Protein AF-A0ABD5UMY9-F1 (afdb_monomer)

Mean predicted aligned error: 11.96 Å

Foldseek 3Di:
DWDWDPPDPDIDIGQDPVRVVLCVQQQDPVRHGHHNVRVCVVPDDDDDPDPDDPDPDDDPPDDDPDDQLRCVQEVQDCVVVVDLEEESAGDPPDPTPRVCVQPLLFDFLAEEEFQDQGDHHPDQLRWYWYDDPAEIEIEGADDFLLSVLLSLLCHLLDPVCDVPPVDCVLQNQQSVNLDPDPPDPSLLLLCAALNQPPSDPPPRGPVSSSVRLVVLSVVLNVLSVVPVPPPPPPSVVVSSVSSLSSNSNSLSSCVSSNHAYEYEYEDNCVPVCVVDPVNLVRVLLSCLVRFLQQKHDVSHRSCLVWPDDDPVSVVSHDDDDDDPPDAITGSYTYYYYHNPRVVCQVVSCVSNVVSLQNTDPCPNVVVDDDHRRDHDYHHCLDLVNLLVSLVCVVVVDVDDDDPVRSVVSSVVSCVVGNDDPPDDD

Solvent-accessible surface area (backbone atoms only — not comparable to full-atom values): 23958 Å² total; per-residue (Å²): 94,68,45,73,48,73,90,54,102,58,79,46,77,41,68,32,75,68,28,48,48,47,46,70,50,28,34,50,101,84,69,44,86,39,60,58,74,64,69,52,68,81,62,78,78,75,80,74,97,60,95,73,80,80,79,81,72,74,87,67,95,69,75,86,76,69,52,74,57,51,43,65,16,66,66,51,55,39,79,85,70,73,39,50,62,41,74,64,72,60,60,98,88,48,88,71,54,60,59,56,71,65,46,61,70,50,40,85,41,20,41,19,23,28,49,42,69,48,59,65,45,77,41,57,72,36,28,33,39,38,74,61,98,46,42,37,40,37,43,36,44,68,60,58,62,65,49,39,46,43,47,51,42,47,47,71,61,25,73,66,28,43,71,73,66,66,23,56,90,54,32,23,61,59,44,67,54,44,52,95,57,91,86,58,61,54,73,53,41,38,47,26,23,40,41,30,59,92,48,52,94,86,31,60,36,43,68,55,30,51,55,50,52,44,54,50,48,53,53,51,45,56,46,45,76,67,44,74,89,49,86,56,61,66,66,44,51,53,49,51,53,53,44,51,48,50,38,35,19,47,33,42,49,37,39,47,56,66,29,49,35,37,37,30,36,35,36,53,56,39,68,63,34,65,76,33,61,70,56,40,49,45,51,30,51,39,50,38,63,51,56,57,49,32,24,26,45,92,58,31,34,33,29,59,74,42,52,58,76,55,62,81,61,59,76,51,48,60,90,82,83,80,65,90,92,53,60,36,45,43,36,48,22,32,29,38,33,5,56,56,38,48,81,44,46,68,60,38,51,54,44,28,52,57,48,68,69,60,39,33,66,49,53,71,75,59,79,39,86,75,62,57,77,70,71,53,75,42,58,39,44,37,70,69,44,42,38,52,47,62,67,47,47,45,77,80,38,103,49,90,71,54,75,68,53,49,55,49,48,39,55,50,49,41,75,76,45,27,82,74,80,74,78,87,125

Nearest PDB structures (foldseek):
  1cec-assembly1_A  TM=6.165E-01  e=3.044E+00  Acetivibrio thermocellus
  1ceo-assembly1_A  TM=6.186E-01  e=7.797E+00  Acetivibrio thermocellus
  6wvt-assembly1_K  TM=3.517E-01  e=7.797E+00  Mus musculus

Radius of gyration: 26.31 Å; Cα contacts (8 Å, |Δi|>4): 618; chains: 1; bounding box: 72×61×78 Å

Structure (mmCIF, N/CA/C/O backbone):
data_AF-A0ABD5UMY9-F1
#
_entry.id   AF-A0ABD5UMY9-F1
#
loop_
_atom_site.group_PDB
_atom_site.id
_atom_site.type_symbol
_atom_site.label_atom_id
_atom_site.label_alt_id
_atom_site.label_comp_id
_atom_site.label_asym_id
_atom_site.label_entity_id
_atom_site.label_seq_id
_atom_site.pdbx_PDB_ins_code
_atom_site.Cartn_x
_atom_site.Cartn_y
_atom_site.Cartn_z
_atom_site.occupancy
_atom_site.B_iso_or_equiv
_atom_site.auth_seq_id
_atom_site.auth_comp_id
_atom_site.auth_asym_id
_atom_site.auth_atom_id
_atom_site.pdbx_PDB_model_num
ATOM 1 N N . MET A 1 1 ? -34.090 -8.372 36.784 1.00 60.91 1 MET A N 1
ATOM 2 C CA . MET A 1 1 ? -33.066 -8.319 37.855 1.00 60.91 1 MET A CA 1
ATOM 3 C C . MET A 1 1 ? -33.540 -7.600 39.114 1.00 60.91 1 MET A C 1
ATOM 5 O O . MET A 1 1 ? -33.110 -7.966 40.202 1.00 60.91 1 MET A O 1
ATOM 9 N N . VAL A 1 2 ? -3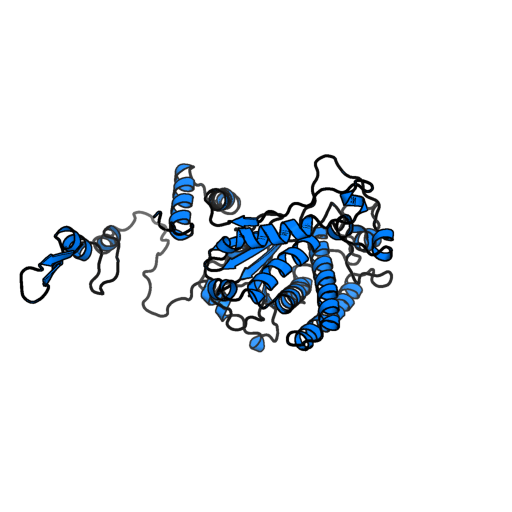4.447 -6.631 39.012 1.00 60.41 2 VAL A N 1
ATOM 10 C CA . VAL A 1 2 ? -34.903 -5.820 40.144 1.00 60.41 2 VAL A CA 1
ATOM 11 C C . VAL A 1 2 ? -36.430 -5.718 40.111 1.00 60.41 2 VAL A C 1
ATOM 13 O O . VAL A 1 2 ? -37.010 -5.656 39.028 1.00 60.41 2 VAL A O 1
ATOM 16 N N . THR A 1 3 ? -37.067 -5.719 41.277 1.00 67.75 3 THR A N 1
ATOM 17 C CA . THR A 1 3 ? -38.493 -5.461 41.490 1.00 67.75 3 THR A CA 1
ATOM 18 C C . THR A 1 3 ? -38.649 -4.069 42.090 1.00 67.75 3 THR A C 1
ATOM 20 O O . THR A 1 3 ? -37.900 -3.694 42.994 1.00 67.75 3 THR A O 1
ATOM 23 N N . ILE A 1 4 ? -39.620 -3.299 41.603 1.00 72.12 4 ILE A N 1
ATOM 24 C CA . ILE A 1 4 ? -39.899 -1.949 42.104 1.00 72.12 4 ILE A CA 1
ATOM 25 C C . ILE A 1 4 ? -41.301 -1.942 42.700 1.00 72.12 4 ILE A C 1
ATOM 27 O O . ILE A 1 4 ? -42.279 -2.116 41.971 1.00 72.12 4 ILE A O 1
ATOM 31 N N . ASP A 1 5 ? -41.396 -1.726 44.010 1.00 70.25 5 ASP A N 1
ATOM 32 C CA . ASP A 1 5 ? -42.671 -1.465 44.672 1.00 70.25 5 ASP A CA 1
ATOM 33 C C . ASP A 1 5 ? -42.989 0.032 44.588 1.00 70.25 5 ASP A C 1
ATOM 35 O O . ASP A 1 5 ? -42.220 0.881 45.048 1.00 70.25 5 ASP A O 1
ATOM 39 N N . ARG A 1 6 ? -44.124 0.342 43.954 1.00 72.94 6 ARG A N 1
ATOM 40 C CA . ARG A 1 6 ? -44.611 1.704 43.685 1.00 72.94 6 ARG A CA 1
ATOM 41 C C . ARG A 1 6 ? -45.823 2.078 44.547 1.00 72.94 6 ARG A C 1
ATOM 43 O O . ARG A 1 6 ? -46.506 3.051 44.247 1.00 72.94 6 ARG A O 1
ATOM 50 N N . ARG A 1 7 ? -46.156 1.276 45.567 1.00 66.50 7 ARG A N 1
ATOM 51 C CA . ARG A 1 7 ? -47.383 1.442 46.372 1.00 66.50 7 ARG A CA 1
ATOM 52 C C . ARG A 1 7 ? -47.245 2.407 47.555 1.00 66.50 7 ARG A C 1
ATOM 54 O O . ARG A 1 7 ? -48.249 2.706 48.196 1.00 66.50 7 ARG A O 1
ATOM 61 N N . SER A 1 8 ? -46.045 2.899 47.854 1.00 58.41 8 SER A N 1
ATOM 62 C CA . SER A 1 8 ? -45.771 3.856 48.935 1.00 58.41 8 SER A CA 1
ATOM 63 C C . SER A 1 8 ? -45.343 5.222 48.382 1.00 58.41 8 SER A C 1
ATOM 65 O O . SER A 1 8 ? -45.100 5.377 47.188 1.00 58.41 8 SER A O 1
ATOM 67 N N . GLN A 1 9 ? -45.242 6.241 49.246 1.00 63.09 9 GLN A N 1
ATOM 68 C CA . GLN A 1 9 ? -44.815 7.592 48.842 1.00 63.09 9 GLN A CA 1
ATOM 69 C C . GLN A 1 9 ? -43.397 7.634 48.237 1.00 63.09 9 GLN A C 1
ATOM 71 O O . GLN A 1 9 ? -42.997 8.683 47.742 1.00 63.09 9 GLN A O 1
ATOM 76 N N . HIS A 1 10 ? -42.607 6.559 48.337 1.00 57.41 10 HIS A N 1
ATOM 77 C CA . HIS A 1 10 ? -41.233 6.463 47.839 1.00 57.41 10 HIS A CA 1
ATOM 78 C C . HIS A 1 10 ? -41.054 5.116 47.124 1.00 57.41 10 HIS A C 1
ATOM 80 O O . HIS A 1 10 ? -41.393 4.071 47.677 1.00 57.41 10 HIS A O 1
ATOM 86 N N . ASN A 1 11 ? -40.491 5.120 45.914 1.00 65.88 11 ASN A N 1
ATOM 87 C CA . ASN A 1 11 ? -40.231 3.880 45.179 1.00 65.88 11 ASN A CA 1
ATOM 88 C C . ASN A 1 11 ? -39.194 3.033 45.926 1.00 65.88 11 ASN A C 1
ATOM 90 O O . ASN A 1 11 ? -38.068 3.482 46.138 1.00 65.88 11 ASN A O 1
ATOM 94 N N . THR A 1 12 ? -39.556 1.803 46.293 1.00 65.62 12 THR A N 1
ATOM 95 C CA . THR A 1 12 ? -38.615 0.857 46.909 1.00 65.62 12 THR A CA 1
ATOM 96 C C . THR A 1 12 ? -38.133 -0.124 45.852 1.00 65.62 12 THR A C 1
ATOM 98 O O . THR A 1 12 ? -38.929 -0.790 45.193 1.00 65.62 12 THR A O 1
ATOM 101 N N . VAL A 1 13 ? -36.817 -0.194 45.677 1.00 71.19 13 VAL A N 1
ATOM 102 C CA . VAL A 1 13 ? -36.154 -0.981 44.637 1.00 71.19 13 VAL A CA 1
ATOM 103 C C . VAL A 1 13 ? -35.427 -2.144 45.311 1.00 71.19 13 VAL A C 1
ATOM 105 O O . VAL A 1 13 ? -34.570 -1.923 46.162 1.00 71.19 13 VAL A O 1
ATOM 108 N N . GLN A 1 14 ? -35.780 -3.383 44.970 1.00 77.06 14 GLN A N 1
ATOM 109 C CA . GLN A 1 14 ? -35.182 -4.590 45.554 1.00 77.06 14 GLN A CA 1
ATOM 110 C C . GLN A 1 14 ? -34.732 -5.557 44.466 1.00 77.06 14 GLN A C 1
ATOM 112 O O . GLN A 1 14 ? -35.386 -5.697 43.439 1.00 77.06 14 GLN A O 1
ATOM 117 N N . LEU A 1 15 ? -33.635 -6.278 44.688 1.00 76.94 15 LEU A N 1
ATOM 118 C CA . LEU A 1 15 ? -33.236 -7.347 43.776 1.00 76.94 15 LEU A CA 1
ATOM 119 C C . LEU A 1 15 ? -34.267 -8.483 43.809 1.00 76.94 15 LEU A C 1
ATOM 121 O O . LEU A 1 15 ? -34.622 -8.982 44.877 1.00 76.94 15 LEU A O 1
ATOM 125 N N . THR A 1 16 ? -34.692 -8.918 42.621 1.00 79.44 16 THR A N 1
ATOM 126 C CA . THR A 1 16 ? -35.395 -10.204 42.440 1.00 79.44 16 THR A CA 1
ATOM 127 C C . THR A 1 16 ? -34.506 -11.359 42.908 1.00 79.44 16 THR A C 1
ATOM 129 O O . THR A 1 16 ? -33.285 -11.202 42.940 1.00 79.44 16 THR A O 1
ATOM 132 N N . ASP A 1 17 ? -35.066 -12.540 43.175 1.00 75.69 17 ASP A N 1
ATOM 133 C CA . ASP A 1 17 ? -34.269 -13.727 43.532 1.00 75.69 17 ASP A CA 1
ATOM 134 C C . ASP A 1 17 ? -33.203 -14.054 42.472 1.00 75.69 17 ASP A C 1
ATOM 136 O O . ASP A 1 17 ? -32.054 -14.333 42.808 1.00 75.69 17 ASP A O 1
ATOM 140 N N . LEU A 1 18 ? -33.541 -13.892 41.186 1.00 74.25 18 LEU A N 1
ATOM 141 C CA . LEU A 1 18 ? -32.597 -14.010 40.070 1.00 74.25 18 LEU A CA 1
ATOM 142 C C . LEU A 1 18 ? -31.493 -12.936 40.121 1.00 74.25 18 LEU A C 1
ATOM 144 O O . LEU A 1 18 ? -30.331 -13.224 39.861 1.00 74.25 18 LEU A O 1
ATOM 148 N N . GLY A 1 19 ? -31.844 -11.695 40.468 1.00 75.75 19 GLY A N 1
ATOM 149 C CA . GLY A 1 19 ? -30.881 -10.602 40.631 1.00 75.75 19 GLY A CA 1
ATOM 150 C C . GLY A 1 19 ? -29.944 -10.821 41.816 1.00 75.75 19 GLY A C 1
ATOM 151 O O . GLY A 1 19 ? -28.752 -10.564 41.710 1.00 75.75 19 GLY A O 1
ATOM 152 N N . ARG A 1 20 ? -30.458 -11.367 42.922 1.00 79.31 20 ARG A N 1
ATOM 153 C CA . ARG A 1 20 ? -29.652 -11.738 44.089 1.00 79.31 20 ARG A CA 1
ATOM 154 C C . ARG A 1 20 ? -28.702 -12.886 43.763 1.00 79.31 20 ARG A C 1
ATOM 156 O O . ARG A 1 20 ? -27.539 -12.814 44.141 1.00 79.31 20 ARG A O 1
ATOM 163 N N . LEU A 1 21 ? -29.174 -13.893 43.026 1.00 76.88 21 LEU A N 1
ATOM 164 C CA . LEU A 1 21 ? -28.348 -14.999 42.545 1.00 76.88 21 LEU A CA 1
ATOM 165 C C . LEU A 1 21 ? -27.239 -14.499 41.608 1.00 76.88 21 LEU A C 1
ATOM 167 O O . LEU A 1 21 ? -26.093 -14.895 41.770 1.00 76.88 21 LEU A O 1
ATOM 171 N N . ALA A 1 22 ? -27.558 -13.597 40.676 1.00 73.06 22 ALA A N 1
ATOM 172 C CA . ALA A 1 22 ? -26.581 -13.020 39.755 1.00 73.06 22 ALA A CA 1
ATOM 173 C C . ALA A 1 22 ? -25.512 -12.193 40.485 1.00 73.06 22 ALA A C 1
ATOM 175 O O . ALA A 1 22 ? -24.330 -12.371 40.217 1.00 73.06 22 ALA A O 1
ATOM 176 N N . VAL A 1 23 ? -25.897 -11.363 41.460 1.00 78.50 23 VAL A N 1
ATOM 177 C CA . VAL A 1 23 ? -24.937 -10.648 42.322 1.00 78.50 23 VAL A CA 1
ATOM 178 C C . VAL A 1 23 ? -24.077 -11.643 43.107 1.00 78.50 23 VAL A C 1
ATOM 180 O O . VAL A 1 23 ? -22.857 -11.546 43.110 1.00 78.50 23 VAL A O 1
ATOM 183 N N . GLN A 1 24 ? -24.692 -12.654 43.723 1.00 76.62 24 GLN A N 1
ATOM 184 C CA . GLN A 1 24 ? -23.968 -13.640 44.527 1.00 76.62 24 GLN A CA 1
ATOM 185 C C . GLN A 1 24 ? -23.038 -14.536 43.720 1.00 76.62 24 GLN A C 1
ATOM 187 O O . GLN A 1 24 ? -22.027 -14.967 44.263 1.00 76.62 24 GLN A O 1
ATOM 192 N N . GLN A 1 25 ? -23.372 -14.868 42.474 1.00 75.19 25 GLN A N 1
ATOM 193 C CA . GLN A 1 25 ? -22.596 -15.808 41.665 1.00 75.19 25 GLN A CA 1
ATOM 194 C C . GLN A 1 25 ? -21.611 -15.107 40.739 1.00 75.19 25 GLN A C 1
ATOM 196 O O . GLN A 1 25 ? -20.525 -15.649 40.533 1.00 75.19 25 GLN A O 1
ATOM 201 N N . CYS A 1 26 ? -21.946 -13.908 40.264 1.00 70.69 26 CYS A N 1
ATOM 202 C CA . CYS A 1 26 ? -21.223 -13.247 39.188 1.00 70.69 26 CYS A CA 1
ATOM 203 C C . CYS A 1 26 ? -20.574 -11.913 39.568 1.00 70.69 26 CYS A C 1
ATOM 205 O O . CYS A 1 26 ? -19.889 -11.371 38.716 1.00 70.69 26 CYS A O 1
ATOM 207 N N . LEU A 1 27 ? -20.772 -11.366 40.774 1.00 75.19 27 LEU A N 1
ATOM 208 C CA . LEU A 1 27 ? -20.048 -10.168 41.226 1.00 75.19 27 LEU A CA 1
ATOM 209 C C . LEU A 1 27 ? -19.094 -10.508 42.361 1.00 75.19 27 LEU A C 1
ATOM 211 O O . LEU A 1 27 ? -19.513 -11.168 43.314 1.00 75.19 27 LEU A O 1
ATOM 215 N N . ASP A 1 28 ? -17.837 -10.083 42.264 1.00 74.38 28 ASP A N 1
ATOM 216 C CA . ASP A 1 28 ? -16.858 -10.195 43.349 1.00 74.38 28 ASP A CA 1
ATOM 217 C C . ASP A 1 28 ? -17.043 -9.123 44.443 1.00 74.38 28 ASP A C 1
ATOM 219 O O . ASP A 1 28 ? -17.987 -8.331 44.408 1.00 74.38 28 ASP A O 1
ATOM 223 N N . ASP A 1 29 ? -16.164 -9.125 45.450 1.00 77.69 29 ASP A N 1
ATOM 224 C CA . ASP A 1 29 ? -16.239 -8.193 46.586 1.00 77.69 29 ASP A CA 1
ATOM 225 C C . ASP A 1 29 ? -15.989 -6.723 46.173 1.00 77.69 29 ASP A C 1
ATOM 227 O O . ASP A 1 29 ? -16.286 -5.812 46.948 1.00 77.69 29 ASP A O 1
ATOM 231 N N . ASN A 1 30 ? -15.498 -6.490 44.948 1.00 77.31 30 ASN A N 1
ATOM 232 C CA . ASN A 1 30 ? -15.278 -5.175 44.344 1.00 77.31 30 ASN A CA 1
ATOM 233 C C . ASN A 1 30 ? -16.385 -4.783 43.345 1.00 77.31 30 ASN A C 1
ATOM 235 O O . ASN A 1 30 ? -16.283 -3.739 42.705 1.00 77.31 30 ASN A O 1
ATOM 239 N N . TYR A 1 31 ? -17.458 -5.577 43.244 1.00 70.38 31 TYR A N 1
ATOM 240 C CA . TYR A 1 31 ? -18.560 -5.402 42.291 1.00 70.38 31 TYR A CA 1
ATOM 241 C C . TYR A 1 31 ? -18.165 -5.584 40.817 1.00 70.38 31 TYR A C 1
ATOM 243 O O . TYR A 1 31 ? -18.885 -5.114 39.932 1.00 70.38 31 TYR A O 1
ATOM 251 N N . GLU A 1 32 ? -17.076 -6.302 40.535 1.00 70.38 32 GLU A N 1
ATOM 252 C CA . GLU A 1 32 ? -16.695 -6.660 39.169 1.00 70.38 32 GLU A CA 1
ATOM 253 C C . GLU A 1 32 ? -17.355 -7.961 38.714 1.00 70.38 32 GLU A C 1
ATOM 255 O O . GLU A 1 32 ? -17.586 -8.882 39.503 1.00 70.38 32 GLU A O 1
ATOM 260 N N . LEU A 1 33 ? -17.658 -8.045 37.415 1.00 69.81 33 LEU A N 1
ATOM 261 C CA . LEU A 1 33 ? -18.303 -9.211 36.821 1.00 69.81 33 LEU A CA 1
ATOM 262 C C . LEU A 1 33 ? -17.297 -10.362 36.646 1.00 69.81 33 LEU A C 1
ATOM 264 O O . LEU A 1 33 ? -16.434 -10.319 35.775 1.00 69.81 33 LEU A O 1
ATOM 268 N N . VAL A 1 34 ? -17.444 -11.426 37.433 1.00 68.38 34 VAL A N 1
ATOM 269 C CA . VAL A 1 34 ? -16.584 -12.618 37.418 1.00 68.38 34 VAL A CA 1
ATOM 270 C C . VAL A 1 34 ? -17.411 -13.859 37.092 1.00 68.38 34 VAL A C 1
ATOM 272 O O . VAL A 1 34 ? -18.444 -14.112 37.709 1.00 68.38 34 VAL A O 1
ATOM 275 N N . HIS A 1 35 ? -16.959 -14.685 36.144 1.00 68.56 35 HIS A N 1
ATOM 276 C CA . HIS A 1 35 ? -17.692 -15.898 35.775 1.00 68.56 35 HIS A CA 1
ATOM 277 C C . HIS A 1 35 ? -17.753 -16.892 36.961 1.00 68.56 35 HIS A C 1
ATOM 279 O O . HIS A 1 35 ? -16.726 -17.130 37.606 1.00 68.56 35 HIS A O 1
ATOM 285 N N . PRO A 1 36 ? -18.897 -17.552 37.242 1.00 67.31 36 PRO A N 1
ATOM 286 C CA . PRO A 1 36 ? -19.034 -18.461 38.389 1.00 67.31 36 PRO A CA 1
ATOM 287 C C . PRO A 1 36 ? -17.995 -19.593 38.428 1.00 67.31 36 PRO A C 1
ATOM 289 O O . PRO A 1 36 ? -17.555 -20.002 39.504 1.00 67.31 36 PRO A O 1
ATOM 292 N N . ASP A 1 37 ? -17.563 -20.073 37.259 1.00 62.09 37 ASP A N 1
ATOM 293 C CA . ASP A 1 37 ? -16.527 -21.109 37.157 1.00 62.09 37 ASP A CA 1
ATOM 294 C C . ASP A 1 37 ? -15.119 -20.589 37.492 1.00 62.09 37 ASP A C 1
ATOM 296 O O . ASP A 1 37 ? -14.296 -21.350 37.996 1.00 62.09 37 ASP A O 1
ATOM 300 N N . GLN A 1 38 ? -14.846 -19.291 37.307 1.00 59.28 38 GLN A N 1
ATOM 301 C CA . GLN A 1 38 ? -13.562 -18.682 37.676 1.00 59.28 38 GLN A CA 1
ATOM 302 C C . GLN A 1 38 ? -13.418 -18.535 39.196 1.00 59.28 38 GLN A C 1
ATOM 304 O O . GLN A 1 38 ? -12.327 -18.713 39.733 1.00 59.28 38 GLN A O 1
ATOM 309 N N . ARG A 1 39 ? -14.523 -18.329 39.927 1.00 59.41 39 ARG A N 1
ATOM 310 C CA . ARG A 1 39 ? -14.523 -18.306 41.405 1.00 59.41 39 ARG A CA 1
ATOM 311 C C . ARG A 1 39 ? -14.131 -19.640 42.040 1.00 59.41 39 ARG A C 1
ATOM 313 O O . ARG A 1 39 ? -13.665 -19.667 43.179 1.00 59.41 39 ARG A O 1
ATOM 320 N N . ARG A 1 40 ? -14.309 -20.753 41.321 1.00 56.53 40 ARG A N 1
ATOM 321 C CA . ARG A 1 40 ? -13.969 -22.100 41.807 1.00 56.53 40 ARG A CA 1
ATOM 322 C C . ARG A 1 40 ? -12.475 -22.413 41.719 1.00 56.53 40 ARG A C 1
ATOM 324 O O . ARG A 1 40 ? -12.027 -23.330 42.399 1.00 56.53 40 ARG A O 1
ATOM 331 N N . LEU A 1 41 ? -11.698 -21.630 40.968 1.00 58.19 41 LEU A N 1
ATOM 332 C CA . LEU A 1 41 ? -10.257 -21.843 40.789 1.00 58.19 41 LEU A CA 1
ATOM 333 C C . LEU A 1 41 ? -9.431 -21.566 42.062 1.00 58.19 41 LEU A C 1
ATOM 335 O O . LEU A 1 41 ? -8.294 -22.017 42.156 1.00 58.19 41 LEU A O 1
ATOM 339 N N . ASN A 1 42 ? -10.009 -20.906 43.074 1.00 52.91 42 ASN A N 1
ATOM 340 C CA . ASN A 1 42 ? -9.348 -20.628 44.357 1.00 52.91 42 ASN A CA 1
ATOM 341 C C . ASN A 1 42 ? -9.430 -21.773 45.383 1.00 52.91 42 ASN A C 1
ATOM 343 O O . ASN A 1 42 ? -8.863 -21.660 46.470 1.00 52.91 42 ASN A O 1
ATOM 347 N N . ARG A 1 43 ? -10.142 -22.873 45.096 1.00 46.50 43 ARG A N 1
ATOM 348 C CA . ARG A 1 43 ? -10.261 -24.010 46.023 1.00 46.50 43 ARG A CA 1
ATOM 349 C C . ARG A 1 43 ? -9.801 -25.301 45.354 1.00 46.50 43 ARG A C 1
ATOM 351 O O . ARG A 1 43 ? -10.515 -25.873 44.543 1.00 46.50 43 ARG A O 1
ATOM 358 N N . CYS A 1 44 ? -8.627 -25.763 45.782 1.00 42.59 44 CYS A N 1
ATOM 359 C CA . CYS A 1 44 ? -8.045 -27.073 45.479 1.00 42.59 44 CYS A CA 1
ATOM 360 C C . CYS A 1 44 ? -7.662 -27.299 44.010 1.00 42.59 44 CYS A C 1
ATOM 362 O O . CYS A 1 44 ? -8.262 -28.108 43.309 1.00 42.59 44 CYS A O 1
ATOM 364 N N . LEU A 1 45 ? -6.568 -26.666 43.585 1.00 47.22 45 LEU A N 1
ATOM 365 C CA . LEU A 1 45 ? -5.772 -27.184 42.476 1.00 47.22 45 LEU A CA 1
ATOM 366 C C . LEU A 1 45 ? -4.954 -28.372 43.004 1.00 47.22 45 LEU A C 1
ATOM 368 O O . LEU A 1 45 ? -3.972 -28.194 43.723 1.00 47.22 45 LEU A O 1
ATOM 372 N N . THR A 1 46 ? -5.381 -29.597 42.707 1.00 47.06 46 THR A N 1
ATOM 373 C CA . THR A 1 46 ? -4.498 -30.765 42.813 1.00 47.06 46 THR A CA 1
ATOM 374 C C . THR A 1 46 ? -3.394 -30.605 41.775 1.00 47.06 46 THR A C 1
ATOM 376 O O . THR A 1 46 ? -3.702 -30.363 40.608 1.00 47.06 46 THR A O 1
ATOM 379 N N . GLY A 1 47 ? -2.129 -30.715 42.189 1.00 42.91 47 GLY A N 1
ATOM 380 C CA . GLY A 1 47 ? -0.990 -30.621 41.275 1.00 42.91 47 GLY A CA 1
ATOM 381 C C . GLY A 1 47 ? -1.153 -31.562 40.079 1.00 42.91 47 GLY A C 1
ATOM 382 O O . GLY A 1 47 ? -1.556 -32.715 40.234 1.00 42.91 47 GLY A O 1
ATOM 383 N N . THR A 1 48 ? -0.872 -31.052 38.882 1.00 41.91 48 THR A N 1
ATOM 384 C CA . THR A 1 48 ? -0.825 -31.837 37.645 1.00 41.91 48 THR A CA 1
ATOM 385 C C . THR A 1 48 ? 0.215 -32.955 37.778 1.00 41.91 48 THR A C 1
ATOM 387 O O . THR A 1 48 ? 1.342 -32.669 38.181 1.00 41.91 48 THR A O 1
ATOM 390 N N . PRO A 1 49 ? -0.097 -34.213 37.415 1.00 43.28 49 PRO A N 1
ATOM 391 C CA . PRO A 1 49 ? 0.825 -35.346 37.539 1.00 43.28 49 PRO A CA 1
ATOM 392 C C . PRO A 1 49 ? 1.869 -35.389 36.404 1.00 43.28 49 PRO A C 1
ATOM 394 O O . PRO A 1 49 ? 2.277 -36.461 35.973 1.00 43.28 49 PRO A O 1
ATOM 397 N N . GLN A 1 50 ? 2.267 -34.230 35.875 1.00 43.31 50 GLN A N 1
ATOM 398 C CA . GLN A 1 50 ? 3.147 -34.112 34.716 1.00 43.31 50 GLN A CA 1
ATOM 399 C C . GLN A 1 50 ? 4.490 -33.512 35.153 1.00 43.31 50 GLN A C 1
ATOM 401 O O . GLN A 1 50 ? 4.528 -32.433 35.738 1.00 43.31 50 GLN A O 1
ATOM 406 N N . GLU A 1 51 ? 5.587 -34.217 34.869 1.00 38.56 51 GLU A N 1
ATOM 407 C CA . GLU A 1 51 ? 6.960 -33.859 35.276 1.00 38.56 51 GLU A CA 1
ATOM 408 C C . GLU A 1 51 ? 7.571 -32.697 34.466 1.00 38.56 51 GLU A C 1
ATOM 410 O O . GLU A 1 51 ? 8.694 -32.272 34.724 1.00 38.56 51 GLU A O 1
ATOM 415 N N . SER A 1 52 ? 6.838 -32.148 33.495 1.00 42.34 52 SER A N 1
ATOM 416 C CA . SER A 1 52 ? 7.265 -31.001 32.691 1.00 42.34 52 SER A CA 1
ATOM 417 C C . SER A 1 52 ? 6.486 -29.757 33.110 1.00 42.34 52 SER A C 1
ATOM 419 O O . SER A 1 52 ? 5.375 -29.503 32.648 1.00 42.34 52 SER A O 1
ATOM 421 N N . THR A 1 53 ? 7.061 -28.979 34.023 1.00 33.59 53 THR A N 1
ATOM 422 C CA . THR A 1 53 ? 6.490 -27.714 34.490 1.00 33.59 53 THR A CA 1
ATOM 423 C C . THR A 1 53 ? 6.620 -26.632 33.419 1.00 33.59 53 THR A C 1
ATOM 425 O O . THR A 1 53 ? 7.653 -25.973 33.330 1.00 33.59 53 THR A O 1
ATOM 428 N N . SER A 1 54 ? 5.557 -26.386 32.649 1.00 31.56 54 SER A N 1
ATOM 429 C CA . SER A 1 54 ? 5.298 -25.019 32.187 1.00 31.56 54 SER A CA 1
ATOM 430 C C . SER A 1 54 ? 4.752 -24.247 33.384 1.00 31.56 54 SER A C 1
ATOM 432 O O . SER A 1 54 ? 3.625 -24.467 33.833 1.00 31.56 54 SER A O 1
ATOM 434 N N . THR A 1 55 ? 5.588 -23.409 33.987 1.00 32.16 55 THR A N 1
ATOM 435 C CA . THR A 1 55 ? 5.193 -22.531 35.089 1.00 32.16 55 THR A CA 1
ATOM 436 C C . THR A 1 55 ? 4.244 -21.455 34.571 1.00 32.16 55 THR A C 1
ATOM 438 O O . THR A 1 55 ? 4.680 -20.423 34.065 1.00 32.16 55 THR A O 1
ATOM 441 N N . VAL A 1 56 ? 2.936 -21.654 34.741 1.00 31.92 56 VAL A N 1
ATOM 442 C CA . VAL A 1 56 ? 1.985 -20.537 34.714 1.00 31.92 56 VAL A CA 1
ATOM 443 C C . VAL A 1 56 ? 2.205 -19.758 36.005 1.00 31.92 56 VAL A C 1
ATOM 445 O O . VAL A 1 56 ? 1.766 -20.161 37.082 1.00 31.92 56 VAL A O 1
ATOM 448 N N . SER A 1 57 ? 2.970 -18.674 35.912 1.00 32.88 57 SER A N 1
ATOM 449 C CA . SER A 1 57 ? 3.181 -17.788 37.052 1.00 32.88 57 SER A CA 1
ATOM 450 C C . SER A 1 57 ? 1.874 -17.047 37.352 1.00 32.88 57 SER A C 1
ATOM 452 O O . SER A 1 57 ? 1.265 -16.509 36.425 1.00 32.88 57 SER A O 1
ATOM 454 N N . PRO A 1 58 ? 1.420 -16.981 38.616 1.00 33.81 58 PRO A N 1
ATOM 455 C CA . PRO A 1 58 ? 0.318 -16.098 38.973 1.00 33.81 58 PRO A CA 1
ATOM 456 C C . PRO A 1 58 ? 0.716 -14.652 38.651 1.00 33.81 58 PRO A C 1
ATOM 458 O O . PRO A 1 58 ? 1.878 -14.275 38.834 1.00 33.81 58 PRO A O 1
ATOM 461 N N . ARG A 1 59 ? -0.243 -13.851 38.162 1.00 36.94 59 ARG A N 1
ATOM 462 C CA . ARG A 1 59 ? -0.066 -12.424 37.842 1.00 36.94 59 ARG A CA 1
ATOM 463 C C . ARG A 1 59 ? 0.553 -11.733 39.063 1.00 36.94 59 ARG A C 1
ATOM 465 O O . ARG A 1 59 ? -0.107 -11.584 40.090 1.00 36.94 59 ARG A O 1
ATOM 472 N N . ARG A 1 60 ? 1.843 -11.381 38.991 1.00 39.72 60 ARG A N 1
ATOM 473 C CA . ARG A 1 60 ? 2.506 -10.611 40.050 1.00 39.72 60 ARG A CA 1
ATOM 474 C C . ARG A 1 60 ? 1.826 -9.245 40.110 1.00 39.72 60 ARG A C 1
ATOM 476 O O . ARG A 1 60 ? 1.697 -8.579 39.089 1.00 39.72 60 ARG A O 1
ATOM 483 N N . ALA A 1 61 ? 1.393 -8.838 41.299 1.00 43.59 61 ALA A N 1
ATOM 484 C CA . ALA A 1 61 ? 0.961 -7.472 41.558 1.00 43.59 61 ALA A CA 1
ATOM 485 C C . ALA A 1 61 ? 2.198 -6.558 41.497 1.00 43.59 61 ALA A C 1
ATOM 487 O O . ALA A 1 61 ? 2.920 -6.409 42.480 1.00 43.59 61 ALA A O 1
ATOM 488 N N . GLY A 1 62 ? 2.494 -6.031 40.312 1.00 42.66 62 GLY A N 1
ATOM 489 C CA . GLY A 1 62 ? 3.616 -5.131 40.071 1.00 42.66 62 GLY A CA 1
ATOM 490 C C . GLY A 1 62 ? 3.703 -4.768 38.595 1.00 42.66 62 GLY A C 1
ATOM 491 O O . GLY A 1 62 ? 4.208 -5.572 37.822 1.00 42.66 62 GLY A O 1
ATOM 492 N N . GLY A 1 63 ? 3.206 -3.574 38.249 1.00 47.78 63 GLY A N 1
ATOM 493 C CA . GLY A 1 63 ? 3.198 -2.998 36.900 1.00 47.78 63 GLY A CA 1
ATOM 494 C C . GLY A 1 63 ? 2.279 -3.739 35.929 1.00 47.78 63 GLY A C 1
ATOM 495 O O . GLY A 1 63 ? 2.501 -4.910 35.629 1.00 47.78 63 GLY A O 1
ATOM 496 N N . GLU A 1 64 ? 1.245 -3.077 35.411 1.00 55.66 64 GLU A N 1
ATOM 497 C CA . GLU A 1 64 ? 0.557 -3.605 34.232 1.00 55.66 64 GLU A CA 1
ATOM 498 C C . GLU A 1 64 ? 1.586 -3.709 33.106 1.00 55.66 64 GLU A C 1
ATOM 500 O O . GLU A 1 64 ? 2.190 -2.718 32.704 1.00 55.66 64 GLU A O 1
ATOM 505 N N . THR A 1 65 ? 1.874 -4.938 32.670 1.00 62.94 65 THR A N 1
ATOM 506 C CA . THR A 1 65 ? 2.652 -5.136 31.449 1.00 62.94 65 THR A CA 1
ATOM 507 C C . THR A 1 65 ? 1.778 -4.606 30.320 1.00 62.94 65 THR A C 1
ATOM 509 O O . THR A 1 65 ? 0.659 -5.116 30.193 1.00 62.94 65 THR A O 1
ATOM 512 N N . PRO A 1 66 ? 2.231 -3.592 29.560 1.00 70.62 66 PRO A N 1
ATOM 513 C CA . PRO A 1 66 ? 1.414 -3.012 28.509 1.00 70.62 66 PRO A CA 1
ATOM 514 C C . PRO A 1 66 ? 1.010 -4.107 27.530 1.00 70.62 66 PRO A C 1
ATOM 516 O O . PRO A 1 66 ? 1.784 -5.041 27.272 1.00 70.62 66 PRO A O 1
ATOM 519 N N . THR A 1 67 ? -0.202 -4.012 26.989 1.00 77.94 67 THR A N 1
ATOM 520 C CA . THR A 1 67 ? -0.577 -4.887 25.882 1.00 77.94 67 THR A CA 1
ATOM 521 C C . THR A 1 67 ? 0.411 -4.689 24.736 1.00 77.94 67 THR A C 1
ATOM 523 O O . THR A 1 67 ? 1.045 -3.647 24.587 1.00 77.94 67 THR A O 1
ATOM 526 N N . THR A 1 68 ? 0.565 -5.700 23.888 1.00 78.81 68 THR A N 1
ATOM 527 C CA . THR A 1 68 ? 1.415 -5.579 22.701 1.00 78.81 68 THR A CA 1
ATOM 528 C C . THR A 1 68 ? 1.046 -4.365 21.836 1.00 78.81 68 THR A C 1
ATOM 530 O O . THR A 1 68 ? 1.926 -3.767 21.231 1.00 78.81 68 THR A O 1
ATOM 533 N N . ASP A 1 69 ? -0.235 -3.991 21.796 1.00 83.38 69 ASP A N 1
ATOM 534 C CA . ASP A 1 69 ? -0.680 -2.810 21.061 1.00 83.38 69 ASP A CA 1
ATOM 535 C C . ASP A 1 69 ? -0.253 -1.500 21.731 1.00 83.38 69 ASP A C 1
ATOM 537 O O . ASP A 1 69 ? 0.301 -0.633 21.064 1.00 83.38 69 ASP A O 1
ATOM 541 N N . GLU A 1 70 ? -0.446 -1.393 23.050 1.00 84.56 70 GLU A N 1
ATOM 542 C CA . GLU A 1 70 ? 0.038 -0.265 23.860 1.00 84.56 70 GLU A CA 1
ATOM 543 C C . GLU A 1 70 ? 1.550 -0.102 23.738 1.00 84.56 70 GLU A C 1
ATOM 545 O O . GLU A 1 70 ? 2.048 1.013 23.629 1.00 84.56 70 GLU A O 1
ATOM 550 N N . TRP A 1 71 ? 2.288 -1.214 23.712 1.00 84.88 71 TRP A N 1
ATOM 551 C CA . TRP A 1 71 ? 3.731 -1.187 23.517 1.00 84.88 71 TRP A CA 1
ATOM 552 C C . TRP A 1 71 ? 4.087 -0.596 22.151 1.00 84.88 71 TRP A C 1
ATOM 554 O O . TRP A 1 71 ? 4.886 0.330 22.097 1.00 84.88 71 TRP A O 1
ATOM 564 N N . VAL A 1 72 ? 3.473 -1.073 21.059 1.00 87.75 72 VAL A N 1
ATOM 565 C CA . VAL A 1 72 ? 3.744 -0.538 19.709 1.00 87.75 72 VAL A CA 1
ATOM 566 C C . VAL A 1 72 ? 3.339 0.933 19.619 1.00 87.75 72 VAL A C 1
ATOM 568 O O . VAL A 1 72 ? 3.986 1.706 18.929 1.00 87.75 72 VAL A O 1
ATOM 571 N N . ALA A 1 73 ? 2.291 1.347 20.327 1.00 89.00 73 ALA A N 1
ATOM 572 C CA . ALA A 1 73 ? 1.884 2.742 20.356 1.00 89.00 73 ALA A CA 1
ATOM 573 C C . ALA A 1 73 ? 2.864 3.660 21.111 1.00 89.00 73 ALA A C 1
ATOM 575 O O . ALA A 1 73 ? 2.988 4.828 20.742 1.00 89.00 73 ALA A O 1
ATOM 576 N N . ALA A 1 74 ? 3.563 3.140 22.125 1.00 86.94 74 ALA A N 1
ATOM 577 C CA . ALA A 1 74 ? 4.399 3.922 23.037 1.00 86.94 74 ALA A CA 1
ATOM 578 C C . ALA A 1 74 ? 5.912 3.868 22.756 1.00 86.94 74 ALA A C 1
ATOM 580 O O . ALA A 1 74 ? 6.661 4.674 23.298 1.00 86.94 74 ALA A O 1
ATOM 581 N N . THR A 1 75 ? 6.415 2.921 21.958 1.00 79.19 75 THR A N 1
ATOM 582 C CA . THR A 1 75 ? 7.875 2.749 21.781 1.00 79.19 75 THR A CA 1
ATOM 583 C C . THR A 1 75 ? 8.486 3.513 20.615 1.00 79.19 75 THR A C 1
ATOM 585 O O . THR A 1 75 ? 9.709 3.540 20.469 1.00 79.19 75 THR A O 1
ATOM 588 N N . GLY A 1 76 ? 7.659 4.163 19.804 1.00 75.88 76 GLY A N 1
ATOM 589 C CA . GLY A 1 76 ? 8.093 4.970 18.676 1.00 75.88 76 GLY A CA 1
ATOM 590 C C . GLY A 1 76 ? 8.694 6.300 19.111 1.00 75.88 76 GLY A C 1
ATOM 591 O O . GLY A 1 76 ? 7.993 7.305 19.081 1.00 75.88 76 GLY A O 1
ATOM 592 N N . ASP A 1 77 ? 9.979 6.335 19.478 1.00 73.25 77 ASP A N 1
ATOM 593 C CA . ASP A 1 77 ? 10.692 7.596 19.742 1.00 73.25 77 ASP A CA 1
ATOM 594 C C . ASP A 1 77 ? 11.675 7.962 18.613 1.00 73.25 77 ASP A C 1
ATOM 596 O O . ASP A 1 77 ? 12.805 7.458 18.574 1.00 73.25 77 ASP A O 1
ATOM 600 N N . PRO A 1 78 ? 11.302 8.881 17.703 1.00 69.50 78 PRO A N 1
ATOM 601 C CA . PRO A 1 78 ? 12.209 9.345 16.665 1.00 69.50 78 PRO A CA 1
ATOM 602 C C . PRO A 1 78 ? 13.348 10.214 17.215 1.00 69.50 78 PRO A C 1
ATOM 604 O O . PRO A 1 78 ? 14.287 10.483 16.477 1.00 69.50 78 PRO A O 1
ATOM 607 N N . ASN A 1 79 ? 13.313 10.677 18.471 1.00 68.56 79 ASN A N 1
ATOM 608 C CA . ASN A 1 79 ? 14.383 11.501 19.044 1.00 68.56 79 ASN A CA 1
ATOM 609 C C . ASN A 1 79 ? 15.554 10.667 19.572 1.00 68.56 79 ASN A C 1
ATOM 611 O O . ASN A 1 79 ? 16.690 11.140 19.533 1.00 68.56 79 ASN A O 1
ATOM 615 N N . ALA A 1 80 ? 15.295 9.446 20.047 1.00 61.12 80 ALA A N 1
ATOM 616 C CA . ALA A 1 80 ? 16.336 8.531 20.507 1.00 61.12 80 ALA A CA 1
ATOM 617 C C . ALA A 1 80 ? 17.209 8.029 19.344 1.00 61.12 80 ALA A C 1
ATOM 619 O O . ALA A 1 80 ? 18.436 8.069 19.434 1.00 61.12 80 ALA A O 1
ATOM 620 N N . ASP A 1 81 ? 16.571 7.639 18.235 1.00 57.94 81 ASP A N 1
ATOM 621 C CA . ASP A 1 81 ? 17.239 7.039 17.070 1.00 57.94 81 ASP A CA 1
ATOM 622 C C . ASP A 1 81 ? 17.391 7.995 15.871 1.00 57.94 81 ASP A C 1
ATOM 624 O O . ASP A 1 81 ? 17.963 7.616 14.849 1.00 57.94 81 ASP A O 1
ATOM 628 N N . ALA A 1 82 ? 16.881 9.232 15.970 1.00 62.59 82 ALA A N 1
ATOM 629 C CA . ALA A 1 82 ? 16.801 10.207 14.871 1.00 62.59 82 ALA A CA 1
ATOM 630 C C . ALA A 1 82 ? 16.114 9.667 13.594 1.00 62.59 82 ALA A C 1
ATOM 632 O O . ALA A 1 82 ? 16.341 10.189 12.501 1.00 62.59 82 ALA A O 1
ATOM 633 N N . ASP A 1 83 ? 15.274 8.633 13.721 1.00 81.50 83 ASP A N 1
ATOM 634 C CA . ASP A 1 83 ? 14.646 7.928 12.604 1.00 81.50 83 ASP A CA 1
ATOM 635 C C . ASP A 1 83 ? 13.154 7.691 12.873 1.00 81.50 83 ASP A C 1
ATOM 637 O O . ASP A 1 83 ? 12.759 7.151 13.906 1.00 81.50 83 ASP A O 1
ATOM 641 N N . TYR A 1 84 ? 12.320 8.095 11.915 1.00 89.94 84 TYR A N 1
ATOM 642 C CA . TYR A 1 84 ? 10.870 7.895 11.956 1.00 89.94 84 TYR A CA 1
ATOM 643 C C . TYR A 1 84 ? 10.457 6.496 11.484 1.00 89.94 84 TYR A C 1
ATOM 645 O O . TYR A 1 84 ? 9.296 6.122 11.643 1.00 89.94 84 TYR A O 1
ATOM 653 N N . VAL A 1 85 ? 11.374 5.720 10.898 1.00 93.38 85 VAL A N 1
ATOM 654 C CA . VAL A 1 85 ? 11.136 4.326 10.520 1.00 93.38 85 VAL A CA 1
ATOM 655 C C . VAL A 1 85 ? 11.773 3.422 11.563 1.00 93.38 85 VAL A C 1
ATOM 657 O O . VAL A 1 85 ? 12.991 3.419 11.733 1.00 93.38 85 VAL A O 1
ATOM 660 N N . GLN A 1 86 ? 10.974 2.614 12.249 1.00 91.81 86 GLN A N 1
ATOM 661 C CA . GLN A 1 86 ? 11.451 1.709 13.295 1.00 91.81 86 GLN A CA 1
ATOM 662 C C . GLN A 1 86 ? 11.219 0.248 12.923 1.00 91.81 86 GLN A C 1
ATOM 664 O O . GLN A 1 86 ? 10.314 -0.072 12.158 1.00 91.81 86 GLN A O 1
ATOM 669 N N . TRP A 1 87 ? 12.044 -0.660 13.447 1.00 91.56 87 TRP A N 1
ATOM 670 C CA . TRP A 1 87 ? 11.756 -2.089 13.329 1.00 91.56 87 TRP A CA 1
ATOM 671 C C . TRP A 1 87 ? 10.627 -2.459 14.285 1.00 91.56 87 TRP A C 1
ATOM 673 O O . TRP A 1 87 ? 10.634 -2.055 15.444 1.00 91.56 87 TRP A O 1
ATOM 683 N N . LEU A 1 88 ? 9.672 -3.248 13.805 1.00 88.88 88 LEU A N 1
ATOM 684 C CA . LEU A 1 88 ? 8.596 -3.788 14.621 1.00 88.88 88 LEU A CA 1
ATOM 685 C C . LEU A 1 88 ? 9.143 -4.904 15.523 1.00 88.88 88 LEU A C 1
ATOM 687 O O . LEU A 1 88 ? 9.161 -6.078 15.148 1.00 88.88 88 LEU A O 1
ATOM 691 N N . THR A 1 89 ? 9.620 -4.531 16.704 1.00 81.75 89 THR A N 1
ATOM 692 C CA . THR A 1 89 ? 10.146 -5.444 17.728 1.00 81.75 89 THR A CA 1
ATOM 693 C C . THR A 1 89 ? 9.143 -5.604 18.865 1.00 81.75 89 THR A C 1
ATOM 695 O O . THR A 1 89 ? 8.283 -4.763 19.034 1.00 81.75 89 THR A O 1
ATOM 698 N N . GLY A 1 90 ? 9.163 -6.713 19.607 1.00 67.50 90 GLY A N 1
ATOM 699 C CA . GLY A 1 90 ? 8.296 -6.889 20.782 1.00 67.50 90 GLY A CA 1
ATOM 700 C C . GLY A 1 90 ? 8.923 -6.333 22.059 1.00 67.50 90 GLY A C 1
ATOM 701 O O . GLY A 1 90 ? 10.123 -6.066 22.103 1.00 67.50 90 GLY A O 1
ATOM 702 N N . SER A 1 91 ? 8.135 -6.241 23.136 1.00 63.84 91 SER A N 1
ATOM 703 C CA . SER A 1 91 ? 8.713 -6.068 24.473 1.00 63.84 91 SER A CA 1
ATOM 704 C C . SER A 1 91 ? 9.529 -7.306 24.864 1.00 63.84 91 SER A C 1
ATOM 706 O O . SER A 1 91 ? 9.162 -8.421 24.493 1.00 63.84 91 SER A O 1
ATOM 708 N N . GLU A 1 92 ? 10.595 -7.134 25.658 1.00 58.44 92 GLU A N 1
ATOM 709 C CA . GLU A 1 92 ? 11.480 -8.234 26.104 1.00 58.44 92 GLU A CA 1
ATOM 710 C C . GLU A 1 92 ? 10.729 -9.404 26.772 1.00 58.44 92 GLU A C 1
ATOM 712 O O . GLU A 1 92 ? 11.232 -10.523 26.822 1.00 58.44 92 GLU A O 1
ATOM 717 N N . ASN A 1 93 ? 9.513 -9.156 27.271 1.00 48.41 93 ASN A N 1
ATOM 718 C CA . ASN A 1 93 ? 8.695 -10.121 28.002 1.00 48.41 93 ASN A CA 1
ATOM 719 C C . ASN A 1 93 ? 7.511 -10.694 27.192 1.00 48.41 93 ASN A C 1
ATOM 721 O O . ASN A 1 93 ? 6.719 -11.449 27.756 1.00 48.41 93 ASN A O 1
ATOM 725 N N . SER A 1 94 ? 7.357 -10.352 25.906 1.00 53.84 94 SER A N 1
ATOM 726 C CA . SER A 1 94 ? 6.259 -10.851 25.057 1.00 53.84 94 SER A CA 1
ATOM 727 C C . SER A 1 94 ? 6.759 -11.864 24.021 1.00 53.84 94 SER A C 1
ATOM 729 O O . SER A 1 94 ? 7.802 -11.625 23.413 1.00 53.84 94 SER A O 1
ATOM 731 N N . PRO A 1 95 ? 6.018 -12.954 23.730 1.00 49.81 95 PRO A N 1
ATOM 732 C CA . PRO A 1 95 ? 6.283 -13.772 22.546 1.00 49.81 95 PRO A CA 1
ATOM 733 C C . PRO A 1 95 ? 6.192 -12.886 21.292 1.00 49.81 95 PRO A C 1
ATOM 735 O O . PRO A 1 95 ? 5.128 -12.347 20.985 1.00 49.81 95 PRO A O 1
ATOM 738 N N . SER A 1 96 ? 7.305 -12.657 20.594 1.00 57.84 96 SER A N 1
ATOM 739 C CA . SER A 1 96 ? 7.384 -11.660 19.521 1.00 57.84 96 SER A CA 1
ATOM 740 C C . SER A 1 96 ? 6.847 -12.204 18.187 1.00 57.84 96 SER A C 1
ATOM 742 O O . SER A 1 96 ? 7.625 -12.587 17.320 1.00 57.84 96 SER A O 1
ATOM 744 N N . HIS A 1 97 ? 5.520 -12.196 18.023 1.00 76.50 97 HIS A N 1
ATOM 745 C CA . HIS A 1 97 ? 4.785 -12.502 16.777 1.00 76.50 97 HIS A CA 1
ATOM 746 C C . HIS A 1 97 ? 4.119 -11.245 16.180 1.00 76.50 97 HIS A C 1
ATOM 748 O O . HIS A 1 97 ? 2.982 -11.271 15.711 1.00 76.50 97 HIS A O 1
ATOM 754 N N . LEU A 1 98 ? 4.791 -10.090 16.257 1.00 83.81 98 LEU A N 1
ATOM 755 C CA . LEU A 1 98 ? 4.185 -8.815 15.851 1.00 83.81 98 LEU A CA 1
ATOM 756 C C . LEU A 1 98 ? 3.913 -8.719 14.357 1.00 83.81 98 LEU A C 1
ATOM 758 O O . LEU A 1 98 ? 2.917 -8.118 13.975 1.00 83.81 98 LEU A O 1
ATOM 762 N N . HIS A 1 99 ? 4.780 -9.305 13.533 1.00 87.81 99 HIS A N 1
ATOM 763 C CA . HIS A 1 99 ? 4.572 -9.352 12.090 1.00 87.81 99 HIS A CA 1
ATOM 764 C C . HIS A 1 99 ? 3.215 -9.989 11.777 1.00 87.81 99 HIS A C 1
ATOM 766 O O . HIS A 1 99 ? 2.317 -9.328 11.263 1.00 87.81 99 HIS A O 1
ATOM 772 N N . GLU A 1 100 ? 3.037 -11.232 12.227 1.00 85.19 100 GLU A N 1
ATOM 773 C CA . GLU A 1 100 ? 1.816 -12.012 12.031 1.00 85.19 100 GLU A CA 1
ATOM 774 C C . GLU A 1 100 ? 0.594 -11.300 12.611 1.00 85.19 100 GLU A C 1
ATOM 776 O O . GLU A 1 100 ? -0.449 -11.258 11.963 1.00 85.19 100 GLU A O 1
ATOM 781 N N . ARG A 1 101 ? 0.711 -10.677 13.793 1.00 84.31 101 ARG A N 1
ATOM 782 C CA . ARG A 1 101 ? -0.396 -9.930 14.411 1.00 84.31 101 ARG A CA 1
ATOM 783 C C . ARG A 1 101 ? -1.020 -8.914 13.451 1.00 84.31 101 ARG A C 1
ATOM 785 O O . ARG A 1 101 ? -2.238 -8.760 13.452 1.00 84.31 101 ARG A O 1
ATOM 792 N N . PHE A 1 102 ? -0.198 -8.198 12.689 1.00 88.69 102 PHE A N 1
ATOM 793 C CA . PHE A 1 102 ? -0.663 -7.115 11.828 1.00 88.69 102 PHE A CA 1
ATOM 794 C C . PHE A 1 102 ? -0.813 -7.525 10.360 1.00 88.69 102 PHE A C 1
ATOM 796 O O . PHE A 1 102 ? -1.510 -6.805 9.648 1.00 88.69 102 PHE A O 1
ATOM 803 N N . SER A 1 103 ? -0.219 -8.641 9.913 1.00 88.75 103 SER A N 1
ATOM 804 C CA . SER A 1 103 ? -0.350 -9.124 8.531 1.00 88.75 103 SER A CA 1
ATOM 805 C C . SER A 1 103 ? -1.399 -10.218 8.329 1.00 88.75 103 SER A C 1
ATOM 807 O O . SER A 1 103 ? -2.054 -10.226 7.297 1.00 88.75 103 SER A O 1
ATOM 809 N N . THR A 1 104 ? -1.652 -11.090 9.311 1.00 86.81 104 THR A N 1
ATOM 810 C CA . THR A 1 104 ? -2.483 -12.308 9.128 1.00 86.81 104 THR A CA 1
ATOM 811 C C . THR A 1 104 ? -3.901 -12.027 8.613 1.00 86.81 104 THR A C 1
ATOM 813 O O . THR A 1 104 ? -4.505 -12.839 7.916 1.00 86.81 104 THR A O 1
ATOM 816 N N . VAL A 1 105 ? -4.468 -10.877 8.975 1.00 87.94 105 VAL A N 1
ATOM 817 C CA . VAL A 1 105 ? -5.816 -10.472 8.548 1.00 87.94 105 VAL A CA 1
ATOM 818 C C . VAL A 1 105 ? -5.871 -10.030 7.085 1.00 87.94 105 VAL A C 1
ATOM 820 O O . VAL A 1 105 ? -6.955 -10.030 6.499 1.00 87.94 105 VAL A O 1
ATOM 823 N N . ALA A 1 106 ? -4.731 -9.660 6.496 1.00 91.38 106 ALA A N 1
ATOM 824 C CA . ALA A 1 106 ? -4.645 -9.215 5.117 1.00 91.38 106 ALA A CA 1
ATOM 825 C C . ALA A 1 106 ? -5.125 -10.310 4.165 1.00 91.38 106 ALA A C 1
ATOM 827 O O . ALA A 1 106 ? -4.899 -11.502 4.376 1.00 91.38 106 ALA A O 1
ATOM 828 N N . HIS A 1 107 ? -5.828 -9.880 3.129 1.00 91.94 107 HIS A N 1
ATOM 829 C CA . HIS A 1 107 ? -6.169 -10.705 1.985 1.00 91.94 107 HIS A CA 1
ATOM 830 C C . HIS A 1 107 ? -5.391 -10.177 0.792 1.00 91.94 107 HIS A C 1
ATOM 832 O O . HIS A 1 107 ? -5.296 -8.957 0.616 1.00 91.94 107 HIS A O 1
ATOM 838 N N . ASP A 1 108 ? -4.884 -11.101 -0.011 1.00 90.69 108 ASP A N 1
ATOM 839 C CA . ASP A 1 108 ? -4.200 -10.773 -1.252 1.00 90.69 108 ASP A CA 1
ATOM 840 C C . ASP A 1 108 ? -5.135 -9.978 -2.167 1.00 90.69 108 ASP A C 1
ATOM 842 O O . ASP A 1 108 ? -6.353 -10.196 -2.199 1.00 90.69 108 ASP A O 1
ATOM 846 N N . ASP A 1 109 ? -4.556 -8.995 -2.853 1.00 93.56 109 ASP A N 1
ATOM 847 C CA . ASP A 1 109 ? -5.230 -8.138 -3.829 1.00 93.56 109 ASP A CA 1
ATOM 848 C C . ASP A 1 109 ? -6.418 -7.321 -3.290 1.00 93.56 109 ASP A C 1
ATOM 850 O O . ASP A 1 109 ? -7.248 -6.828 -4.056 1.00 93.56 109 ASP A O 1
ATOM 854 N N . ALA A 1 110 ? -6.499 -7.121 -1.970 1.00 96.75 110 ALA A N 1
ATOM 855 C CA . ALA A 1 110 ? -7.675 -6.551 -1.318 1.00 96.75 110 ALA A CA 1
ATOM 856 C C . ALA A 1 110 ? -7.391 -5.341 -0.414 1.00 96.75 110 ALA A C 1
ATOM 858 O O . ALA A 1 110 ? -6.271 -5.079 0.035 1.00 96.75 110 ALA A O 1
ATOM 859 N N . ILE A 1 111 ? -8.479 -4.641 -0.073 1.00 98.50 111 ILE A N 1
ATOM 860 C CA . ILE A 1 111 ? -8.556 -3.754 1.091 1.00 98.50 111 ILE A CA 1
ATOM 861 C C . ILE A 1 111 ? -9.317 -4.500 2.190 1.00 98.50 111 ILE A C 1
ATOM 863 O O . ILE A 1 111 ? -10.522 -4.714 2.084 1.00 98.50 111 ILE A O 1
ATOM 867 N N . THR A 1 112 ? -8.636 -4.880 3.263 1.00 98.06 112 THR A N 1
ATOM 868 C CA . THR A 1 112 ? -9.237 -5.541 4.426 1.00 98.06 112 THR A CA 1
ATOM 869 C C . THR A 1 112 ? -9.564 -4.511 5.506 1.00 98.06 112 THR A C 1
ATOM 871 O O . THR A 1 112 ? -8.705 -3.732 5.911 1.00 98.06 112 THR A O 1
ATOM 874 N N . LEU A 1 113 ? -10.798 -4.517 5.999 1.00 97.44 113 LEU A N 1
ATOM 875 C CA . LEU A 1 113 ? -11.269 -3.715 7.126 1.00 97.44 113 LEU A CA 1
ATOM 876 C C . LEU A 1 113 ? -11.329 -4.594 8.376 1.00 97.44 113 LEU A C 1
ATOM 878 O O . LEU A 1 113 ? -11.859 -5.702 8.317 1.00 97.44 113 LEU A O 1
ATOM 882 N N . VAL A 1 114 ? -10.790 -4.116 9.495 1.00 92.81 114 VAL A N 1
ATOM 883 C CA . VAL A 1 114 ? -10.722 -4.879 10.747 1.00 92.81 114 VAL A CA 1
ATOM 884 C C . VAL A 1 114 ? -11.177 -4.010 11.912 1.00 92.81 114 VAL A C 1
ATOM 886 O O . VAL A 1 114 ? -10.513 -3.022 12.236 1.00 92.81 114 VAL A O 1
ATOM 889 N N . ASP A 1 115 ? -12.280 -4.403 12.556 1.00 90.62 115 ASP A N 1
ATOM 890 C CA . ASP A 1 115 ? -12.722 -3.786 13.808 1.00 90.62 115 ASP A CA 1
ATOM 891 C C . ASP A 1 115 ? -11.814 -4.229 14.961 1.00 90.62 115 ASP A C 1
ATOM 893 O O . ASP A 1 115 ? -12.073 -5.189 15.685 1.00 90.62 115 ASP A O 1
ATOM 897 N N . ASP A 1 116 ? -10.699 -3.522 15.088 1.00 85.88 116 ASP A N 1
ATOM 898 C CA . ASP A 1 116 ? -9.729 -3.610 16.172 1.00 85.88 116 ASP A CA 1
ATOM 899 C C . ASP A 1 116 ? -9.502 -2.173 16.648 1.00 85.88 116 ASP A C 1
ATOM 901 O O . ASP A 1 116 ? -9.235 -1.328 15.798 1.00 85.88 116 ASP A O 1
ATOM 905 N N . PRO A 1 117 ? -9.673 -1.832 17.935 1.00 87.44 117 PRO A N 1
ATOM 906 C CA . PRO A 1 117 ? -9.448 -0.476 18.429 1.00 87.44 117 PRO A CA 1
ATOM 907 C C . PRO A 1 117 ? -7.958 -0.249 18.754 1.00 87.44 117 PRO A C 1
ATOM 909 O O . PRO A 1 117 ? -7.528 -0.598 19.858 1.00 87.44 117 PRO A O 1
ATOM 912 N N . PRO A 1 118 ? -7.143 0.348 17.854 1.00 90.69 118 PRO A N 1
ATOM 913 C CA . PRO A 1 118 ? -5.733 0.551 18.136 1.00 90.69 118 PRO A CA 1
ATOM 914 C C . PRO A 1 118 ? -5.537 1.720 19.104 1.00 90.69 118 PRO A C 1
ATOM 916 O O . PRO A 1 118 ? -6.171 2.770 18.976 1.00 90.69 118 PRO A O 1
ATOM 919 N N . HIS A 1 119 ? -4.561 1.598 19.996 1.00 91.12 119 HIS A N 1
ATOM 920 C CA . HIS A 1 119 ? -4.020 2.737 20.725 1.00 91.12 119 HIS A CA 1
ATOM 921 C C . HIS A 1 119 ? -3.384 3.721 19.726 1.00 91.12 119 HIS A C 1
ATOM 923 O O . HIS A 1 119 ? -2.636 3.290 18.836 1.00 91.12 119 HIS A O 1
ATOM 929 N N . PRO A 1 120 ? -3.669 5.031 19.818 1.00 92.88 120 PRO A N 1
ATOM 930 C CA . PRO A 1 120 ? -2.971 6.024 19.016 1.00 92.88 120 PRO A CA 1
ATOM 931 C C . PRO A 1 120 ? -1.473 5.990 19.310 1.00 92.88 120 PRO A C 1
ATOM 933 O O . PRO A 1 120 ? -1.082 5.881 20.469 1.00 92.88 120 PRO A O 1
ATOM 936 N N . PHE A 1 121 ? -0.647 6.117 18.277 1.00 93.38 121 PHE A N 1
ATOM 937 C CA . PHE A 1 121 ? 0.792 6.292 18.455 1.00 93.38 121 PHE A CA 1
ATOM 938 C C . PHE A 1 121 ? 1.085 7.577 19.234 1.00 93.38 121 PHE A C 1
ATOM 940 O O . PHE A 1 121 ? 0.449 8.605 18.985 1.00 93.38 121 PHE A O 1
ATOM 947 N N . GLU A 1 122 ? 2.069 7.530 20.135 1.00 91.44 122 GLU A N 1
ATOM 948 C CA . GLU A 1 122 ? 2.553 8.723 20.842 1.00 91.44 122 GLU A CA 1
ATOM 949 C C . GLU A 1 122 ? 3.128 9.760 19.864 1.00 91.44 122 GLU A C 1
ATOM 951 O O . GLU A 1 122 ? 2.831 10.951 19.978 1.00 91.44 122 GLU A O 1
ATOM 956 N N . ASP A 1 123 ? 3.875 9.303 18.852 1.00 91.44 123 ASP A N 1
ATOM 957 C CA . ASP A 1 123 ? 4.232 10.089 17.669 1.00 91.44 123 ASP A CA 1
ATOM 958 C C . ASP A 1 123 ? 3.645 9.431 16.415 1.00 91.44 123 ASP A C 1
ATOM 960 O O . ASP A 1 123 ? 4.131 8.417 15.911 1.00 91.44 123 ASP A O 1
ATOM 964 N N . ASP A 1 124 ? 2.588 10.038 15.878 1.00 90.00 124 ASP A N 1
ATOM 965 C CA . ASP A 1 124 ? 1.856 9.523 14.722 1.00 90.00 124 ASP A CA 1
ATOM 966 C C . ASP A 1 124 ? 2.683 9.486 13.427 1.00 90.00 124 ASP A C 1
ATOM 968 O O . ASP A 1 124 ? 2.257 8.882 12.440 1.00 90.00 124 ASP A O 1
ATOM 972 N N . ARG A 1 125 ? 3.857 10.130 13.405 1.00 90.94 125 ARG A N 1
ATOM 973 C CA . ARG A 1 125 ? 4.790 10.116 12.272 1.00 90.94 125 ARG A CA 1
ATOM 974 C C . ARG A 1 125 ? 5.638 8.853 12.236 1.00 90.94 125 ARG A C 1
ATOM 976 O O . ARG A 1 125 ? 6.173 8.550 11.167 1.00 90.94 125 ARG A O 1
ATOM 983 N N . VAL A 1 126 ? 5.757 8.135 13.352 1.00 93.62 126 VAL A N 1
ATOM 984 C CA . VAL A 1 126 ? 6.496 6.874 13.399 1.00 93.62 126 VAL A CA 1
ATOM 985 C C . VAL A 1 126 ? 5.807 5.835 12.525 1.00 93.62 126 VAL A C 1
ATOM 987 O O . VAL A 1 126 ? 4.583 5.715 12.474 1.00 93.62 126 VAL A O 1
ATOM 990 N N . THR A 1 127 ? 6.625 5.099 11.787 1.00 95.31 127 THR A N 1
ATOM 991 C CA . THR A 1 127 ? 6.204 3.993 10.936 1.00 95.31 127 THR A CA 1
ATOM 992 C C . THR A 1 127 ? 7.037 2.773 11.280 1.00 95.31 127 THR A C 1
ATOM 994 O O . THR A 1 127 ? 8.265 2.837 11.290 1.00 95.31 127 THR A O 1
ATOM 997 N N . TYR A 1 128 ? 6.379 1.650 11.537 1.00 95.12 128 TYR A N 1
ATOM 998 C CA . TYR A 1 128 ? 7.057 0.396 11.816 1.00 95.12 128 TYR A CA 1
ATOM 999 C C . TYR A 1 128 ? 7.211 -0.428 10.547 1.00 95.12 128 TYR A C 1
ATOM 1001 O O . TYR A 1 128 ? 6.276 -0.558 9.760 1.00 95.12 128 TYR A O 1
ATOM 1009 N N . LEU A 1 129 ? 8.389 -1.013 10.381 1.00 94.44 129 LEU A N 1
ATOM 1010 C CA . LEU A 1 129 ? 8.741 -1.945 9.324 1.00 94.44 129 LEU A CA 1
ATOM 1011 C C . LEU A 1 129 ? 8.989 -3.320 9.942 1.00 94.44 129 LEU A C 1
ATOM 1013 O O . LEU A 1 129 ? 9.624 -3.440 10.989 1.00 94.44 129 LEU A O 1
ATOM 1017 N N . SER A 1 130 ? 8.508 -4.368 9.294 1.00 93.00 130 SER A N 1
ATOM 1018 C CA . SER A 1 130 ? 8.776 -5.753 9.664 1.00 93.00 130 SER A CA 1
ATOM 1019 C C . SER A 1 130 ? 8.991 -6.583 8.412 1.00 93.00 130 SER A C 1
ATOM 1021 O O . SER A 1 130 ? 8.443 -6.273 7.359 1.00 93.00 130 SER A O 1
ATOM 1023 N N . GLN A 1 131 ? 9.772 -7.649 8.524 1.00 90.38 131 GLN A N 1
ATOM 1024 C CA . GLN A 1 131 ? 10.084 -8.519 7.403 1.00 90.38 131 GLN A CA 1
ATOM 1025 C C . GLN A 1 131 ? 10.168 -9.978 7.869 1.00 90.38 131 GLN A C 1
ATOM 1027 O O . GLN A 1 131 ? 10.765 -10.272 8.904 1.00 90.38 131 GLN A O 1
ATOM 1032 N N . THR A 1 132 ? 9.635 -10.882 7.050 1.00 87.62 132 THR A N 1
ATOM 1033 C CA . THR A 1 132 ? 9.926 -12.319 7.052 1.00 87.62 132 THR A CA 1
ATOM 1034 C C . THR A 1 132 ? 10.695 -12.697 5.775 1.00 87.62 132 THR A C 1
ATOM 1036 O O . THR A 1 132 ? 11.166 -11.844 5.018 1.00 87.62 132 THR A O 1
ATOM 1039 N N . ASN A 1 133 ? 10.881 -13.991 5.509 1.00 79.12 133 ASN A N 1
ATOM 1040 C CA . ASN A 1 133 ? 11.602 -14.411 4.307 1.00 79.12 133 ASN A CA 1
ATOM 1041 C C . ASN A 1 133 ? 10.889 -14.001 3.008 1.00 79.12 133 ASN A C 1
ATOM 1043 O O . ASN A 1 133 ? 11.585 -13.671 2.049 1.00 79.12 133 ASN A O 1
ATOM 1047 N N . ALA A 1 134 ? 9.551 -13.999 3.006 1.00 82.88 134 ALA A N 1
ATOM 1048 C CA . ALA A 1 134 ? 8.723 -13.751 1.824 1.00 82.88 134 ALA A CA 1
ATOM 1049 C C . ALA A 1 134 ? 7.832 -12.502 1.940 1.00 82.88 134 ALA A C 1
ATOM 1051 O O . ALA A 1 134 ? 7.484 -11.927 0.920 1.00 82.88 134 ALA A O 1
ATOM 1052 N N . GLU A 1 135 ? 7.515 -12.037 3.153 1.00 90.94 135 GLU A N 1
ATOM 1053 C CA . GLU A 1 135 ? 6.602 -10.909 3.360 1.00 90.94 135 GLU A CA 1
ATOM 1054 C C . GLU A 1 135 ? 7.318 -9.712 4.003 1.00 90.94 135 GLU A C 1
ATOM 1056 O O . GLU A 1 135 ? 8.154 -9.855 4.900 1.00 90.94 135 GLU A O 1
ATOM 1061 N N . THR A 1 136 ? 6.966 -8.504 3.575 1.00 94.88 136 THR A N 1
ATOM 1062 C CA . THR A 1 136 ? 7.267 -7.256 4.280 1.00 94.88 136 THR A CA 1
ATOM 1063 C C . THR A 1 136 ? 5.975 -6.590 4.731 1.00 94.88 136 THR A C 1
ATOM 1065 O O . THR A 1 136 ? 5.026 -6.457 3.968 1.00 94.88 136 THR A O 1
ATOM 1068 N N . LEU A 1 137 ? 5.978 -6.088 5.962 1.00 96.06 137 LEU A N 1
ATOM 1069 C CA . LEU A 1 137 ? 4.862 -5.385 6.572 1.00 96.06 137 LEU A CA 1
ATOM 1070 C C . LEU A 1 137 ? 5.272 -3.959 6.954 1.00 96.06 137 LEU A C 1
ATOM 1072 O O . LEU A 1 137 ? 6.309 -3.751 7.589 1.00 96.06 137 LEU A O 1
ATOM 1076 N N . VAL A 1 138 ? 4.406 -2.992 6.652 1.00 97.44 138 VAL A N 1
ATOM 1077 C CA . VAL A 1 138 ? 4.467 -1.634 7.208 1.00 97.44 138 VAL A CA 1
ATOM 1078 C C . VAL A 1 138 ? 3.244 -1.351 8.074 1.00 97.44 138 VAL A C 1
ATOM 1080 O O . VAL A 1 138 ? 2.118 -1.404 7.585 1.00 97.44 138 VAL A O 1
ATOM 1083 N N . VAL A 1 139 ? 3.466 -0.965 9.334 1.00 96.81 139 VAL A N 1
ATOM 1084 C CA . VAL A 1 139 ? 2.415 -0.492 10.248 1.00 96.81 139 VAL A CA 1
ATOM 1085 C C . VAL A 1 139 ? 2.567 1.011 10.458 1.00 96.81 139 VAL A C 1
ATOM 1087 O O . VAL A 1 139 ? 3.606 1.481 10.918 1.00 96.81 139 VAL A O 1
ATOM 1090 N N . LEU A 1 140 ? 1.526 1.772 10.134 1.00 97.19 140 LEU A N 1
ATOM 1091 C CA . LEU A 1 140 ? 1.498 3.229 10.279 1.00 97.19 140 LEU A CA 1
ATOM 1092 C C . LEU A 1 140 ? 0.156 3.698 10.832 1.00 97.19 140 LEU A C 1
ATOM 1094 O O . LEU A 1 140 ? -0.835 2.973 10.772 1.00 97.19 140 LEU A O 1
ATOM 1098 N N . GLN A 1 141 ? 0.103 4.930 11.328 1.00 96.88 141 GLN A N 1
ATOM 1099 C CA . GLN A 1 141 ? -1.157 5.591 11.654 1.00 96.88 141 GLN A CA 1
ATOM 1100 C C . GLN A 1 141 ? -1.635 6.454 10.481 1.00 96.88 141 GLN A C 1
ATOM 1102 O O . GLN A 1 141 ? -0.843 7.156 9.841 1.00 96.88 141 GLN A O 1
ATOM 1107 N N . TRP A 1 142 ? -2.939 6.424 10.201 1.00 96.81 142 TRP A N 1
ATOM 1108 C CA . TRP A 1 142 ? -3.578 7.351 9.270 1.00 96.81 142 TRP A CA 1
ATOM 1109 C C . TRP A 1 142 ? -3.384 8.797 9.743 1.00 96.81 142 TRP A C 1
ATOM 1111 O O . TRP A 1 142 ? -3.683 9.120 10.890 1.00 96.81 142 TRP A O 1
ATOM 1121 N N . GLY A 1 143 ? -2.894 9.673 8.862 1.00 92.44 143 GLY A N 1
ATOM 1122 C CA . GLY A 1 143 ? -2.588 11.068 9.205 1.00 92.44 143 GLY A CA 1
ATOM 1123 C C . GLY A 1 143 ? -2.920 12.062 8.099 1.00 92.44 143 GLY A C 1
ATOM 1124 O O . GLY A 1 143 ? -2.182 13.023 7.926 1.00 92.44 143 GLY A O 1
ATOM 1125 N N . ASP A 1 144 ? -3.995 11.821 7.346 1.00 93.88 144 ASP A N 1
ATOM 1126 C CA . ASP A 1 144 ? -4.336 12.442 6.054 1.00 93.88 144 ASP A CA 1
ATOM 1127 C C . ASP A 1 144 ? -3.541 11.880 4.852 1.00 93.88 144 ASP A C 1
ATOM 1129 O O . ASP A 1 144 ? -2.431 11.360 5.006 1.00 93.88 144 ASP A O 1
ATOM 1133 N N . PRO A 1 145 ? -4.065 12.029 3.613 1.00 96.25 145 PRO A N 1
ATOM 1134 C CA . PRO A 1 145 ? -3.480 11.403 2.427 1.00 96.25 145 PRO A CA 1
ATOM 1135 C C . PRO A 1 145 ? -1.987 11.707 2.197 1.00 96.25 145 PRO A C 1
ATOM 1137 O O . PRO A 1 145 ? -1.219 10.800 1.896 1.00 96.25 145 PRO A O 1
ATOM 1140 N N . LEU A 1 146 ? -1.549 12.968 2.340 1.00 96.06 146 LEU A N 1
ATOM 1141 C CA . LEU A 1 146 ? -0.145 13.340 2.089 1.00 96.06 146 LEU A CA 1
ATOM 1142 C C . LEU A 1 146 ? 0.811 12.758 3.132 1.00 96.06 146 LEU A C 1
ATOM 1144 O O . LEU A 1 146 ? 1.887 12.289 2.765 1.00 96.06 146 LEU A O 1
ATOM 1148 N N . ALA A 1 147 ? 0.435 12.792 4.414 1.00 95.44 147 ALA A N 1
ATOM 1149 C CA . ALA A 1 147 ? 1.285 12.254 5.467 1.00 95.44 147 ALA A CA 1
ATOM 1150 C C . ALA A 1 147 ? 1.401 10.734 5.329 1.00 95.44 147 ALA A C 1
ATOM 1152 O O . ALA A 1 147 ? 2.507 10.208 5.398 1.00 95.44 147 ALA A O 1
ATOM 1153 N N . THR A 1 148 ? 0.294 10.040 5.045 1.00 97.56 148 THR A N 1
ATOM 1154 C CA . THR A 1 148 ? 0.295 8.588 4.831 1.00 97.56 148 THR A CA 1
ATOM 1155 C C . THR A 1 148 ? 1.161 8.182 3.635 1.00 97.56 148 THR A C 1
ATOM 1157 O O . THR A 1 148 ? 1.973 7.270 3.769 1.00 97.56 148 THR A O 1
ATOM 1160 N N . LEU A 1 149 ? 1.082 8.884 2.495 1.00 97.75 149 LEU A N 1
ATOM 1161 C CA . LEU A 1 149 ? 1.980 8.621 1.358 1.00 97.75 149 LEU A CA 1
ATOM 1162 C C . LEU A 1 149 ? 3.448 8.897 1.706 1.00 97.75 149 LEU A C 1
ATOM 1164 O O . LEU A 1 149 ? 4.325 8.109 1.361 1.00 97.75 149 LEU A O 1
ATOM 1168 N N . GLY A 1 150 ? 3.727 9.999 2.407 1.00 97.00 150 GLY A N 1
ATOM 1169 C CA . GLY A 1 150 ? 5.078 10.310 2.871 1.00 97.00 150 GLY A CA 1
ATOM 1170 C C . GLY A 1 150 ? 5.645 9.212 3.776 1.00 97.00 150 GLY A C 1
ATOM 1171 O O . GLY A 1 150 ? 6.754 8.742 3.541 1.00 97.00 150 GLY A O 1
ATOM 1172 N N . ARG A 1 151 ? 4.866 8.751 4.761 1.00 97.06 151 ARG A N 1
ATOM 1173 C CA . ARG A 1 151 ? 5.227 7.663 5.687 1.00 97.06 151 ARG A CA 1
ATOM 1174 C C . ARG A 1 151 ? 5.512 6.356 4.943 1.00 97.06 151 ARG A C 1
ATOM 1176 O O . ARG A 1 151 ? 6.563 5.756 5.156 1.00 97.06 151 ARG A O 1
ATOM 1183 N N . LEU A 1 152 ? 4.646 5.972 4.000 1.00 97.50 152 LEU A N 1
ATOM 1184 C CA . LEU A 1 152 ? 4.852 4.790 3.151 1.00 97.50 152 LEU A CA 1
ATOM 1185 C C . LEU A 1 152 ? 6.130 4.891 2.314 1.00 97.50 152 LEU A C 1
ATOM 1187 O O . LEU A 1 152 ? 6.956 3.981 2.345 1.00 97.50 152 LEU A O 1
ATOM 1191 N N . GLY A 1 153 ? 6.322 6.003 1.597 1.00 96.25 153 GLY A N 1
ATOM 1192 C CA . GLY A 1 153 ? 7.521 6.222 0.787 1.00 96.25 153 GLY A CA 1
ATOM 1193 C C . GLY A 1 153 ? 8.803 6.250 1.625 1.00 96.25 153 GLY A C 1
ATOM 1194 O O . GLY A 1 153 ? 9.828 5.723 1.196 1.00 96.25 153 GLY A O 1
ATOM 1195 N N . CYS A 1 154 ? 8.739 6.813 2.836 1.00 95.81 154 CYS A N 1
ATOM 1196 C CA . CYS A 1 154 ? 9.841 6.809 3.794 1.00 95.81 154 CYS A CA 1
ATOM 1197 C C . CYS A 1 154 ? 10.202 5.383 4.224 1.00 95.81 154 CYS A C 1
ATOM 1199 O O . CYS A 1 154 ? 11.366 5.004 4.144 1.00 95.81 154 CYS A O 1
ATOM 1201 N N . ALA A 1 155 ? 9.212 4.578 4.621 1.00 96.75 155 ALA A N 1
ATOM 1202 C CA . ALA A 1 155 ? 9.426 3.219 5.111 1.00 96.75 155 ALA A CA 1
ATOM 1203 C C . ALA A 1 155 ? 9.961 2.278 4.023 1.00 96.75 155 ALA A C 1
ATOM 1205 O O . ALA A 1 155 ? 11.002 1.645 4.219 1.00 96.75 155 ALA A O 1
ATOM 1206 N N . LEU A 1 156 ? 9.295 2.245 2.862 1.00 96.62 156 LEU A N 1
ATOM 1207 C CA . LEU A 1 156 ? 9.611 1.356 1.737 1.00 96.62 156 LEU A CA 1
ATOM 1208 C C . LEU A 1 156 ? 11.020 1.556 1.180 1.00 96.62 156 LEU A C 1
ATOM 1210 O O . LEU A 1 156 ? 11.636 0.614 0.682 1.00 96.62 156 LEU A O 1
ATOM 1214 N N . LEU A 1 157 ? 11.514 2.788 1.251 1.00 96.38 157 LEU A N 1
ATOM 1215 C CA . LEU A 1 157 ? 12.812 3.182 0.722 1.00 96.38 157 LEU A CA 1
ATOM 1216 C C . LEU A 1 157 ? 13.748 3.644 1.836 1.00 96.38 157 LEU A C 1
ATOM 1218 O O . LEU A 1 157 ? 14.665 4.403 1.557 1.00 96.38 157 LEU A O 1
ATOM 1222 N N . SER A 1 158 ? 13.515 3.250 3.089 1.00 95.75 158 SER A N 1
ATOM 1223 C CA . SER A 1 158 ? 14.374 3.589 4.232 1.00 95.75 158 SER A CA 1
ATOM 1224 C C . SER A 1 158 ? 15.742 2.907 4.138 1.00 95.75 158 SER A C 1
ATOM 1226 O O . SER A 1 158 ? 15.906 1.886 3.466 1.00 95.75 158 SER A O 1
ATOM 1228 N N . ASP A 1 159 ? 16.738 3.407 4.875 1.00 94.31 159 ASP A N 1
ATOM 1229 C CA . ASP A 1 159 ? 18.018 2.693 4.990 1.00 94.31 159 ASP A CA 1
ATOM 1230 C C . ASP A 1 159 ? 17.854 1.307 5.624 1.00 94.31 159 ASP A C 1
ATOM 1232 O O . ASP A 1 159 ? 18.575 0.373 5.261 1.00 94.31 159 ASP A O 1
ATOM 1236 N N . LYS A 1 160 ? 16.858 1.141 6.505 1.00 93.50 160 LYS A N 1
ATOM 1237 C CA . LYS A 1 160 ? 16.456 -0.159 7.056 1.00 93.50 160 LYS A CA 1
ATOM 1238 C C . LYS A 1 160 ? 15.991 -1.108 5.951 1.00 93.50 160 LYS A C 1
ATOM 1240 O O . LYS A 1 160 ? 16.494 -2.232 5.885 1.00 93.50 160 LYS A O 1
ATOM 1245 N N . ALA A 1 161 ? 15.122 -0.639 5.055 1.00 95.44 161 ALA A N 1
ATOM 1246 C CA . ALA A 1 161 ? 14.654 -1.409 3.908 1.00 95.44 161 ALA A CA 1
ATOM 1247 C C . ALA A 1 161 ? 15.791 -1.775 2.944 1.00 95.44 161 ALA A C 1
ATOM 1249 O O . ALA A 1 161 ? 15.927 -2.943 2.588 1.00 95.44 161 ALA A O 1
ATOM 1250 N N . PHE A 1 162 ? 16.665 -0.834 2.573 1.00 95.50 162 PHE A N 1
ATOM 1251 C CA . PHE A 1 162 ? 17.796 -1.140 1.685 1.00 95.50 162 PHE A CA 1
ATOM 1252 C C . PHE A 1 162 ? 18.810 -2.109 2.297 1.00 95.50 162 PHE A C 1
ATOM 1254 O O . PHE A 1 162 ? 19.416 -2.903 1.580 1.00 95.50 162 PHE A O 1
ATOM 1261 N N . SER A 1 163 ? 19.007 -2.053 3.615 1.00 92.62 163 SER A N 1
ATOM 1262 C CA . SER A 1 163 ? 20.022 -2.870 4.286 1.00 92.62 163 SER A CA 1
ATOM 1263 C C . SER A 1 163 ? 19.551 -4.290 4.606 1.00 92.62 163 SER A C 1
ATOM 1265 O O . SER A 1 163 ? 20.397 -5.159 4.794 1.00 92.62 163 SER A O 1
ATOM 1267 N N . ASN A 1 164 ? 18.236 -4.539 4.664 1.00 92.00 164 ASN A N 1
ATOM 1268 C CA . ASN A 1 164 ? 17.681 -5.826 5.112 1.00 92.00 164 ASN A CA 1
ATOM 1269 C C . ASN A 1 164 ? 16.732 -6.474 4.093 1.00 92.00 164 ASN A C 1
ATOM 1271 O O . ASN A 1 164 ? 16.744 -7.695 3.943 1.00 92.00 164 ASN A O 1
ATOM 1275 N N . ILE A 1 165 ? 15.966 -5.671 3.347 1.00 93.62 165 ILE A N 1
ATOM 1276 C CA . ILE A 1 165 ? 14.944 -6.157 2.416 1.00 93.62 165 ILE A CA 1
ATOM 1277 C C . ILE A 1 165 ? 15.447 -6.100 0.969 1.00 93.62 165 ILE A C 1
ATOM 1279 O O . ILE A 1 165 ? 15.601 -7.130 0.316 1.00 93.62 165 ILE A O 1
ATOM 1283 N N . LEU A 1 166 ? 15.732 -4.894 0.470 1.00 94.06 166 LEU A N 1
ATOM 1284 C CA . LEU A 1 166 ? 16.155 -4.618 -0.907 1.00 94.06 166 LEU A CA 1
ATOM 1285 C C . LEU A 1 166 ? 17.683 -4.633 -1.025 1.00 94.06 166 LEU A C 1
ATOM 1287 O O . LEU A 1 166 ? 18.306 -3.643 -1.421 1.00 94.06 166 LEU A O 1
ATOM 1291 N N . THR A 1 167 ? 18.289 -5.745 -0.621 1.00 93.62 167 THR A N 1
ATOM 1292 C CA . THR A 1 167 ? 19.746 -5.903 -0.570 1.00 93.62 167 THR A CA 1
ATOM 1293 C C . THR A 1 167 ? 20.327 -6.294 -1.931 1.00 93.62 167 THR A C 1
ATOM 1295 O O . THR A 1 167 ? 19.657 -6.987 -2.700 1.00 93.62 167 THR A O 1
ATOM 1298 N N . PRO A 1 168 ? 21.602 -5.960 -2.224 1.00 93.31 168 PRO A N 1
ATOM 1299 C CA . PRO A 1 168 ? 22.277 -6.413 -3.444 1.00 93.31 168 PRO A CA 1
ATOM 1300 C C . PRO A 1 168 ? 22.256 -7.930 -3.638 1.00 93.31 168 PRO A C 1
ATOM 1302 O O . PRO A 1 168 ? 22.216 -8.398 -4.766 1.00 93.31 168 PRO A O 1
ATOM 1305 N N . SER A 1 169 ? 22.270 -8.710 -2.554 1.00 91.44 169 SER A N 1
ATOM 1306 C CA . SER A 1 169 ? 22.191 -10.172 -2.629 1.00 91.44 169 SER A CA 1
ATOM 1307 C C . SER A 1 169 ? 20.833 -10.682 -3.100 1.00 91.44 169 SER A C 1
ATOM 1309 O O . SER A 1 169 ? 20.761 -11.792 -3.609 1.00 91.44 169 SER A O 1
ATOM 1311 N N . ARG A 1 170 ? 19.763 -9.904 -2.892 1.00 90.56 170 ARG A N 1
ATOM 1312 C CA . ARG A 1 170 ? 18.407 -10.276 -3.301 1.00 90.56 170 ARG A CA 1
ATOM 1313 C C . ARG A 1 170 ? 18.070 -9.759 -4.692 1.00 90.56 170 ARG A C 1
ATOM 1315 O O . ARG A 1 170 ? 17.469 -10.480 -5.468 1.00 90.56 170 ARG A O 1
ATOM 1322 N N . ILE A 1 171 ? 18.440 -8.517 -4.990 1.00 90.06 171 ILE A N 1
ATOM 1323 C CA . ILE A 1 171 ? 18.058 -7.862 -6.250 1.00 90.06 171 ILE A CA 1
ATOM 1324 C C . ILE A 1 171 ? 19.162 -7.911 -7.309 1.00 90.06 171 ILE A C 1
ATOM 1326 O O . ILE A 1 171 ? 18.861 -7.777 -8.483 1.00 90.06 171 ILE A O 1
ATOM 1330 N N . GLY A 1 172 ? 20.420 -8.146 -6.931 1.00 91.00 172 GLY A N 1
ATOM 1331 C CA . GLY A 1 172 ? 21.570 -8.123 -7.834 1.00 91.00 172 GLY A CA 1
ATOM 1332 C C . GLY A 1 172 ? 22.224 -6.741 -7.943 1.00 91.00 172 GLY A C 1
ATOM 1333 O O . GLY A 1 172 ? 21.584 -5.700 -7.777 1.00 91.00 172 GLY A O 1
ATOM 1334 N N . CYS A 1 173 ? 23.530 -6.704 -8.223 1.00 89.50 173 CYS A N 1
ATOM 1335 C CA . CYS A 1 173 ? 24.281 -5.446 -8.354 1.00 89.50 173 CYS A CA 1
ATOM 1336 C C . CYS A 1 173 ? 23.865 -4.643 -9.596 1.00 89.50 173 CYS A C 1
ATOM 1338 O O . CYS A 1 173 ? 23.986 -3.414 -9.598 1.00 89.50 173 CYS A O 1
ATOM 1340 N N . GLU A 1 174 ? 23.359 -5.328 -10.621 1.00 88.56 174 GLU A N 1
ATOM 1341 C CA . GLU A 1 174 ? 22.816 -4.746 -11.854 1.00 88.56 174 GLU A CA 1
ATOM 1342 C C . GLU A 1 174 ? 21.324 -5.074 -12.024 1.00 88.56 174 GLU A C 1
ATOM 1344 O O . GLU A 1 174 ? 20.782 -4.982 -13.122 1.00 88.56 174 GLU A O 1
ATOM 1349 N N . PHE A 1 175 ? 20.654 -5.415 -10.916 1.00 89.50 175 PHE A N 1
ATOM 1350 C CA . PHE A 1 175 ? 19.274 -5.911 -10.871 1.00 89.50 175 PHE A CA 1
ATOM 1351 C C . PHE A 1 175 ? 19.066 -7.302 -11.503 1.00 89.50 175 PHE A C 1
ATOM 1353 O O . PHE A 1 175 ? 17.941 -7.750 -11.717 1.00 89.50 175 PHE A O 1
ATOM 1360 N N . ASP A 1 176 ? 20.162 -7.998 -11.781 1.00 86.81 176 ASP A N 1
ATOM 1361 C CA . ASP A 1 176 ? 20.252 -9.278 -12.477 1.00 86.81 176 ASP A CA 1
ATOM 1362 C C . ASP A 1 176 ? 19.648 -10.468 -11.716 1.00 86.81 176 ASP A C 1
ATOM 1364 O O . ASP A 1 176 ? 19.470 -11.526 -12.309 1.00 86.81 176 ASP A O 1
ATOM 1368 N N . ALA A 1 177 ? 19.283 -10.300 -10.440 1.00 87.81 177 ALA A N 1
ATOM 1369 C CA . ALA A 1 177 ? 18.620 -11.341 -9.652 1.00 87.81 177 ALA A CA 1
ATOM 1370 C C . ALA A 1 177 ? 17.080 -11.243 -9.653 1.00 87.81 177 ALA A C 1
ATOM 1372 O O . ALA A 1 177 ? 16.426 -12.088 -9.053 1.00 87.81 177 ALA A O 1
ATOM 1373 N N . LEU A 1 178 ? 16.486 -10.226 -10.296 1.00 86.56 178 LEU A N 1
ATOM 1374 C CA . LEU A 1 178 ? 15.025 -10.032 -10.316 1.00 86.56 178 LEU A CA 1
ATOM 1375 C C . LEU A 1 178 ? 14.288 -10.906 -11.342 1.00 86.56 178 LEU A C 1
ATOM 1377 O O . LEU A 1 178 ? 13.069 -11.054 -11.271 1.00 86.56 178 LEU A O 1
ATOM 1381 N N . HIS A 1 179 ? 14.995 -11.442 -12.335 1.00 76.75 179 HIS A N 1
ATOM 1382 C CA . HIS A 1 179 ? 14.400 -12.237 -13.404 1.00 76.75 179 HIS A CA 1
ATOM 1383 C C . HIS A 1 179 ? 15.262 -13.473 -13.672 1.00 76.75 179 HIS A C 1
ATOM 1385 O O . HIS A 1 179 ? 16.431 -13.343 -14.022 1.00 76.75 179 HIS A O 1
ATOM 1391 N N . ASP A 1 180 ? 14.666 -14.661 -13.545 1.00 64.75 180 ASP A N 1
ATOM 1392 C CA . ASP A 1 180 ? 15.348 -15.948 -13.754 1.00 64.75 180 ASP A CA 1
ATOM 1393 C C . ASP A 1 180 ? 15.687 -16.224 -15.235 1.00 64.75 180 ASP A C 1
ATOM 1395 O O . ASP A 1 180 ? 16.536 -17.063 -15.545 1.00 64.75 180 ASP A O 1
ATOM 1399 N N . GLU A 1 181 ? 15.039 -15.523 -16.172 1.00 59.50 181 GLU A N 1
ATOM 1400 C CA . GLU A 1 181 ? 15.225 -15.719 -17.611 1.00 59.50 181 GLU A CA 1
ATOM 1401 C C . GLU A 1 181 ? 16.250 -14.741 -18.206 1.00 59.50 181 GLU A C 1
ATOM 1403 O O . GLU A 1 181 ? 16.037 -13.529 -18.258 1.00 59.50 181 GLU A O 1
ATOM 1408 N N . SER A 1 182 ? 17.335 -15.287 -18.764 1.00 51.09 182 SER A N 1
ATOM 1409 C CA . SER A 1 182 ? 18.438 -14.536 -19.387 1.00 51.09 182 SER A CA 1
ATOM 1410 C C . SER A 1 182 ? 18.065 -13.731 -20.642 1.00 51.09 182 SER A C 1
ATOM 1412 O O . SER A 1 182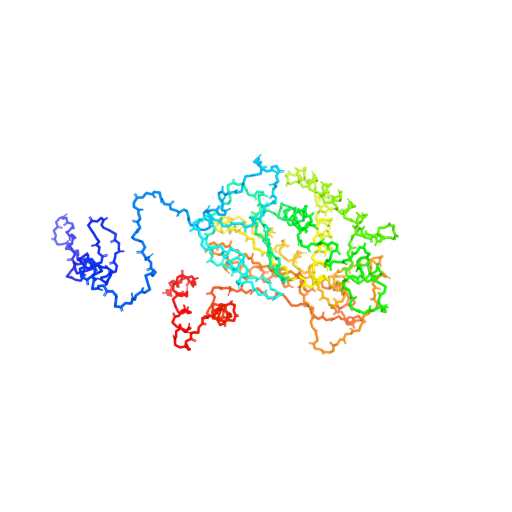 ? 18.892 -12.964 -21.134 1.00 51.09 182 SER A O 1
ATOM 1414 N N . ASP A 1 183 ? 16.860 -13.919 -21.189 1.00 52.62 183 ASP A N 1
ATOM 1415 C CA . ASP A 1 183 ? 16.412 -13.285 -22.439 1.00 52.62 183 ASP A CA 1
ATOM 1416 C C . ASP A 1 183 ? 15.736 -11.918 -22.230 1.00 52.62 183 ASP A C 1
ATOM 1418 O O . ASP A 1 183 ? 15.543 -11.168 -23.194 1.00 52.62 183 ASP A O 1
ATOM 1422 N N . HIS A 1 184 ? 15.414 -11.541 -20.988 1.00 62.44 184 HIS A N 1
ATOM 1423 C CA . HIS A 1 184 ? 14.876 -10.217 -20.690 1.00 62.44 184 HIS A CA 1
ATOM 1424 C C . HIS A 1 184 ? 15.993 -9.239 -20.314 1.00 62.44 184 HIS A C 1
ATOM 1426 O O . HIS A 1 184 ? 16.671 -9.385 -19.302 1.00 62.44 184 HIS A O 1
ATOM 1432 N N . ASP A 1 185 ? 16.146 -8.176 -21.111 1.00 81.31 185 ASP A N 1
ATOM 1433 C CA . ASP A 1 185 ? 16.898 -6.979 -20.720 1.00 81.31 185 ASP A CA 1
ATOM 1434 C C . ASP A 1 185 ? 16.254 -6.405 -19.445 1.00 81.31 185 ASP A C 1
ATOM 1436 O O . ASP A 1 185 ? 15.264 -5.675 -19.514 1.00 81.31 185 ASP A O 1
ATOM 1440 N N . VAL A 1 186 ? 16.795 -6.770 -18.277 1.00 84.06 186 VAL A N 1
ATOM 1441 C CA . VAL A 1 186 ? 16.298 -6.392 -16.942 1.00 84.06 186 VAL A CA 1
ATOM 1442 C C . VAL A 1 186 ? 16.083 -4.887 -16.853 1.00 84.06 186 VAL A C 1
ATOM 1444 O O . VAL A 1 186 ? 15.043 -4.413 -16.397 1.00 84.06 186 VAL A O 1
ATOM 1447 N N . ALA A 1 187 ? 17.032 -4.108 -17.368 1.00 84.38 187 ALA A N 1
ATOM 1448 C CA . ALA A 1 187 ? 16.946 -2.661 -17.341 1.00 84.38 187 ALA A CA 1
ATOM 1449 C C . ALA A 1 187 ? 15.765 -2.159 -18.193 1.00 84.38 187 ALA A C 1
ATOM 1451 O O . ALA A 1 187 ? 15.100 -1.172 -17.864 1.00 84.38 187 ALA A O 1
ATOM 1452 N N . ARG A 1 188 ? 15.469 -2.823 -19.311 1.00 87.06 188 ARG A N 1
ATOM 1453 C CA . ARG A 1 188 ? 14.265 -2.567 -20.103 1.00 87.06 188 ARG A CA 1
ATOM 1454 C C . ARG A 1 188 ? 12.995 -3.023 -19.378 1.00 87.06 188 ARG A C 1
ATOM 1456 O O . ARG A 1 188 ? 12.041 -2.243 -19.396 1.00 87.06 188 ARG A O 1
ATOM 1463 N N . SER A 1 189 ? 12.973 -4.193 -18.742 1.00 87.81 189 SER A N 1
ATOM 1464 C CA . SER A 1 189 ? 11.832 -4.693 -17.957 1.00 87.81 189 SER A CA 1
ATOM 1465 C C . SER A 1 189 ? 11.476 -3.740 -16.824 1.00 87.81 189 SER A C 1
ATOM 1467 O O . SER A 1 189 ? 10.341 -3.271 -16.755 1.00 87.81 189 SER A O 1
ATOM 1469 N N . LEU A 1 190 ? 12.461 -3.318 -16.030 1.00 88.06 190 LEU A N 1
ATOM 1470 C CA . LEU A 1 190 ? 12.261 -2.362 -14.944 1.00 88.06 190 LEU A CA 1
ATOM 1471 C C . LEU A 1 190 ? 11.713 -1.022 -15.441 1.00 88.06 190 LEU A C 1
ATOM 1473 O O . LEU A 1 190 ? 10.779 -0.487 -14.855 1.00 88.06 190 LEU A O 1
ATOM 1477 N N . ARG A 1 191 ? 12.219 -0.481 -16.558 1.00 87.94 191 ARG A N 1
ATOM 1478 C CA . ARG A 1 191 ? 11.769 0.834 -17.069 1.00 87.94 191 ARG A CA 1
ATOM 1479 C C . ARG A 1 191 ? 10.431 0.803 -17.790 1.00 87.94 191 ARG A C 1
ATOM 1481 O O . ARG A 1 191 ? 9.680 1.779 -17.746 1.00 87.94 191 ARG A O 1
ATOM 1488 N N . ARG A 1 192 ? 10.191 -0.244 -18.577 1.00 87.56 192 ARG A N 1
ATOM 1489 C CA . ARG A 1 192 ? 9.106 -0.285 -19.572 1.00 87.56 192 ARG A CA 1
ATOM 1490 C C . ARG A 1 192 ? 7.989 -1.257 -19.203 1.00 87.56 192 ARG A C 1
ATOM 1492 O O . ARG A 1 192 ? 6.855 -1.025 -19.623 1.00 87.56 192 ARG A O 1
ATOM 1499 N N . GLY A 1 193 ? 8.309 -2.305 -18.451 1.00 87.81 193 GLY A N 1
ATOM 1500 C CA . GLY A 1 193 ? 7.356 -3.227 -17.842 1.00 87.81 193 GLY A CA 1
ATOM 1501 C C . GLY A 1 193 ? 6.901 -2.694 -16.486 1.00 87.81 193 GLY A C 1
ATOM 1502 O O . GLY A 1 193 ? 5.866 -2.020 -16.421 1.00 87.81 193 GLY A O 1
ATOM 1503 N N . HIS A 1 194 ? 7.710 -2.955 -15.450 1.00 86.88 194 HIS A N 1
ATOM 1504 C CA . HIS A 1 194 ? 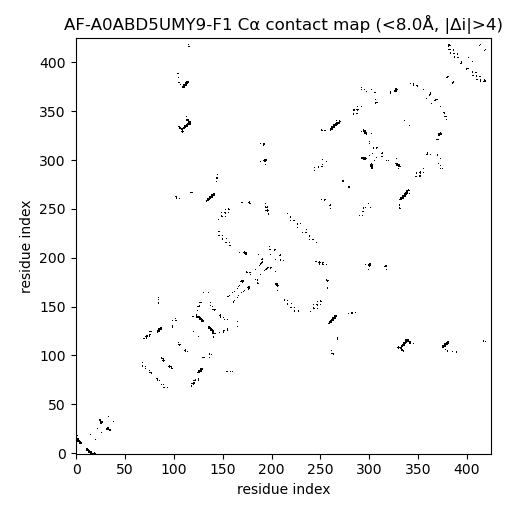7.407 -2.639 -14.048 1.00 86.88 194 HIS A CA 1
ATOM 1505 C C . HIS A 1 194 ? 7.260 -1.136 -13.831 1.00 86.88 194 HIS A C 1
ATOM 1507 O O . HIS A 1 194 ? 6.488 -0.688 -12.992 1.00 86.88 194 HIS A O 1
ATOM 1513 N N . GLN A 1 195 ? 7.969 -0.353 -14.652 1.00 83.50 195 GLN A N 1
ATOM 1514 C CA . GLN A 1 195 ? 8.003 1.107 -14.622 1.00 83.50 195 GLN A CA 1
ATOM 1515 C C . GLN A 1 195 ? 8.510 1.658 -13.295 1.00 83.50 195 GLN A C 1
ATOM 1517 O O . GLN A 1 195 ? 8.018 2.676 -12.811 1.00 83.50 195 GLN A O 1
ATOM 1522 N N . VAL A 1 196 ? 9.554 1.023 -12.765 1.00 83.62 196 VAL A N 1
ATOM 1523 C CA . VAL A 1 196 ? 10.337 1.555 -11.656 1.00 83.62 196 VAL A CA 1
ATOM 1524 C C . VAL A 1 196 ? 10.875 2.926 -12.070 1.00 83.62 196 VAL A C 1
ATOM 1526 O O . VAL A 1 196 ? 11.736 3.061 -12.945 1.00 83.62 196 VAL A O 1
ATOM 1529 N N . GLY A 1 197 ? 10.297 3.967 -11.480 1.00 79.62 197 GLY A N 1
ATOM 1530 C CA . GLY A 1 197 ? 10.640 5.358 -11.714 1.00 79.62 197 GLY A CA 1
ATOM 1531 C C . GLY A 1 197 ? 12.067 5.670 -11.278 1.00 79.62 197 GLY A C 1
ATOM 1532 O O . GLY A 1 197 ? 12.678 4.959 -10.482 1.00 79.62 197 GLY A O 1
ATOM 1533 N N . TRP A 1 198 ? 12.614 6.758 -11.826 1.00 82.12 198 TRP A N 1
ATOM 1534 C CA . TRP A 1 198 ? 13.972 7.256 -11.554 1.00 82.12 198 TRP A CA 1
ATOM 1535 C C . TRP A 1 198 ? 15.125 6.273 -11.837 1.00 82.12 198 TRP A C 1
ATOM 1537 O O . TRP A 1 198 ? 16.280 6.677 -11.750 1.00 82.12 198 TRP A O 1
ATOM 1547 N N . TYR A 1 199 ? 14.842 5.053 -12.292 1.00 80.62 199 TYR A N 1
ATOM 1548 C CA . TYR A 1 199 ? 15.800 4.145 -12.910 1.00 80.62 199 TYR A CA 1
ATOM 1549 C C . TYR A 1 199 ? 15.962 4.523 -14.392 1.00 80.62 199 TYR A C 1
ATOM 1551 O O . TYR A 1 199 ? 15.080 4.273 -15.219 1.00 80.62 199 TYR A O 1
ATOM 1559 N N . SER A 1 200 ? 17.045 5.224 -14.746 1.00 76.25 200 SER A N 1
ATOM 1560 C CA . SER A 1 200 ? 17.266 5.716 -16.114 1.00 76.25 200 SER A CA 1
ATOM 1561 C C . SER A 1 200 ? 18.347 4.924 -16.857 1.00 76.25 200 SER A C 1
ATOM 1563 O O . SER A 1 200 ? 18.736 3.834 -16.449 1.00 76.25 200 SER A O 1
ATOM 1565 N N . ASN A 1 201 ? 18.791 5.435 -18.007 1.00 70.81 201 ASN A N 1
ATOM 1566 C CA . ASN A 1 201 ? 19.864 4.817 -18.785 1.00 70.81 201 ASN A CA 1
ATOM 1567 C C . ASN A 1 201 ? 21.249 5.018 -18.142 1.00 70.81 201 ASN A C 1
ATOM 1569 O O . ASN A 1 201 ? 22.179 4.316 -18.521 1.00 70.81 201 ASN A O 1
ATOM 1573 N N . SER A 1 202 ? 21.397 5.975 -17.216 1.00 70.94 202 SER A N 1
ATOM 1574 C CA . SER A 1 202 ? 22.655 6.249 -16.505 1.00 70.94 202 SER A CA 1
ATOM 1575 C C . SER A 1 202 ? 22.782 5.540 -15.156 1.00 70.94 202 SER A C 1
ATOM 1577 O O . SER A 1 202 ? 23.892 5.445 -14.645 1.00 70.94 202 SER A O 1
ATOM 1579 N N . GLU A 1 203 ? 21.689 5.034 -14.576 1.00 70.00 203 GLU A N 1
ATOM 1580 C CA . GLU A 1 203 ? 21.704 4.331 -13.283 1.00 70.00 203 GLU A CA 1
ATOM 1581 C C . GLU A 1 203 ? 21.368 2.850 -13.466 1.00 70.00 203 GLU A C 1
ATOM 1583 O O . GLU A 1 203 ? 20.317 2.384 -13.044 1.00 70.00 203 GLU A O 1
ATOM 1588 N N . THR A 1 204 ? 22.248 2.104 -14.135 1.00 75.44 204 THR A N 1
ATOM 1589 C CA . THR A 1 204 ? 22.054 0.658 -14.343 1.00 75.44 204 THR A CA 1
ATOM 1590 C C . THR A 1 204 ? 22.526 -0.186 -13.162 1.00 75.44 204 THR A C 1
ATOM 1592 O O . THR A 1 204 ? 22.176 -1.358 -13.083 1.00 75.44 204 THR A O 1
ATOM 1595 N N . THR A 1 205 ? 23.287 0.397 -12.230 1.00 87.75 205 THR A N 1
ATOM 1596 C CA . THR A 1 205 ? 23.758 -0.288 -11.022 1.00 87.75 205 THR A CA 1
ATOM 1597 C C . THR A 1 205 ? 22.867 0.017 -9.823 1.00 87.75 205 THR A C 1
ATOM 1599 O O . THR A 1 205 ? 22.356 1.132 -9.669 1.00 87.75 205 THR A O 1
ATOM 1602 N N . TYR A 1 206 ? 22.735 -0.959 -8.925 1.00 90.56 206 TYR A N 1
ATOM 1603 C CA . TYR A 1 206 ? 21.992 -0.815 -7.675 1.00 90.56 206 TYR A CA 1
ATOM 1604 C C . TYR A 1 206 ? 22.479 0.379 -6.847 1.00 90.56 206 TYR A C 1
ATOM 1606 O O . TYR A 1 206 ? 21.664 1.152 -6.353 1.00 90.56 206 TYR A O 1
ATOM 1614 N N . GLY A 1 207 ? 23.799 0.573 -6.727 1.00 91.69 207 GLY A N 1
ATOM 1615 C CA . GLY A 1 207 ? 24.370 1.667 -5.936 1.00 91.69 207 GLY A CA 1
ATOM 1616 C C . GLY A 1 207 ? 23.963 3.051 -6.448 1.00 91.69 207 GLY A C 1
ATOM 1617 O O . GLY A 1 207 ? 23.494 3.878 -5.668 1.00 91.69 207 GLY A O 1
ATOM 1618 N N . ALA A 1 208 ? 24.070 3.278 -7.763 1.00 90.81 208 ALA A N 1
ATOM 1619 C CA . ALA A 1 208 ? 23.682 4.547 -8.380 1.00 90.81 208 ALA A CA 1
ATOM 1620 C C . ALA A 1 208 ? 22.167 4.791 -8.287 1.00 90.81 208 ALA A C 1
ATOM 1622 O O . ALA A 1 208 ? 21.723 5.906 -8.004 1.00 90.81 208 ALA A O 1
ATOM 1623 N N . TRP A 1 209 ? 21.361 3.744 -8.486 1.00 91.75 209 TRP A N 1
ATOM 1624 C CA . TRP A 1 209 ? 19.914 3.845 -8.330 1.00 91.75 209 TRP A CA 1
ATOM 1625 C C . TRP A 1 209 ? 19.513 4.129 -6.876 1.00 91.75 209 TRP A C 1
ATOM 1627 O O . TRP A 1 209 ? 18.705 5.028 -6.645 1.00 91.75 209 TRP A O 1
ATOM 1637 N N . ARG A 1 210 ? 20.113 3.434 -5.896 1.00 93.62 210 ARG A N 1
ATOM 1638 C CA . ARG A 1 210 ? 19.859 3.639 -4.460 1.00 93.62 210 ARG A CA 1
ATOM 1639 C C . ARG A 1 210 ? 20.140 5.083 -4.054 1.00 93.62 210 ARG A C 1
ATOM 1641 O O . ARG A 1 210 ? 19.306 5.698 -3.393 1.00 93.62 210 ARG A O 1
ATOM 1648 N N . GLU A 1 211 ? 21.278 5.645 -4.455 1.00 93.62 211 GLU A N 1
ATOM 1649 C CA . GLU A 1 211 ? 21.619 7.046 -4.167 1.00 93.62 211 GLU A CA 1
ATOM 1650 C C . GLU A 1 211 ? 20.572 8.010 -4.746 1.00 93.62 211 GLU A C 1
ATOM 1652 O O . GLU A 1 211 ? 20.059 8.902 -4.056 1.00 93.62 211 GLU A O 1
ATOM 1657 N N . ARG A 1 212 ? 20.188 7.791 -6.007 1.00 93.19 212 ARG A N 1
ATOM 1658 C CA . ARG A 1 212 ? 19.202 8.624 -6.692 1.00 93.19 212 ARG A CA 1
ATOM 1659 C C . ARG A 1 212 ? 17.824 8.543 -6.044 1.00 93.19 212 ARG A C 1
ATOM 1661 O O . ARG A 1 212 ? 17.219 9.583 -5.787 1.00 93.19 212 ARG A O 1
ATOM 1668 N N . ILE A 1 213 ? 17.314 7.339 -5.790 1.00 94.31 213 ILE A N 1
ATOM 1669 C CA . ILE A 1 213 ? 15.971 7.162 -5.230 1.00 94.31 213 ILE A CA 1
ATOM 1670 C C . ILE A 1 213 ? 15.899 7.678 -3.788 1.00 94.31 213 ILE A C 1
ATOM 1672 O O . ILE A 1 213 ? 14.893 8.270 -3.408 1.00 94.31 213 ILE A O 1
ATOM 1676 N N . THR A 1 214 ? 16.991 7.564 -3.025 1.00 95.12 214 THR A N 1
ATOM 1677 C CA . THR A 1 214 ? 17.127 8.159 -1.685 1.00 95.12 214 THR A CA 1
ATOM 1678 C C . THR A 1 214 ? 17.046 9.684 -1.761 1.00 95.12 214 THR A C 1
ATOM 1680 O O . THR A 1 214 ? 16.255 10.300 -1.052 1.00 95.12 214 THR A O 1
ATOM 1683 N N . THR A 1 215 ? 17.771 10.300 -2.700 1.00 95.25 215 THR A N 1
ATOM 1684 C CA . THR A 1 215 ? 17.718 11.755 -2.925 1.00 95.25 215 THR A CA 1
ATOM 1685 C C . THR A 1 215 ? 16.307 12.225 -3.297 1.00 95.25 215 THR A C 1
ATOM 1687 O O . THR A 1 215 ? 15.834 13.254 -2.809 1.00 95.25 215 THR A O 1
ATOM 1690 N N . VAL A 1 216 ? 15.612 11.471 -4.155 1.00 96.12 216 VAL A N 1
ATOM 1691 C CA . VAL A 1 216 ? 14.221 11.759 -4.541 1.00 96.12 216 VAL A CA 1
ATOM 1692 C C . VAL A 1 216 ? 13.293 11.644 -3.334 1.00 96.12 216 VAL A C 1
ATOM 1694 O O . VAL A 1 216 ? 12.541 12.581 -3.068 1.00 96.12 216 VAL A O 1
ATOM 1697 N N . ARG A 1 217 ? 13.369 10.538 -2.584 1.00 96.62 217 ARG A N 1
ATOM 1698 C CA . ARG A 1 217 ? 12.606 10.312 -1.350 1.00 96.62 217 ARG A CA 1
ATOM 1699 C C . ARG A 1 217 ? 12.773 11.495 -0.397 1.00 96.62 217 ARG A C 1
ATOM 1701 O O . ARG A 1 217 ? 11.777 12.102 -0.015 1.00 96.62 217 ARG A O 1
ATOM 1708 N N . ASP A 1 218 ? 14.005 11.882 -0.083 1.00 96.25 218 ASP A N 1
ATOM 1709 C CA . ASP A 1 218 ? 14.291 12.957 0.876 1.00 96.25 218 ASP A CA 1
ATOM 1710 C C . ASP A 1 218 ? 13.760 14.313 0.402 1.00 96.25 218 ASP A C 1
ATOM 1712 O O . ASP A 1 218 ? 13.181 15.078 1.180 1.00 96.25 218 ASP A O 1
ATOM 1716 N N . HIS A 1 219 ? 13.876 14.596 -0.898 1.00 97.25 219 HIS A N 1
ATOM 1717 C CA . HIS A 1 219 ? 13.294 15.795 -1.490 1.00 97.25 219 HIS A CA 1
ATOM 1718 C C . HIS A 1 219 ? 11.760 15.818 -1.371 1.00 97.25 219 HIS A C 1
ATOM 1720 O O . HIS A 1 219 ? 11.179 16.852 -1.021 1.00 97.25 219 HIS A O 1
ATOM 1726 N N . LEU A 1 220 ? 11.093 14.692 -1.639 1.00 97.38 220 LEU A N 1
ATOM 1727 C CA . LEU A 1 220 ? 9.638 14.579 -1.532 1.00 97.38 220 LEU A CA 1
ATOM 1728 C C . LEU A 1 220 ? 9.166 14.663 -0.077 1.00 97.38 220 LEU A C 1
ATOM 1730 O O . LEU A 1 220 ? 8.206 15.381 0.197 1.00 97.38 220 LEU A O 1
ATOM 1734 N N . LEU A 1 221 ? 9.871 14.044 0.873 1.00 95.62 221 LEU A N 1
ATOM 1735 C CA . LEU A 1 221 ? 9.571 14.164 2.306 1.00 95.62 221 LEU A CA 1
ATOM 1736 C C . LEU A 1 221 ? 9.722 15.608 2.803 1.00 95.62 221 LEU A C 1
ATOM 1738 O O . LEU A 1 221 ? 8.855 16.119 3.518 1.00 95.62 221 LEU A O 1
ATOM 1742 N N . ALA A 1 222 ? 10.756 16.325 2.353 1.00 96.12 222 ALA A N 1
ATOM 1743 C CA . ALA A 1 222 ? 10.903 17.748 2.650 1.00 96.12 222 ALA A CA 1
ATOM 1744 C C . ALA A 1 222 ? 9.744 18.588 2.075 1.00 96.12 222 ALA A C 1
ATOM 1746 O O . ALA A 1 222 ? 9.326 19.576 2.687 1.00 96.12 222 ALA A O 1
ATOM 1747 N N . ARG A 1 223 ? 9.199 18.211 0.909 1.00 97.44 223 ARG A N 1
ATOM 1748 C CA . ARG A 1 223 ? 7.999 18.844 0.334 1.00 97.44 223 ARG A CA 1
ATOM 1749 C C . ARG A 1 223 ? 6.731 18.499 1.110 1.00 97.44 223 ARG A C 1
ATOM 1751 O O . ARG A 1 223 ? 5.921 19.403 1.299 1.00 97.44 223 ARG A O 1
ATOM 1758 N N . VAL A 1 224 ? 6.574 17.269 1.608 1.00 95.75 224 VAL A N 1
ATOM 1759 C CA . VAL A 1 224 ? 5.456 16.887 2.495 1.00 95.75 224 VAL A CA 1
ATOM 1760 C C . VAL A 1 224 ? 5.407 17.819 3.702 1.00 95.75 224 VAL A C 1
ATOM 1762 O O . VAL A 1 224 ? 4.377 18.452 3.927 1.00 95.75 224 VAL A O 1
ATOM 1765 N N . GLY A 1 225 ? 6.531 18.011 4.401 1.00 92.38 225 GLY A N 1
ATOM 1766 C CA . GLY A 1 225 ? 6.596 18.914 5.557 1.00 92.38 225 GLY A CA 1
ATOM 1767 C C . GLY A 1 225 ? 6.202 20.364 5.240 1.00 92.38 225 GLY A C 1
ATOM 1768 O O . GLY A 1 225 ? 5.584 21.030 6.067 1.00 92.38 225 GLY A O 1
ATOM 1769 N N . LYS A 1 226 ? 6.500 20.851 4.027 1.00 94.75 226 LYS A N 1
ATOM 1770 C CA . LYS A 1 226 ? 6.146 22.212 3.579 1.00 94.75 226 LYS A CA 1
ATOM 1771 C C . LYS A 1 226 ? 4.690 22.350 3.128 1.00 94.75 226 LYS A C 1
ATOM 1773 O O . LYS A 1 226 ? 4.098 23.408 3.313 1.00 94.75 226 LYS A O 1
ATOM 1778 N N . LEU A 1 227 ? 4.133 21.319 2.491 1.00 94.62 227 LEU A N 1
ATOM 1779 C CA . LEU A 1 227 ? 2.855 21.402 1.776 1.00 94.62 227 LEU A CA 1
ATOM 1780 C C . LEU A 1 227 ? 1.674 20.780 2.524 1.00 94.62 227 LEU A C 1
ATOM 1782 O O . LEU A 1 227 ? 0.534 21.010 2.120 1.00 94.62 227 LEU A O 1
ATOM 1786 N N . MET A 1 228 ? 1.911 20.042 3.614 1.00 89.31 228 MET A N 1
ATOM 1787 C CA . MET A 1 228 ? 0.873 19.347 4.389 1.00 89.31 228 MET A CA 1
ATOM 1788 C C . MET A 1 228 ? -0.301 20.257 4.781 1.00 89.31 228 MET A C 1
ATOM 1790 O O . MET A 1 228 ? -1.452 19.875 4.572 1.00 89.31 228 MET A O 1
ATOM 1794 N N . ASN A 1 229 ? -0.003 21.485 5.219 1.00 88.12 229 ASN A N 1
ATOM 1795 C CA . ASN A 1 229 ? -0.985 22.498 5.632 1.00 88.12 229 ASN A CA 1
ATOM 1796 C C . ASN A 1 229 ? -1.071 23.691 4.660 1.00 88.12 229 ASN A C 1
ATOM 1798 O O . ASN A 1 229 ? -1.523 24.766 5.040 1.00 88.12 229 ASN A O 1
ATOM 1802 N N . SER A 1 230 ? -0.573 23.535 3.431 1.00 92.56 230 SER A N 1
ATOM 1803 C CA . SER A 1 230 ? -0.625 24.580 2.405 1.00 92.56 230 SER A CA 1
ATOM 1804 C C . SER A 1 230 ? -1.947 24.542 1.633 1.00 92.56 230 SER A C 1
ATOM 1806 O O . SER A 1 230 ? -2.473 23.462 1.368 1.00 92.56 230 SER A O 1
ATOM 1808 N N . ASP A 1 231 ? -2.423 25.709 1.197 1.00 92.25 231 ASP A N 1
ATOM 1809 C CA . ASP A 1 231 ? -3.565 25.850 0.283 1.00 92.25 231 ASP A CA 1
ATOM 1810 C C . ASP A 1 231 ? -3.152 25.835 -1.205 1.00 92.25 231 ASP A C 1
ATOM 1812 O O . ASP A 1 231 ? -3.996 25.969 -2.093 1.00 92.25 231 ASP A O 1
ATOM 1816 N N . ASP A 1 232 ? -1.858 25.659 -1.510 1.00 95.31 232 ASP A N 1
ATOM 1817 C CA . ASP A 1 232 ? -1.362 25.544 -2.886 1.00 95.31 232 ASP A CA 1
ATOM 1818 C C . ASP A 1 232 ? -1.768 24.193 -3.498 1.00 95.31 232 ASP A C 1
ATOM 1820 O O . ASP A 1 232 ? -1.065 23.182 -3.415 1.00 95.31 232 ASP A O 1
ATOM 1824 N N . THR A 1 233 ? -2.959 24.176 -4.092 1.00 93.94 233 THR A N 1
ATOM 1825 C CA . THR A 1 233 ? -3.557 22.976 -4.690 1.00 93.94 233 THR A CA 1
ATOM 1826 C C . THR A 1 233 ? -2.736 22.404 -5.843 1.00 93.94 233 THR A C 1
ATOM 1828 O O . THR A 1 233 ? -2.656 21.181 -5.961 1.00 93.94 233 THR A O 1
ATOM 1831 N N . THR A 1 234 ? -2.078 23.245 -6.645 1.00 96.00 234 THR A N 1
ATOM 1832 C CA . THR A 1 234 ? -1.226 22.801 -7.756 1.00 96.00 234 THR A CA 1
ATOM 1833 C C . THR A 1 234 ? 0.018 22.105 -7.220 1.00 96.00 234 THR A C 1
ATOM 1835 O O . THR A 1 234 ? 0.256 20.944 -7.546 1.00 96.00 234 THR A O 1
ATOM 1838 N N . ALA A 1 235 ? 0.762 22.753 -6.315 1.00 96.19 235 ALA A N 1
ATOM 1839 C CA . ALA A 1 235 ? 1.975 22.165 -5.747 1.00 96.19 235 ALA A CA 1
ATOM 1840 C C . ALA A 1 235 ? 1.687 20.873 -4.965 1.00 96.19 235 ALA A C 1
ATOM 1842 O O . ALA A 1 235 ? 2.500 19.941 -4.967 1.00 96.19 235 ALA A O 1
ATOM 1843 N N . ARG A 1 236 ? 0.524 20.801 -4.304 1.00 95.62 236 ARG A N 1
ATOM 1844 C CA . ARG A 1 236 ? 0.042 19.587 -3.634 1.00 95.62 236 ARG A CA 1
ATOM 1845 C C . ARG A 1 236 ? -0.326 18.490 -4.620 1.00 95.62 236 ARG A C 1
ATOM 1847 O O . ARG A 1 236 ? 0.031 17.344 -4.375 1.00 95.62 236 ARG A O 1
ATOM 1854 N N . SER A 1 237 ? -1.016 18.818 -5.710 1.00 95.12 237 SER A N 1
ATOM 1855 C CA . SER A 1 237 ? -1.347 17.856 -6.766 1.00 95.12 237 SER A CA 1
ATOM 1856 C C . SER A 1 237 ? -0.083 17.257 -7.384 1.00 95.12 237 SER A C 1
ATOM 1858 O O . SER A 1 237 ? 0.002 16.042 -7.547 1.00 95.12 237 SER A O 1
ATOM 1860 N N . ASP A 1 238 ? 0.924 18.085 -7.660 1.00 95.88 238 ASP A N 1
ATOM 1861 C CA . ASP A 1 238 ? 2.215 17.612 -8.164 1.00 95.88 238 ASP A CA 1
ATOM 1862 C C . ASP A 1 238 ? 2.903 16.694 -7.147 1.00 95.88 238 ASP A C 1
ATOM 1864 O O . ASP A 1 238 ? 3.400 15.630 -7.505 1.00 95.88 238 ASP A O 1
ATOM 1868 N N . LEU A 1 239 ? 2.873 17.055 -5.858 1.00 97.38 239 LEU A N 1
ATOM 1869 C CA . LEU A 1 239 ? 3.428 16.212 -4.798 1.00 97.38 239 LEU A CA 1
ATOM 1870 C C . LEU A 1 239 ? 2.697 14.865 -4.673 1.00 97.38 239 LEU A C 1
ATOM 1872 O O . LEU A 1 239 ? 3.351 13.848 -4.457 1.00 97.38 239 LEU A O 1
ATOM 1876 N N . PHE A 1 240 ? 1.369 14.834 -4.817 1.00 96.75 240 PHE A N 1
ATOM 1877 C CA . PHE A 1 240 ? 0.610 13.580 -4.841 1.00 96.75 240 PHE A CA 1
ATOM 1878 C C . PHE A 1 240 ? 1.072 12.671 -5.977 1.00 96.75 240 PHE A C 1
ATOM 1880 O O . PHE A 1 240 ? 1.344 11.499 -5.730 1.00 96.75 240 PHE A O 1
ATOM 1887 N N . ASN A 1 241 ? 1.209 13.217 -7.189 1.00 94.00 241 ASN A N 1
ATOM 1888 C CA . ASN A 1 241 ? 1.685 12.458 -8.344 1.00 94.00 241 ASN A CA 1
ATOM 1889 C C . ASN A 1 241 ? 3.090 11.893 -8.103 1.00 94.00 241 ASN A C 1
ATOM 1891 O O . ASN A 1 241 ? 3.310 10.706 -8.333 1.00 94.00 241 ASN A O 1
ATOM 1895 N N . ASP A 1 242 ? 4.010 12.709 -7.583 1.00 96.25 242 ASP A N 1
ATOM 1896 C CA . ASP A 1 242 ? 5.384 12.280 -7.315 1.00 96.25 242 ASP A CA 1
ATOM 1897 C C . ASP A 1 242 ? 5.460 11.194 -6.226 1.00 96.25 242 ASP A C 1
ATOM 1899 O O . ASP A 1 242 ? 6.191 10.218 -6.378 1.00 96.25 242 ASP A O 1
ATOM 1903 N N . LEU A 1 243 ? 4.698 11.329 -5.133 1.00 97.38 243 LEU A N 1
ATOM 1904 C CA . LEU A 1 243 ? 4.654 10.328 -4.059 1.00 97.38 243 LEU A CA 1
ATOM 1905 C C . LEU A 1 243 ? 3.994 9.023 -4.513 1.00 97.38 243 LEU A C 1
ATOM 1907 O O . LEU A 1 243 ? 4.440 7.940 -4.139 1.00 97.38 243 LEU A O 1
ATOM 1911 N N . HIS A 1 244 ? 2.942 9.112 -5.325 1.00 95.94 244 HIS A N 1
ATOM 1912 C CA . HIS A 1 244 ? 2.305 7.945 -5.923 1.00 95.94 244 HIS A CA 1
ATOM 1913 C C . HIS A 1 244 ? 3.247 7.207 -6.870 1.00 95.94 244 HIS A C 1
ATOM 1915 O O . HIS A 1 244 ? 3.340 5.985 -6.776 1.00 95.94 244 HIS A O 1
ATOM 1921 N N . ASP A 1 245 ? 3.963 7.930 -7.734 1.00 93.56 245 ASP A N 1
ATOM 1922 C CA . ASP A 1 245 ? 4.963 7.340 -8.626 1.00 93.56 245 ASP A CA 1
ATOM 1923 C C . ASP A 1 245 ? 6.125 6.732 -7.803 1.00 93.56 245 ASP A C 1
ATOM 1925 O O . ASP A 1 245 ? 6.605 5.651 -8.146 1.00 93.56 245 ASP A O 1
ATOM 1929 N N . LEU A 1 246 ? 6.533 7.348 -6.681 1.00 96.44 246 LEU A N 1
ATOM 1930 C CA . LEU A 1 246 ? 7.547 6.807 -5.759 1.00 96.44 246 LEU A CA 1
ATOM 1931 C C . LEU A 1 246 ? 7.116 5.472 -5.140 1.00 96.44 246 LEU A C 1
ATOM 1933 O O . LEU A 1 246 ? 7.864 4.498 -5.207 1.00 96.44 246 LEU A O 1
ATOM 1937 N N . ILE A 1 247 ? 5.917 5.420 -4.555 1.00 96.44 247 ILE A N 1
ATOM 1938 C CA . ILE A 1 247 ? 5.403 4.215 -3.891 1.00 96.44 247 ILE A CA 1
ATOM 1939 C C . ILE A 1 247 ? 5.175 3.104 -4.909 1.00 96.44 247 ILE A C 1
ATOM 1941 O O . ILE A 1 247 ? 5.643 1.999 -4.674 1.00 96.44 247 ILE A O 1
ATOM 1945 N N . ALA A 1 248 ? 4.545 3.400 -6.052 1.00 94.62 248 ALA A N 1
ATOM 1946 C CA . ALA A 1 248 ? 4.337 2.412 -7.111 1.00 94.62 248 ALA A CA 1
ATOM 1947 C C . ALA A 1 248 ? 5.665 1.855 -7.648 1.00 94.62 248 ALA A C 1
ATOM 1949 O O . ALA A 1 248 ? 5.772 0.670 -7.938 1.00 94.62 248 ALA A O 1
ATOM 1950 N N . SER A 1 249 ? 6.705 2.691 -7.744 1.00 93.38 249 SER A N 1
ATOM 1951 C CA . SER A 1 249 ? 8.043 2.230 -8.133 1.00 93.38 249 SER A CA 1
ATOM 1952 C C . SER A 1 249 ? 8.653 1.298 -7.089 1.00 93.38 249 SER A C 1
ATOM 1954 O O . SER A 1 249 ? 9.287 0.310 -7.450 1.00 93.38 249 SER A O 1
ATOM 1956 N N . ALA A 1 250 ? 8.484 1.623 -5.805 1.00 95.81 250 ALA A N 1
ATOM 1957 C CA . ALA A 1 250 ? 8.991 0.806 -4.717 1.00 95.81 250 ALA A CA 1
ATOM 1958 C C . ALA A 1 250 ? 8.264 -0.541 -4.666 1.00 95.81 250 ALA A C 1
ATOM 1960 O O . ALA A 1 250 ? 8.912 -1.570 -4.779 1.00 95.81 250 ALA A O 1
ATOM 1961 N N . THR A 1 251 ? 6.937 -0.562 -4.584 1.00 95.81 251 THR A N 1
ATOM 1962 C CA . THR A 1 251 ? 6.148 -1.804 -4.492 1.00 95.81 251 THR A CA 1
ATOM 1963 C C . THR A 1 251 ? 6.344 -2.721 -5.703 1.00 95.81 251 THR A C 1
ATOM 1965 O O . THR A 1 251 ? 6.480 -3.927 -5.527 1.00 95.81 251 THR A O 1
ATOM 1968 N N . GLN A 1 252 ? 6.483 -2.172 -6.916 1.00 93.25 252 GLN A N 1
ATOM 1969 C CA . GLN A 1 252 ? 6.857 -2.949 -8.106 1.00 93.25 252 GLN A CA 1
ATOM 1970 C C . GLN A 1 252 ? 8.228 -3.620 -7.968 1.00 93.25 252 GLN A C 1
ATOM 1972 O O . GLN A 1 252 ? 8.408 -4.739 -8.437 1.00 93.25 252 GLN A O 1
ATOM 1977 N N . LEU A 1 253 ? 9.194 -2.967 -7.315 1.00 93.06 253 LEU A N 1
ATOM 1978 C CA . LEU A 1 253 ? 10.504 -3.561 -7.053 1.00 93.06 253 LEU A CA 1
ATOM 1979 C C . LEU A 1 253 ? 10.442 -4.654 -5.979 1.00 93.06 253 LEU A C 1
ATOM 1981 O O . LEU A 1 253 ? 11.127 -5.662 -6.118 1.00 93.06 253 LEU A O 1
ATOM 1985 N N . TYR A 1 254 ? 9.633 -4.477 -4.930 1.00 94.56 254 TYR A N 1
ATOM 1986 C CA . TYR A 1 254 ? 9.393 -5.531 -3.934 1.00 94.56 254 TYR A CA 1
ATOM 1987 C C . TYR A 1 254 ? 8.755 -6.757 -4.594 1.00 94.56 254 TYR A C 1
ATOM 1989 O O . TYR A 1 254 ? 9.266 -7.863 -4.442 1.00 94.56 254 TYR A O 1
ATOM 1997 N N . HIS A 1 255 ? 7.726 -6.540 -5.414 1.00 93.25 255 HIS A N 1
ATOM 1998 C CA . HIS A 1 255 ? 7.077 -7.595 -6.184 1.00 93.25 255 HIS A CA 1
ATOM 1999 C C . HIS A 1 255 ? 8.051 -8.295 -7.146 1.00 93.25 255 HIS A C 1
ATOM 2001 O O . HIS A 1 255 ? 8.135 -9.518 -7.152 1.00 93.25 255 HIS A O 1
ATOM 2007 N N . ALA A 1 256 ? 8.862 -7.540 -7.899 1.00 91.19 256 ALA A N 1
ATOM 2008 C CA . ALA A 1 256 ? 9.890 -8.111 -8.775 1.00 91.19 256 ALA A CA 1
ATOM 2009 C C . ALA A 1 256 ? 10.965 -8.902 -8.007 1.00 91.19 256 ALA A C 1
ATOM 2011 O O . ALA A 1 256 ? 11.579 -9.804 -8.563 1.00 91.19 256 ALA A O 1
ATOM 2012 N N . ALA A 1 257 ? 11.196 -8.578 -6.732 1.00 91.19 257 ALA A N 1
ATOM 2013 C CA . ALA A 1 257 ? 12.090 -9.322 -5.848 1.00 91.19 257 ALA A CA 1
ATOM 2014 C C . ALA A 1 257 ? 11.418 -10.545 -5.189 1.00 91.19 257 ALA A C 1
ATOM 2016 O O . ALA A 1 257 ? 12.034 -11.170 -4.323 1.00 91.19 257 ALA A O 1
ATOM 2017 N N . GLY A 1 258 ? 10.170 -10.864 -5.559 1.00 91.25 258 GLY A N 1
ATOM 2018 C CA . GLY A 1 258 ? 9.392 -11.966 -4.992 1.00 91.25 258 GLY A CA 1
ATOM 2019 C C . GLY A 1 258 ? 8.989 -11.738 -3.535 1.00 91.25 258 GLY A C 1
ATOM 2020 O O . GLY A 1 258 ? 8.943 -12.693 -2.764 1.00 91.25 258 GLY A O 1
ATOM 2021 N N . ILE A 1 259 ? 8.790 -10.477 -3.137 1.00 93.00 259 ILE A N 1
ATOM 2022 C CA . ILE A 1 259 ? 8.415 -10.097 -1.775 1.00 93.00 259 ILE A CA 1
ATOM 2023 C C . ILE A 1 259 ? 6.974 -9.603 -1.778 1.00 93.00 259 ILE A C 1
ATOM 2025 O O . ILE A 1 259 ? 6.670 -8.577 -2.394 1.00 93.00 259 ILE A O 1
ATOM 2029 N N . ASP A 1 260 ? 6.129 -10.279 -1.011 1.00 93.38 260 ASP A N 1
ATOM 2030 C CA . ASP A 1 260 ? 4.766 -9.837 -0.752 1.00 93.38 260 ASP A CA 1
ATOM 2031 C C . ASP A 1 260 ? 4.792 -8.643 0.199 1.00 93.38 260 ASP A C 1
ATOM 2033 O O . ASP A 1 260 ? 5.577 -8.592 1.154 1.00 93.38 260 ASP A O 1
ATOM 2037 N N . PHE A 1 261 ? 3.958 -7.644 -0.074 1.00 95.81 261 PHE A N 1
ATOM 2038 C CA . PHE A 1 261 ? 3.934 -6.422 0.715 1.00 95.81 261 PHE A CA 1
ATOM 2039 C C . PHE A 1 261 ? 2.551 -6.152 1.295 1.00 95.81 261 PHE A C 1
ATOM 2041 O O . PHE A 1 261 ? 1.571 -6.022 0.567 1.00 95.81 261 PHE A O 1
ATOM 2048 N N . THR A 1 262 ? 2.498 -5.965 2.610 1.00 96.81 262 THR A N 1
ATOM 2049 C CA . THR A 1 262 ? 1.282 -5.614 3.344 1.00 96.81 262 THR A CA 1
ATOM 2050 C C . THR A 1 262 ? 1.466 -4.267 4.036 1.00 96.81 262 THR A C 1
ATOM 2052 O O . THR A 1 262 ? 2.487 -4.014 4.682 1.00 96.81 262 THR A O 1
ATOM 2055 N N . THR A 1 263 ? 0.462 -3.387 3.968 1.00 97.94 263 THR A N 1
ATOM 2056 C CA . THR A 1 263 ? 0.367 -2.260 4.908 1.00 97.94 263 THR A CA 1
ATOM 2057 C C . THR A 1 263 ? -0.821 -2.394 5.835 1.00 97.94 263 THR A C 1
ATOM 2059 O O . THR A 1 263 ? -1.936 -2.665 5.397 1.00 97.94 263 THR A O 1
ATOM 2062 N N . THR A 1 264 ? -0.584 -2.086 7.104 1.00 97.75 264 THR A N 1
ATOM 2063 C CA . THR A 1 264 ? -1.619 -1.936 8.116 1.00 97.75 264 THR A CA 1
ATOM 2064 C C . THR A 1 264 ? -1.669 -0.482 8.562 1.00 97.75 264 THR A C 1
ATOM 2066 O O . THR A 1 264 ? -0.787 0.011 9.267 1.00 97.75 264 THR A O 1
ATOM 2069 N N . SER A 1 265 ? -2.716 0.219 8.131 1.00 97.50 265 SER A N 1
ATOM 2070 C CA . SER A 1 265 ? -2.995 1.601 8.508 1.00 97.50 265 SER A CA 1
ATOM 2071 C C . SER A 1 265 ? -3.977 1.633 9.676 1.00 97.50 265 SER A C 1
ATOM 2073 O O . SER A 1 265 ? -5.152 1.290 9.541 1.00 97.50 265 SER A O 1
ATOM 2075 N N . ARG A 1 266 ? -3.495 2.093 10.829 1.00 96.75 266 ARG A N 1
ATOM 2076 C CA . ARG A 1 266 ? -4.270 2.269 12.061 1.00 96.75 266 ARG A CA 1
ATOM 2077 C C . ARG A 1 266 ? -5.125 3.534 11.973 1.00 96.75 266 ARG A C 1
ATOM 2079 O O . ARG A 1 266 ? -4.626 4.597 11.601 1.00 96.75 266 ARG A O 1
ATOM 2086 N N . VAL A 1 267 ? -6.391 3.433 12.362 1.00 96.88 267 VAL A N 1
ATOM 2087 C CA . VAL A 1 267 ? -7.380 4.518 12.432 1.00 96.88 267 VAL A CA 1
ATOM 2088 C C . VAL A 1 267 ? -7.988 4.515 13.843 1.00 96.88 267 VAL A C 1
ATOM 2090 O O . VAL A 1 267 ? -9.038 3.913 14.056 1.00 96.88 267 VAL A O 1
ATOM 2093 N N . PRO A 1 268 ? -7.332 5.154 14.831 1.00 93.75 268 PRO A N 1
ATOM 2094 C CA . PRO A 1 268 ? -7.726 5.030 16.239 1.00 93.75 268 PRO A CA 1
ATOM 2095 C C . PRO A 1 268 ? -9.111 5.583 16.587 1.00 93.75 268 PRO A C 1
ATOM 2097 O O . PRO A 1 268 ? -9.753 5.084 17.504 1.00 93.75 268 PRO A O 1
ATOM 2100 N N . ASP A 1 269 ? -9.583 6.601 15.862 1.00 92.75 269 ASP A N 1
ATOM 2101 C CA . ASP A 1 269 ? -10.871 7.259 16.116 1.00 92.75 269 ASP A CA 1
ATOM 2102 C C . ASP A 1 269 ? -11.726 7.281 14.838 1.00 92.75 269 ASP A C 1
ATOM 2104 O O . ASP A 1 269 ? -11.823 8.283 14.117 1.00 92.75 269 ASP A O 1
ATOM 2108 N N . THR A 1 270 ? -12.322 6.128 14.523 1.00 93.19 270 THR A N 1
ATOM 2109 C CA . THR A 1 270 ? -13.248 5.965 13.389 1.00 93.19 270 THR A CA 1
ATOM 2110 C C . THR A 1 270 ? -14.497 6.830 13.542 1.00 93.19 270 THR A C 1
ATOM 2112 O O . THR A 1 270 ? -15.004 7.368 12.559 1.00 93.19 270 THR A O 1
ATOM 2115 N N . ASP A 1 271 ? -14.949 7.057 14.770 1.00 91.75 271 ASP A N 1
ATOM 2116 C CA . ASP A 1 271 ? -16.097 7.900 15.085 1.00 91.75 271 ASP A CA 1
ATOM 2117 C C . ASP A 1 271 ? -15.861 9.375 14.714 1.00 91.75 271 ASP A C 1
ATOM 2119 O O . ASP A 1 271 ? -16.722 10.025 14.108 1.00 91.75 271 ASP A O 1
ATOM 2123 N N . ALA A 1 272 ? -14.694 9.934 15.051 1.00 91.88 272 ALA A N 1
ATOM 2124 C CA . ALA A 1 272 ? -14.320 11.287 14.644 1.00 91.88 272 ALA A CA 1
ATOM 2125 C C . ALA A 1 272 ? -14.157 11.404 13.127 1.00 91.88 272 ALA A C 1
ATOM 2127 O O . ALA A 1 272 ? -14.570 12.416 12.549 1.00 91.88 272 ALA A O 1
ATOM 2128 N N . LEU A 1 273 ? -13.611 10.370 12.482 1.00 93.69 273 LEU A N 1
ATOM 2129 C CA . LEU A 1 273 ? -13.504 10.301 11.029 1.00 93.69 273 LEU A CA 1
ATOM 2130 C C . LEU A 1 273 ? -14.891 10.347 10.365 1.00 93.69 273 LEU A C 1
ATOM 2132 O O . LEU A 1 273 ? -15.098 11.160 9.468 1.00 93.69 273 LEU A O 1
ATOM 2136 N N . VAL A 1 274 ? -15.854 9.548 10.840 1.00 92.75 274 VAL A N 1
ATOM 2137 C CA . VAL A 1 274 ? -17.231 9.507 10.307 1.00 92.75 274 VAL A CA 1
ATOM 2138 C C . VAL A 1 274 ? -17.953 10.841 10.489 1.00 92.75 274 VAL A C 1
ATOM 2140 O O . VAL A 1 274 ? -18.615 11.320 9.567 1.00 92.75 274 VAL A O 1
ATOM 2143 N N . ARG A 1 275 ? -17.811 11.481 11.658 1.00 94.38 275 ARG A N 1
ATOM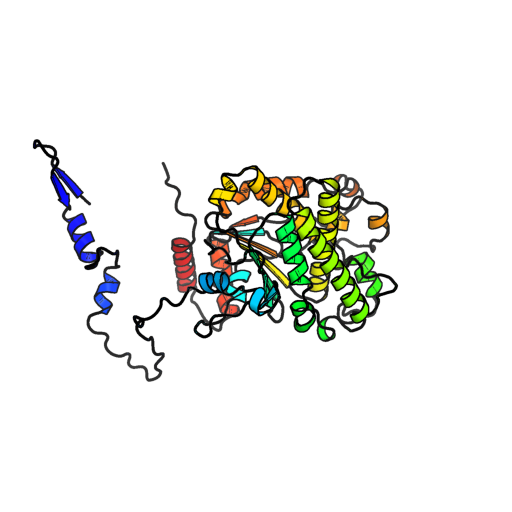 2144 C CA . ARG A 1 275 ? -18.428 12.793 11.927 1.00 94.38 275 ARG A CA 1
ATOM 2145 C C . ARG A 1 275 ? -17.863 13.911 11.049 1.00 94.38 275 ARG A C 1
ATOM 2147 O O . ARG A 1 275 ? -18.525 14.932 10.866 1.00 94.38 275 ARG A O 1
ATOM 2154 N N . ASN A 1 276 ? -16.657 13.745 10.510 1.00 95.25 276 ASN A N 1
ATOM 2155 C CA . ASN A 1 276 ? -16.011 14.714 9.637 1.00 95.25 276 ASN A CA 1
ATOM 2156 C C . ASN A 1 276 ? -16.068 14.253 8.174 1.00 95.25 276 ASN A C 1
ATOM 2158 O O . ASN A 1 276 ? -15.138 13.631 7.664 1.00 95.25 276 ASN A O 1
ATOM 2162 N N . THR A 1 277 ? -17.134 14.635 7.464 1.00 94.50 277 THR A N 1
ATOM 2163 C CA . THR A 1 277 ? -17.357 14.252 6.058 1.00 94.50 277 THR A CA 1
ATOM 2164 C C . THR A 1 277 ? -16.175 14.588 5.145 1.00 94.50 277 THR A C 1
ATOM 2166 O O . THR A 1 277 ? -15.868 13.832 4.228 1.00 94.50 277 THR A O 1
ATOM 2169 N N . THR A 1 278 ? -15.464 15.692 5.395 1.00 95.44 278 THR A N 1
ATOM 2170 C CA . THR A 1 278 ? -14.270 16.047 4.615 1.00 95.44 278 THR A CA 1
ATOM 2171 C C . THR A 1 278 ? -13.149 15.031 4.815 1.00 95.44 278 THR A C 1
ATO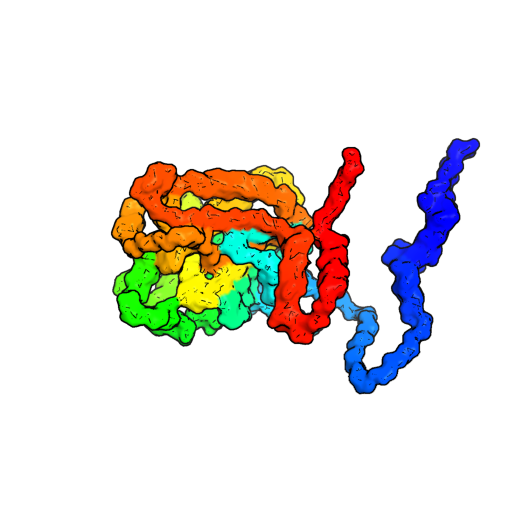M 2173 O O . THR A 1 278 ? -12.512 14.632 3.842 1.00 95.44 278 THR A O 1
ATOM 2176 N N . GLN A 1 279 ? -12.901 14.604 6.055 1.00 94.81 279 GLN A N 1
ATOM 2177 C CA . GLN A 1 279 ? -11.863 13.617 6.349 1.00 94.81 279 GLN A CA 1
ATOM 2178 C C . GLN A 1 279 ? -12.239 12.213 5.878 1.00 94.81 279 GLN A C 1
ATOM 2180 O O . GLN A 1 279 ? -11.410 11.522 5.287 1.00 94.81 279 GLN A O 1
ATOM 2185 N N . LEU A 1 280 ? -13.506 11.834 6.022 1.00 96.56 280 LEU A N 1
ATOM 2186 C CA . LEU A 1 280 ? -14.023 10.589 5.467 1.00 96.56 280 LEU A CA 1
ATOM 2187 C C . LEU A 1 280 ? -13.865 10.530 3.938 1.00 96.56 280 LEU A C 1
ATOM 2189 O O . LEU A 1 280 ? -13.343 9.552 3.401 1.00 96.56 280 LEU A O 1
ATOM 2193 N N . ASN A 1 281 ? -14.228 11.610 3.237 1.00 97.38 281 ASN A N 1
ATOM 2194 C CA . ASN A 1 281 ? -14.053 11.712 1.787 1.00 97.38 281 ASN A CA 1
ATOM 2195 C C . ASN A 1 281 ? -12.576 11.662 1.380 1.00 97.38 281 ASN A C 1
ATOM 2197 O O . ASN A 1 281 ? -12.245 11.046 0.368 1.00 97.38 281 ASN A O 1
ATOM 2201 N N . LYS A 1 282 ? -11.677 12.280 2.160 1.00 97.00 282 LYS A N 1
ATOM 2202 C CA . LYS A 1 282 ? -10.227 12.190 1.933 1.00 97.00 282 LYS A CA 1
ATOM 2203 C C . LYS A 1 282 ? -9.725 10.752 2.050 1.00 97.00 282 LYS A C 1
ATOM 2205 O O . LYS A 1 282 ? -8.945 10.352 1.192 1.00 97.00 282 LYS A O 1
ATOM 2210 N N . LEU A 1 283 ? -10.164 9.984 3.053 1.00 98.06 283 LEU A N 1
ATOM 2211 C CA . LEU A 1 283 ? -9.790 8.570 3.188 1.00 98.06 283 LEU A CA 1
ATOM 2212 C C . LEU A 1 283 ? -10.295 7.749 1.993 1.00 98.06 283 LEU A C 1
ATOM 2214 O O . LEU A 1 283 ? -9.510 7.057 1.349 1.00 98.06 283 LEU A O 1
ATOM 2218 N N . CYS A 1 284 ? -11.582 7.868 1.652 1.00 98.38 284 CYS A N 1
ATOM 2219 C CA . CYS A 1 284 ? -12.169 7.117 0.539 1.00 98.38 284 CYS A CA 1
ATOM 2220 C C . CYS A 1 284 ? -11.485 7.456 -0.795 1.00 98.38 284 CYS A C 1
ATOM 2222 O O . CYS A 1 284 ? -11.123 6.561 -1.559 1.00 98.38 284 CYS A O 1
ATOM 2224 N N . ALA A 1 285 ? -11.244 8.745 -1.059 1.00 97.81 285 ALA A N 1
ATOM 2225 C CA . ALA A 1 285 ? -10.531 9.193 -2.253 1.00 97.81 285 ALA A CA 1
ATOM 2226 C C . ALA A 1 285 ? -9.065 8.740 -2.257 1.00 97.81 285 ALA A C 1
ATOM 2228 O O . ALA A 1 285 ? -8.547 8.365 -3.308 1.00 97.81 285 ALA A O 1
ATOM 2229 N N . PHE A 1 286 ? -8.397 8.749 -1.101 1.00 98.25 286 PHE A N 1
ATOM 2230 C CA . PHE A 1 286 ? -7.035 8.244 -0.964 1.00 98.25 286 PHE A CA 1
ATOM 2231 C C . PHE A 1 286 ? -6.952 6.771 -1.360 1.00 98.25 286 PHE A C 1
ATOM 2233 O O . PHE A 1 286 ? -6.129 6.440 -2.211 1.00 98.25 286 PHE A O 1
ATOM 2240 N N . LEU A 1 287 ? -7.817 5.911 -0.817 1.00 98.44 287 LEU A N 1
ATOM 2241 C CA . LEU A 1 287 ? -7.834 4.484 -1.150 1.00 98.44 287 LEU A CA 1
ATOM 2242 C C . LEU A 1 287 ? -8.133 4.276 -2.638 1.00 98.44 287 LEU A C 1
ATOM 2244 O O . LEU A 1 287 ? -7.359 3.625 -3.337 1.00 98.44 287 LEU A O 1
ATOM 2248 N N . ALA A 1 288 ? -9.185 4.922 -3.147 1.00 97.81 288 ALA A N 1
ATOM 2249 C CA . ALA A 1 288 ? -9.587 4.802 -4.545 1.00 97.81 288 ALA A CA 1
ATOM 2250 C C . ALA A 1 288 ? -8.494 5.249 -5.528 1.00 97.81 288 ALA A C 1
ATOM 2252 O O . ALA A 1 288 ? -8.374 4.677 -6.604 1.00 97.81 288 ALA A O 1
ATOM 2253 N N . LYS A 1 289 ? -7.670 6.242 -5.175 1.00 96.12 289 LYS A N 1
ATOM 2254 C CA . LYS A 1 289 ? -6.585 6.737 -6.040 1.00 96.12 289 LYS A CA 1
ATOM 2255 C C . LYS A 1 289 ? -5.252 6.022 -5.837 1.00 96.12 289 LYS A C 1
ATOM 2257 O O . LYS A 1 289 ? -4.438 6.006 -6.757 1.00 96.12 289 LYS A O 1
ATOM 2262 N N . THR A 1 290 ? -5.005 5.475 -4.649 1.00 97.19 290 THR A N 1
ATOM 2263 C CA . THR A 1 290 ? -3.699 4.911 -4.274 1.00 97.19 290 THR A CA 1
ATOM 2264 C C . THR A 1 290 ? -3.632 3.412 -4.522 1.00 97.19 290 THR A C 1
ATOM 2266 O O . THR A 1 290 ? -2.629 2.947 -5.057 1.00 97.19 290 THR A O 1
ATOM 2269 N N . VAL A 1 291 ? -4.683 2.660 -4.185 1.00 97.62 291 VAL A N 1
ATOM 2270 C CA . VAL A 1 291 ? -4.670 1.192 -4.287 1.00 97.62 291 VAL A CA 1
ATOM 2271 C C . VAL A 1 291 ? -4.581 0.722 -5.747 1.00 97.62 291 VAL A C 1
ATOM 2273 O O . VAL A 1 291 ? -3.675 -0.053 -6.042 1.00 97.62 291 VAL A O 1
ATOM 2276 N N . PRO A 1 292 ? -5.364 1.251 -6.716 1.00 96.62 292 PRO A N 1
ATOM 2277 C CA . PRO A 1 292 ? -5.253 0.813 -8.114 1.00 96.62 292 PRO A CA 1
ATOM 2278 C C . PRO A 1 292 ? -3.888 1.084 -8.755 1.00 96.62 292 PRO A C 1
ATOM 2280 O O . PRO A 1 292 ? -3.525 0.436 -9.737 1.00 96.62 292 PRO A O 1
ATOM 2283 N N . LYS A 1 293 ? -3.108 2.032 -8.216 1.00 95.62 293 LYS A N 1
ATOM 2284 C CA . LYS A 1 293 ? -1.738 2.304 -8.678 1.00 95.62 293 LYS A CA 1
ATOM 2285 C C . LYS A 1 293 ? -0.759 1.177 -8.359 1.00 95.62 293 LYS A C 1
ATOM 2287 O O . LYS A 1 293 ? 0.283 1.112 -9.000 1.00 95.62 293 LYS A O 1
ATOM 2292 N N . GLN A 1 294 ? -1.114 0.302 -7.423 1.00 95.69 294 GLN A N 1
ATOM 2293 C CA . GLN A 1 294 ? -0.334 -0.871 -7.045 1.00 95.69 294 GLN A CA 1
ATOM 2294 C C . GLN A 1 294 ? -0.698 -2.102 -7.882 1.00 95.69 294 GLN A C 1
ATOM 2296 O O . GLN A 1 294 ? -0.303 -3.198 -7.535 1.00 95.69 294 GLN A O 1
ATOM 2301 N N . SER A 1 295 ? -1.453 -1.956 -8.974 1.00 96.19 295 SER A N 1
ATOM 2302 C CA . SER A 1 295 ? -1.808 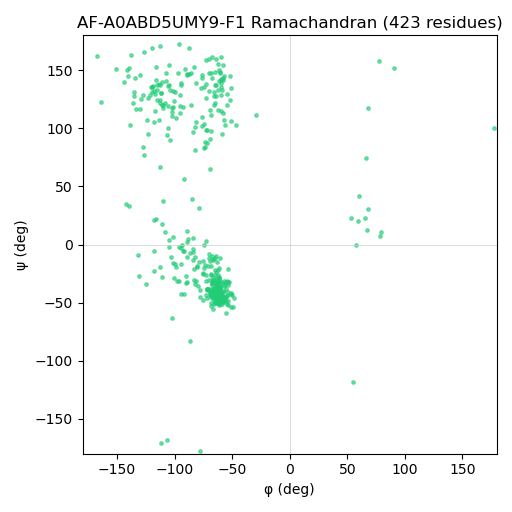-3.096 -9.824 1.00 96.19 295 SER A CA 1
ATOM 2303 C C . SER A 1 295 ? -0.655 -3.554 -10.723 1.00 96.19 295 SER A C 1
ATOM 2305 O O . SER A 1 295 ? 0.127 -2.737 -11.232 1.00 96.19 295 SER A O 1
ATOM 2307 N N . VAL A 1 296 ? -0.583 -4.860 -10.969 1.00 95.25 296 VAL A N 1
ATOM 2308 C CA . VAL A 1 296 ? 0.436 -5.521 -11.790 1.00 95.25 296 VAL A CA 1
ATOM 2309 C C . VAL A 1 296 ? -0.165 -6.656 -12.625 1.00 95.25 296 VAL A C 1
ATOM 2311 O O . VAL A 1 296 ? -1.161 -7.267 -12.256 1.00 95.25 296 VAL A O 1
ATOM 2314 N N . TYR A 1 297 ? 0.426 -6.908 -13.790 1.00 93.75 297 TYR A N 1
ATOM 2315 C CA . TYR A 1 297 ? 0.144 -8.068 -14.632 1.00 93.75 297 TYR A CA 1
ATOM 2316 C C . TYR A 1 297 ? 1.462 -8.612 -15.186 1.00 93.75 297 TYR A C 1
ATOM 2318 O O . TYR A 1 297 ? 2.054 -8.013 -16.090 1.00 93.75 297 TYR A O 1
ATOM 2326 N N . GLY A 1 298 ? 1.958 -9.713 -14.614 1.00 89.69 298 GLY A N 1
ATOM 2327 C CA . GLY A 1 298 ? 3.308 -10.209 -14.888 1.00 89.69 298 GLY A CA 1
ATOM 2328 C C . GLY A 1 298 ? 4.347 -9.119 -14.613 1.00 89.69 298 GLY A C 1
ATOM 2329 O O . GLY A 1 298 ? 4.429 -8.587 -13.514 1.00 89.69 298 GLY A O 1
ATOM 2330 N N . ILE A 1 299 ? 5.099 -8.712 -15.637 1.00 89.50 299 ILE A N 1
ATOM 2331 C CA . ILE A 1 299 ? 6.060 -7.608 -15.510 1.00 89.50 299 ILE A CA 1
ATOM 2332 C C . ILE A 1 299 ? 5.460 -6.227 -15.799 1.00 89.50 299 ILE A C 1
ATOM 2334 O O . ILE A 1 299 ? 6.210 -5.267 -15.899 1.00 89.50 299 ILE A O 1
ATOM 2338 N N . HIS A 1 300 ? 4.154 -6.086 -16.032 1.00 92.19 300 HIS A N 1
ATOM 2339 C CA . HIS A 1 300 ? 3.542 -4.833 -16.486 1.00 92.19 300 HIS A CA 1
ATOM 2340 C C . HIS A 1 300 ? 2.811 -4.110 -15.356 1.00 92.19 300 HIS A C 1
ATOM 2342 O O . HIS A 1 300 ? 1.977 -4.694 -14.674 1.00 92.19 300 HIS A O 1
ATOM 2348 N N . SER A 1 301 ? 3.034 -2.799 -15.215 1.00 92.88 301 SER A N 1
ATOM 2349 C CA . SER A 1 301 ? 2.183 -1.965 -14.353 1.00 92.88 301 SER A CA 1
ATOM 2350 C C . SER A 1 301 ? 0.735 -1.956 -14.862 1.00 92.88 301 SER A C 1
ATOM 2352 O O . SER A 1 301 ? 0.447 -1.404 -15.933 1.00 92.88 301 SER A O 1
ATOM 2354 N N . GLY A 1 302 ? -0.180 -2.501 -14.059 1.00 94.12 302 GLY A N 1
ATOM 2355 C CA . GLY A 1 302 ? -1.611 -2.544 -14.352 1.00 94.12 302 GLY A CA 1
ATOM 2356 C C . GLY A 1 302 ? -2.216 -1.146 -14.468 1.00 94.12 302 GLY A C 1
ATOM 2357 O O . GLY A 1 302 ? -2.975 -0.858 -15.395 1.00 94.12 302 GLY A O 1
ATOM 2358 N N . TYR A 1 303 ? -1.765 -0.201 -13.637 1.00 93.19 303 TYR A N 1
ATOM 2359 C CA . TYR A 1 303 ? -2.244 1.180 -13.692 1.00 93.19 303 TYR A CA 1
ATOM 2360 C C . TYR A 1 303 ? -1.941 1.851 -15.036 1.00 93.19 303 TYR A C 1
ATOM 2362 O O . TYR A 1 303 ? -2.769 2.568 -15.601 1.00 93.19 303 TYR A O 1
ATOM 2370 N N . ARG A 1 304 ? -0.758 1.589 -15.599 1.00 91.12 304 ARG A N 1
ATOM 2371 C CA . ARG A 1 304 ? -0.381 2.077 -16.933 1.00 91.12 304 ARG A CA 1
ATOM 2372 C C . ARG A 1 304 ? -1.210 1.432 -18.042 1.00 91.12 304 ARG A C 1
ATOM 2374 O O . ARG A 1 304 ? -1.394 2.027 -19.106 1.00 91.12 304 ARG A O 1
ATOM 2381 N N . MET A 1 305 ? -1.640 0.193 -17.838 1.00 92.75 305 MET A N 1
ATOM 2382 C CA . MET A 1 305 ? -2.501 -0.513 -18.780 1.00 92.75 305 MET A CA 1
ATOM 2383 C C . MET A 1 305 ? -3.923 0.050 -18.751 1.00 92.75 305 MET A C 1
ATOM 2385 O O . MET A 1 305 ? -4.471 0.310 -19.816 1.00 92.75 305 MET A O 1
ATOM 2389 N N . LEU A 1 306 ? -4.476 0.314 -17.563 1.00 94.69 306 LEU A N 1
ATOM 2390 C CA . LEU A 1 306 ? -5.898 0.626 -17.380 1.00 94.69 306 LEU A CA 1
ATOM 2391 C C . LEU A 1 306 ? -6.249 2.108 -17.218 1.00 94.69 306 LEU A C 1
ATOM 2393 O O . LEU A 1 306 ? -7.357 2.491 -17.585 1.00 94.69 306 LEU A O 1
ATOM 2397 N N . PHE A 1 307 ? -5.361 2.949 -16.683 1.00 94.50 307 PHE A N 1
ATOM 2398 C CA . PHE A 1 307 ? -5.730 4.303 -16.232 1.00 94.50 307 PHE A CA 1
ATOM 2399 C C . PHE A 1 307 ? -4.814 5.419 -16.739 1.00 94.50 307 PHE A C 1
ATOM 2401 O O . PHE A 1 307 ? -5.265 6.551 -16.872 1.00 94.50 307 PHE A O 1
ATOM 2408 N N . GLU A 1 308 ? -3.539 5.149 -17.036 1.00 92.19 308 GLU A N 1
ATOM 2409 C CA . GLU A 1 308 ? -2.651 6.184 -17.587 1.00 92.19 308 GLU A CA 1
ATOM 2410 C C . GLU A 1 308 ? -3.203 6.719 -18.913 1.00 92.19 308 GLU A C 1
ATOM 2412 O O . GLU A 1 308 ? -3.571 5.936 -19.782 1.00 92.19 308 GLU A O 1
ATOM 2417 N N . GLU A 1 309 ? -3.199 8.035 -19.118 1.00 90.81 309 GLU A N 1
ATOM 2418 C CA . GLU A 1 309 ? -3.664 8.670 -20.359 1.00 90.81 309 GLU A CA 1
ATOM 2419 C C . GLU A 1 309 ? -2.534 9.335 -21.146 1.00 90.81 309 GLU A C 1
ATOM 2421 O O . GLU A 1 309 ? -2.666 9.543 -22.353 1.00 90.81 309 GLU A O 1
ATOM 2426 N N . TRP A 1 310 ? -1.396 9.630 -20.511 1.00 88.94 310 TRP A N 1
ATOM 2427 C CA . TRP A 1 310 ? -0.332 10.395 -21.137 1.00 88.94 310 TRP A CA 1
ATOM 2428 C C . TRP A 1 310 ? 0.363 9.602 -22.262 1.00 88.94 310 TRP A C 1
ATOM 2430 O O . TRP A 1 310 ? 1.057 8.611 -21.990 1.00 88.94 310 TRP A O 1
ATOM 2440 N N . PRO A 1 311 ? 0.285 10.055 -23.534 1.00 86.75 311 PRO A N 1
ATOM 2441 C CA . PRO A 1 311 ? 0.824 9.317 -24.682 1.00 86.75 311 PRO A CA 1
ATOM 2442 C C . PRO A 1 311 ? 2.315 8.991 -24.568 1.00 86.75 311 PRO A C 1
ATOM 2444 O O . PRO A 1 311 ? 2.746 7.907 -24.958 1.00 86.75 311 PRO A O 1
ATOM 2447 N N . GLY A 1 312 ? 3.095 9.905 -23.979 1.00 84.50 312 GLY A N 1
ATOM 2448 C CA . GLY A 1 312 ? 4.532 9.728 -23.769 1.00 84.50 312 GLY A CA 1
ATOM 2449 C C . GLY A 1 312 ? 4.876 8.607 -22.784 1.00 84.50 312 GLY A C 1
ATOM 2450 O O . GLY A 1 312 ? 5.914 7.959 -22.932 1.00 84.50 312 GLY A O 1
ATOM 2451 N N . LYS A 1 313 ? 4.007 8.341 -21.802 1.00 83.19 313 LYS A N 1
ATOM 2452 C CA . LYS A 1 313 ? 4.130 7.182 -20.913 1.00 83.19 313 LYS A CA 1
ATOM 2453 C C . LYS A 1 313 ? 3.698 5.916 -21.674 1.00 83.19 313 LYS A C 1
ATOM 2455 O O . LYS A 1 313 ? 4.434 4.929 -21.716 1.00 83.19 313 LYS A O 1
ATOM 2460 N N . LEU A 1 314 ? 2.565 5.924 -22.360 1.00 86.62 314 LEU A N 1
ATOM 2461 C CA . LEU A 1 314 ? 2.028 4.718 -23.010 1.00 86.62 314 LEU A CA 1
ATOM 2462 C C . LEU A 1 314 ? 2.912 4.153 -24.121 1.00 86.62 314 LEU A C 1
ATOM 2464 O O . LEU A 1 314 ? 3.063 2.937 -24.209 1.00 86.62 314 LEU A O 1
ATOM 2468 N N . CYS A 1 315 ? 3.533 5.016 -24.931 1.00 85.06 315 CYS A N 1
ATOM 2469 C CA . CYS A 1 315 ? 4.383 4.588 -26.046 1.00 85.06 315 CYS A CA 1
ATOM 2470 C C . CYS A 1 315 ? 5.669 3.874 -25.597 1.00 85.06 315 CYS A C 1
ATOM 2472 O O . CYS A 1 315 ? 6.356 3.257 -26.408 1.00 85.06 315 CYS A O 1
ATOM 2474 N N . ARG A 1 316 ? 6.007 3.960 -24.305 1.00 85.25 316 ARG A N 1
ATOM 2475 C CA . ARG A 1 316 ? 7.177 3.306 -23.711 1.00 85.25 316 ARG A CA 1
ATOM 2476 C C . ARG A 1 316 ? 6.864 1.932 -23.125 1.00 85.25 316 ARG A C 1
ATOM 2478 O O . ARG A 1 316 ? 7.810 1.287 -22.685 1.00 85.25 316 ARG A O 1
ATOM 2485 N N . ARG A 1 317 ? 5.596 1.503 -23.086 1.00 89.06 317 ARG A N 1
ATOM 2486 C CA . ARG A 1 317 ? 5.205 0.189 -22.553 1.00 89.06 317 ARG A CA 1
ATOM 2487 C C . ARG A 1 317 ? 5.856 -0.939 -23.349 1.00 89.06 317 ARG A C 1
ATOM 2489 O O . ARG A 1 317 ? 6.079 -0.814 -24.555 1.00 89.06 317 ARG A O 1
ATOM 2496 N N . LEU A 1 318 ? 6.156 -2.034 -22.662 1.00 89.75 318 LEU A N 1
ATOM 2497 C CA . LEU A 1 318 ? 6.434 -3.299 -23.333 1.00 89.75 318 LEU A CA 1
ATOM 2498 C C . LEU A 1 318 ? 5.153 -3.848 -23.980 1.00 89.75 318 LEU A C 1
ATOM 2500 O O . LEU A 1 318 ? 4.068 -3.591 -23.452 1.00 89.75 318 LEU A O 1
ATOM 2504 N N . PRO A 1 319 ? 5.269 -4.560 -25.117 1.00 88.69 319 PRO A N 1
ATOM 2505 C CA . PRO A 1 319 ? 4.154 -5.344 -25.634 1.00 88.69 319 PRO A CA 1
ATOM 2506 C C . PRO A 1 319 ? 3.759 -6.399 -24.598 1.00 88.69 319 PRO A C 1
ATOM 2508 O O . PRO A 1 319 ? 4.615 -6.869 -23.851 1.00 88.69 319 PRO A O 1
ATOM 2511 N N . TYR A 1 320 ? 2.478 -6.737 -24.558 1.00 88.69 320 TYR A N 1
ATOM 2512 C CA . TYR A 1 320 ? 1.924 -7.733 -23.654 1.00 88.69 320 TYR A CA 1
ATOM 2513 C C . TYR A 1 320 ? 0.875 -8.551 -24.397 1.00 88.69 320 TYR A C 1
ATOM 2515 O O . TYR A 1 320 ? 0.141 -8.009 -25.226 1.00 88.69 320 TYR A O 1
ATOM 2523 N N . ASP A 1 321 ? 0.802 -9.831 -24.056 1.00 87.75 321 ASP A N 1
ATOM 2524 C CA . ASP A 1 321 ? -0.280 -10.718 -24.457 1.00 87.75 321 ASP A CA 1
ATOM 2525 C C . ASP A 1 321 ? -1.162 -11.007 -23.242 1.00 87.75 321 ASP A C 1
ATOM 2527 O O . ASP A 1 321 ? -0.702 -11.036 -22.096 1.00 87.75 321 ASP A O 1
ATOM 2531 N N . ILE A 1 322 ? -2.454 -11.185 -23.493 1.00 89.12 322 ILE A N 1
ATOM 2532 C CA . ILE A 1 322 ? -3.434 -11.439 -22.440 1.00 89.12 322 ILE A CA 1
ATOM 2533 C C . ILE A 1 322 ? -3.759 -12.916 -22.449 1.00 89.12 322 ILE A C 1
ATOM 2535 O O . ILE A 1 322 ? -4.307 -13.425 -23.429 1.00 89.12 322 ILE A O 1
ATOM 2539 N N . ASP A 1 323 ? -3.442 -13.577 -21.344 1.00 87.31 323 ASP A N 1
ATOM 2540 C CA . ASP A 1 323 ? -3.890 -14.937 -21.112 1.00 87.31 323 ASP A CA 1
ATOM 2541 C C . ASP A 1 323 ? -5.397 -14.931 -20.792 1.00 87.31 323 ASP A C 1
ATOM 2543 O O . ASP A 1 323 ? -5.846 -14.178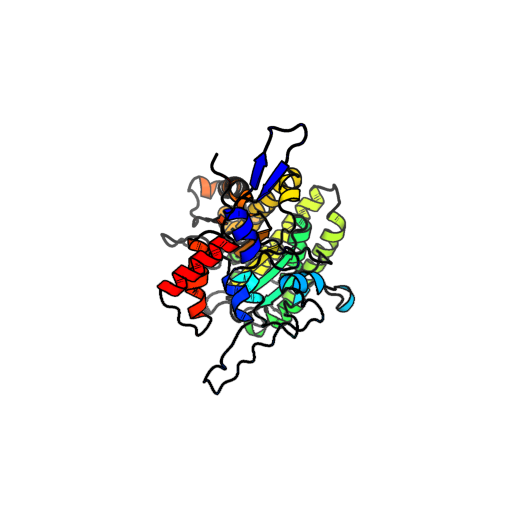 -19.911 1.00 87.31 323 ASP A O 1
ATOM 2547 N N . PRO A 1 324 ? -6.221 -15.709 -21.522 1.00 78.56 324 PRO A N 1
ATOM 2548 C CA . PRO A 1 324 ? -7.628 -15.848 -21.197 1.00 78.56 324 PRO A CA 1
ATOM 2549 C C . PRO A 1 324 ? -7.829 -16.296 -19.743 1.00 78.56 324 PRO A C 1
ATOM 2551 O O . PRO A 1 324 ? -7.323 -17.331 -19.323 1.00 78.56 324 PRO A O 1
ATOM 2554 N N . ASN A 1 325 ? -8.692 -15.576 -19.020 1.00 82.38 325 ASN A N 1
ATOM 2555 C CA . ASN A 1 325 ? -9.062 -15.811 -17.614 1.00 82.38 325 ASN A CA 1
ATOM 2556 C C . ASN A 1 325 ? -8.066 -15.315 -16.555 1.00 82.38 325 ASN A C 1
ATOM 2558 O O . ASN A 1 325 ? -8.274 -15.595 -15.375 1.00 82.38 325 ASN A O 1
ATOM 2562 N N . THR A 1 326 ? -7.061 -14.528 -16.936 1.00 89.31 326 THR A N 1
ATOM 2563 C CA . THR A 1 326 ? -6.158 -13.891 -15.969 1.00 89.31 326 THR A CA 1
ATOM 2564 C C . THR A 1 326 ? -6.665 -12.508 -15.560 1.00 89.31 326 THR A C 1
ATOM 2566 O O . THR A 1 326 ? -7.372 -11.829 -16.313 1.00 89.31 326 THR A O 1
ATOM 2569 N N . ARG A 1 327 ? -6.335 -12.100 -14.334 1.00 92.62 327 ARG A N 1
ATOM 2570 C CA . ARG A 1 327 ? -6.676 -10.801 -13.744 1.00 92.62 327 ARG A CA 1
ATOM 2571 C C . ARG A 1 327 ? -5.399 -10.045 -13.394 1.00 92.62 327 ARG A C 1
ATOM 2573 O O . ARG A 1 327 ? -4.308 -10.594 -13.502 1.00 92.62 327 ARG A O 1
ATOM 2580 N N . MET A 1 328 ? -5.542 -8.768 -13.063 1.00 94.81 328 MET A N 1
ATOM 2581 C CA . MET A 1 328 ? -4.448 -8.021 -12.449 1.00 94.81 328 MET A CA 1
ATOM 2582 C C . MET A 1 328 ? -4.398 -8.307 -10.954 1.00 94.81 328 MET A C 1
ATOM 2584 O O . MET A 1 328 ? -5.445 -8.281 -10.307 1.00 94.81 328 MET A O 1
ATOM 2588 N N . ASP A 1 329 ? -3.184 -8.465 -10.445 1.00 95.56 329 ASP A N 1
ATOM 2589 C CA . ASP A 1 329 ? -2.893 -8.592 -9.020 1.00 95.56 329 ASP A CA 1
ATOM 2590 C C . ASP A 1 329 ? -2.502 -7.213 -8.460 1.00 95.56 329 ASP A C 1
ATOM 2592 O O . ASP A 1 329 ? -2.311 -6.242 -9.210 1.00 95.56 329 ASP A O 1
ATOM 2596 N N . LEU A 1 330 ? -2.354 -7.102 -7.144 1.00 97.06 330 LEU A N 1
ATOM 2597 C CA . LEU A 1 330 ? -1.752 -5.965 -6.464 1.00 97.06 330 LEU A CA 1
ATOM 2598 C C . LEU A 1 330 ? -0.346 -6.325 -5.980 1.00 97.06 330 LEU A C 1
ATOM 2600 O O . LEU A 1 330 ? -0.110 -7.335 -5.335 1.00 97.06 330 LEU A O 1
ATOM 2604 N N . THR A 1 331 ? 0.596 -5.407 -6.158 1.00 96.25 331 THR A N 1
ATOM 2605 C CA . THR A 1 331 ? 1.933 -5.471 -5.553 1.00 96.25 331 THR A CA 1
ATOM 2606 C C . THR A 1 331 ? 1.915 -5.178 -4.049 1.00 96.25 331 THR A C 1
ATOM 2608 O O . THR A 1 331 ? 2.971 -4.982 -3.452 1.00 96.25 331 THR A O 1
ATOM 2611 N N . MET A 1 332 ? 0.730 -4.968 -3.468 1.00 95.81 332 MET A N 1
ATOM 2612 C CA . MET A 1 332 ? 0.550 -4.493 -2.103 1.00 95.81 332 MET A CA 1
ATOM 2613 C C . MET A 1 332 ? -0.880 -4.723 -1.597 1.00 95.81 332 MET A C 1
ATOM 2615 O O . MET A 1 332 ? -1.824 -4.141 -2.139 1.00 95.81 332 MET A O 1
ATOM 2619 N N . SER A 1 333 ? -1.009 -5.444 -0.487 1.00 95.75 333 SER A N 1
ATOM 2620 C CA . SER A 1 333 ? -2.262 -5.645 0.247 1.00 95.75 333 SER A CA 1
ATOM 2621 C C . SER A 1 333 ? -2.471 -4.558 1.306 1.00 95.75 333 SER A C 1
ATOM 2623 O O . SER A 1 333 ? -1.518 -4.056 1.914 1.00 95.75 333 SER A O 1
ATOM 2625 N N . TRP A 1 334 ? -3.728 -4.169 1.535 1.00 98.25 334 TRP A N 1
ATOM 2626 C CA . TRP A 1 334 ? -4.081 -3.081 2.453 1.00 98.25 334 TRP A CA 1
ATOM 2627 C C . TRP A 1 334 ? -4.946 -3.584 3.603 1.00 98.25 334 TRP A C 1
ATOM 2629 O O . TRP A 1 334 ? -5.965 -4.231 3.384 1.00 98.25 334 TRP A O 1
ATOM 2639 N N . VAL A 1 335 ? -4.593 -3.208 4.828 1.00 98.25 335 VAL A N 1
ATOM 2640 C CA . VAL A 1 335 ? -5.388 -3.423 6.039 1.00 98.25 335 VAL A CA 1
ATOM 2641 C C . VAL A 1 335 ? -5.684 -2.069 6.679 1.00 98.25 335 VAL A C 1
ATOM 2643 O O . VAL A 1 335 ? -4.775 -1.275 6.926 1.00 98.25 335 VAL A O 1
ATOM 2646 N N . LEU A 1 336 ? -6.955 -1.800 6.969 1.00 98.12 336 LEU A N 1
ATOM 2647 C CA . LEU A 1 336 ? -7.397 -0.671 7.785 1.00 98.12 336 LEU A CA 1
ATOM 2648 C C . LEU A 1 336 ? -7.926 -1.209 9.111 1.00 98.12 336 LEU A C 1
ATOM 2650 O O . LEU A 1 336 ? -8.907 -1.950 9.122 1.00 98.12 336 LEU A O 1
ATOM 2654 N N . ALA A 1 337 ? -7.283 -0.827 10.213 1.00 95.75 337 ALA A N 1
ATOM 2655 C CA . ALA A 1 337 ? -7.655 -1.261 11.559 1.00 95.75 337 ALA A CA 1
ATOM 2656 C C . ALA A 1 337 ? -8.189 -0.075 12.368 1.00 95.75 337 ALA A C 1
ATOM 2658 O O . ALA A 1 337 ? -7.483 0.923 12.523 1.00 95.75 337 ALA A O 1
ATOM 2659 N N . GLY A 1 338 ? -9.416 -0.162 12.872 1.00 94.69 338 GLY A N 1
ATOM 2660 C CA . GLY A 1 338 ? -10.027 0.873 13.709 1.00 94.69 338 GLY A CA 1
ATOM 2661 C C . GLY A 1 338 ? -11.301 0.373 14.395 1.00 94.69 338 GLY A C 1
ATOM 2662 O O . GLY A 1 338 ? -11.861 -0.609 13.929 1.00 94.69 338 GLY A O 1
ATOM 2663 N N . PRO A 1 339 ? -11.806 1.033 15.457 1.00 90.50 339 PRO A N 1
ATOM 2664 C CA . PRO A 1 339 ? -12.865 0.476 16.312 1.00 90.50 339 PRO A CA 1
ATOM 2665 C C . PRO A 1 339 ? -14.162 0.067 15.594 1.00 90.50 339 PRO A C 1
ATOM 2667 O O . PRO A 1 339 ? -14.827 -0.873 16.017 1.00 90.50 339 PRO A O 1
ATOM 2670 N N . THR A 1 340 ? -14.545 0.806 14.551 1.00 91.50 340 THR A N 1
ATOM 2671 C CA . THR A 1 340 ? -15.779 0.609 13.762 1.00 91.50 340 THR A CA 1
ATOM 2672 C C . THR A 1 340 ? -15.520 0.803 12.264 1.00 91.50 340 THR A C 1
ATOM 2674 O O . THR A 1 340 ? -16.349 1.339 11.525 1.00 91.50 340 THR A O 1
ATOM 2677 N N . ILE A 1 341 ? -14.319 0.447 11.803 1.00 95.00 341 ILE A N 1
ATOM 2678 C CA . ILE A 1 341 ? -13.857 0.736 10.442 1.00 95.00 341 ILE A CA 1
ATOM 2679 C C . ILE A 1 341 ? -14.652 -0.035 9.378 1.00 95.00 341 ILE A C 1
ATOM 2681 O O . ILE A 1 341 ? -14.821 0.469 8.265 1.00 95.00 341 ILE A O 1
ATOM 2685 N N . THR A 1 342 ? -15.198 -1.211 9.709 1.00 94.94 342 THR A N 1
ATOM 2686 C CA . THR A 1 342 ? -16.030 -2.013 8.793 1.00 94.94 342 THR A CA 1
ATOM 2687 C C . THR A 1 342 ? -17.294 -1.269 8.352 1.00 94.94 342 THR A C 1
ATOM 2689 O O . THR A 1 342 ? -17.740 -1.431 7.215 1.00 94.94 342 THR A O 1
ATOM 2692 N N . ALA A 1 343 ? -17.811 -0.349 9.177 1.00 93.75 343 ALA A N 1
ATOM 2693 C CA . ALA A 1 343 ? -18.955 0.500 8.840 1.00 93.75 343 ALA A CA 1
ATOM 2694 C C . ALA A 1 343 ? -18.687 1.446 7.651 1.00 93.75 343 ALA A C 1
ATOM 2696 O O . ALA A 1 343 ? -19.623 1.998 7.070 1.00 93.75 343 ALA A O 1
ATOM 2697 N N . LEU A 1 344 ? -17.420 1.640 7.263 1.00 96.00 344 LEU A N 1
ATOM 2698 C CA . LEU A 1 344 ? -17.041 2.446 6.100 1.00 96.00 344 LEU A CA 1
ATOM 2699 C C . LEU A 1 344 ? -17.091 1.670 4.777 1.00 96.00 344 LEU A C 1
ATOM 2701 O O . LEU A 1 344 ? -16.918 2.286 3.722 1.00 96.00 344 LEU A O 1
ATOM 2705 N N . SER A 1 345 ? -17.326 0.352 4.817 1.00 96.75 345 SER A N 1
ATOM 2706 C CA . SER A 1 345 ? -17.238 -0.551 3.661 1.00 96.75 345 SER A CA 1
ATOM 2707 C C . SER A 1 345 ? -17.992 -0.026 2.437 1.00 96.75 345 SER A C 1
ATOM 2709 O O . SER A 1 345 ? -17.380 0.192 1.392 1.00 96.75 345 SER A O 1
ATOM 2711 N N . ASP A 1 346 ? -19.279 0.303 2.577 1.00 97.19 346 ASP A N 1
ATOM 2712 C CA . ASP A 1 346 ? -20.111 0.754 1.453 1.00 97.19 346 ASP A CA 1
ATOM 2713 C C . ASP A 1 346 ? -19.573 2.027 0.783 1.00 97.19 346 ASP A C 1
ATOM 2715 O O . ASP A 1 346 ? -19.584 2.151 -0.443 1.00 97.19 346 ASP A O 1
ATOM 2719 N N . GLN A 1 347 ? -19.062 2.977 1.572 1.00 97.38 347 GLN A N 1
ATOM 2720 C CA . GLN A 1 347 ? -18.524 4.236 1.047 1.00 97.38 347 GLN A CA 1
ATOM 2721 C C . GLN A 1 347 ? -17.189 4.026 0.328 1.00 97.38 347 GLN A C 1
ATOM 2723 O O . GLN A 1 347 ? -16.954 4.624 -0.731 1.00 97.38 347 GLN A O 1
ATOM 2728 N N . ILE A 1 348 ? -16.337 3.149 0.866 1.00 98.31 348 ILE A N 1
ATOM 2729 C CA . ILE A 1 348 ? -15.076 2.760 0.230 1.00 98.31 348 ILE A CA 1
ATOM 2730 C C . ILE A 1 348 ? -15.375 2.029 -1.084 1.00 98.31 348 ILE A C 1
ATOM 2732 O O . ILE A 1 348 ? -14.853 2.435 -2.121 1.00 98.31 348 ILE A O 1
ATOM 2736 N N . ILE A 1 349 ? -16.272 1.034 -1.073 1.00 98.50 349 ILE A N 1
ATOM 2737 C CA . ILE A 1 349 ? -16.691 0.273 -2.261 1.00 98.50 349 ILE A CA 1
ATOM 2738 C C . ILE A 1 349 ? -17.253 1.205 -3.334 1.00 98.50 349 ILE A C 1
ATOM 2740 O O . ILE A 1 349 ? -16.838 1.124 -4.490 1.00 98.50 349 ILE A O 1
ATOM 2744 N N . ALA A 1 350 ? -18.166 2.113 -2.981 1.00 98.19 350 ALA A N 1
ATOM 2745 C CA . ALA A 1 350 ? -18.777 3.029 -3.942 1.00 98.19 350 ALA A CA 1
ATOM 2746 C C . ALA A 1 350 ? -17.742 3.967 -4.590 1.00 98.19 350 ALA A C 1
ATOM 2748 O O . ALA A 1 350 ? -17.742 4.161 -5.813 1.00 98.19 350 ALA A O 1
ATOM 2749 N N . THR A 1 351 ? -16.830 4.522 -3.784 1.00 98.19 351 THR A N 1
ATOM 2750 C CA . THR A 1 351 ? -15.776 5.427 -4.269 1.00 98.19 351 THR A CA 1
ATOM 2751 C C . THR A 1 351 ? -14.770 4.684 -5.147 1.00 98.19 351 THR A C 1
ATOM 2753 O O . THR A 1 351 ? -14.424 5.160 -6.230 1.00 98.19 351 THR A O 1
ATOM 2756 N N . LEU A 1 352 ? -14.342 3.496 -4.717 1.00 97.81 352 LEU A N 1
ATOM 2757 C CA . LEU A 1 352 ? -13.408 2.644 -5.445 1.00 97.81 352 LEU A CA 1
ATOM 2758 C C . LEU A 1 352 ? -14.007 2.152 -6.765 1.00 97.81 352 LEU A C 1
ATOM 2760 O O . LEU A 1 352 ? -13.373 2.297 -7.802 1.00 97.81 352 LEU A O 1
ATOM 2764 N N . THR A 1 353 ? -15.250 1.667 -6.760 1.00 97.44 353 THR A N 1
ATOM 2765 C CA . THR A 1 353 ? -15.962 1.224 -7.973 1.00 97.44 353 THR A CA 1
ATOM 2766 C C . THR A 1 353 ? -16.060 2.354 -8.991 1.00 97.44 353 THR A C 1
ATOM 2768 O O . THR A 1 353 ? -15.773 2.163 -10.172 1.00 97.44 353 THR A O 1
ATOM 2771 N N . THR A 1 354 ? -16.409 3.561 -8.532 1.00 96.88 354 THR A N 1
ATOM 2772 C CA . THR A 1 354 ? -16.451 4.746 -9.396 1.00 96.88 354 THR A CA 1
ATOM 2773 C C . THR A 1 354 ? -15.097 4.989 -10.053 1.00 96.88 354 THR A C 1
ATOM 2775 O O . THR A 1 354 ? -15.039 5.246 -11.253 1.00 96.88 354 THR A O 1
ATOM 2778 N N . GLU A 1 355 ? -14.007 4.896 -9.297 1.00 96.00 355 GLU A N 1
ATOM 2779 C CA . GLU A 1 355 ? -12.669 5.108 -9.839 1.00 96.00 355 GLU A CA 1
ATOM 2780 C C . GLU A 1 355 ? -12.238 3.988 -10.793 1.00 96.00 355 GLU A C 1
ATOM 2782 O O . GLU A 1 355 ? -11.740 4.280 -11.877 1.00 96.00 355 GLU A O 1
ATOM 2787 N N . LEU A 1 356 ? -12.515 2.726 -10.460 1.00 95.62 356 LEU A N 1
ATOM 2788 C CA . LEU A 1 356 ? -12.181 1.574 -11.301 1.00 95.62 356 LEU A CA 1
ATOM 2789 C C . LEU A 1 356 ? -12.939 1.569 -12.635 1.00 95.62 356 LEU A C 1
ATOM 2791 O O . LEU A 1 356 ? -12.425 1.054 -13.621 1.00 95.62 356 LEU A O 1
ATOM 2795 N N . THR A 1 357 ? -14.117 2.196 -12.715 1.00 94.75 357 THR A N 1
ATOM 2796 C CA . THR A 1 357 ? -14.837 2.352 -13.995 1.00 94.75 357 THR A CA 1
ATOM 2797 C C . THR A 1 357 ? -14.236 3.414 -14.921 1.00 94.75 357 THR A C 1
ATOM 2799 O O . THR A 1 357 ? -14.553 3.438 -16.111 1.00 94.75 357 THR A O 1
ATOM 2802 N N . ARG A 1 358 ? -13.347 4.284 -14.421 1.00 94.19 358 ARG A N 1
ATOM 2803 C CA . ARG A 1 358 ? -12.695 5.353 -15.201 1.00 94.19 358 ARG A CA 1
ATOM 2804 C C . ARG A 1 358 ? -11.459 4.859 -15.947 1.00 94.19 358 ARG A C 1
ATOM 2806 O O . ARG A 1 358 ? -10.457 5.568 -16.037 1.00 94.19 358 ARG A O 1
ATOM 2813 N N . VAL A 1 359 ? -11.522 3.646 -16.487 1.00 95.38 359 VAL A N 1
ATOM 2814 C CA . VAL A 1 359 ? -10.470 3.158 -17.377 1.00 95.38 359 VAL A CA 1
ATOM 2815 C C . VAL A 1 359 ? -10.381 4.042 -18.620 1.00 95.38 359 VAL A C 1
ATOM 2817 O O . VAL A 1 359 ? -11.366 4.626 -19.082 1.00 95.38 359 VAL A O 1
ATOM 2820 N N . ARG A 1 360 ? -9.180 4.132 -19.186 1.00 95.44 360 ARG A N 1
ATOM 2821 C CA . ARG A 1 360 ? -8.922 4.853 -20.440 1.00 95.44 360 ARG A CA 1
ATOM 2822 C C . ARG A 1 360 ? -9.871 4.404 -21.554 1.00 95.44 360 ARG A C 1
ATOM 2824 O O . ARG A 1 360 ? -10.173 3.220 -21.705 1.00 95.44 360 ARG A O 1
ATOM 2831 N N . LYS A 1 361 ? -10.255 5.354 -22.412 1.00 94.88 361 LYS A N 1
ATOM 2832 C CA . LYS A 1 361 ? -11.228 5.134 -23.493 1.00 94.88 361 LYS A CA 1
ATOM 2833 C C . LYS A 1 361 ? -10.963 3.882 -24.357 1.00 94.88 361 LYS A C 1
ATOM 2835 O O . LYS A 1 361 ? -11.918 3.134 -24.530 1.00 94.88 361 LYS A O 1
ATOM 2840 N N . PRO A 1 362 ? -9.728 3.599 -24.829 1.00 94.44 362 PRO A N 1
ATOM 2841 C CA . PRO A 1 362 ? -9.466 2.400 -25.629 1.00 94.44 362 PRO A CA 1
ATOM 2842 C C . PRO A 1 362 ? -9.755 1.079 -24.904 1.00 94.44 362 PRO A C 1
ATOM 2844 O O . PRO A 1 362 ? -10.083 0.098 -25.555 1.00 94.44 362 PRO A O 1
ATOM 2847 N N . ILE A 1 363 ? -9.636 1.041 -23.572 1.00 94.62 363 ILE A N 1
ATOM 2848 C CA . ILE A 1 363 ? -9.999 -0.137 -22.772 1.00 94.62 363 ILE A CA 1
ATOM 2849 C C . ILE A 1 363 ? -11.520 -0.193 -22.605 1.00 94.62 363 ILE A C 1
ATOM 2851 O O . ILE A 1 363 ? -12.128 -1.237 -22.820 1.00 94.62 363 ILE A O 1
ATOM 2855 N N . ALA A 1 364 ? -12.148 0.943 -22.280 1.00 94.00 364 ALA A N 1
ATOM 2856 C CA . ALA A 1 364 ? -13.593 1.029 -22.061 1.00 94.00 364 ALA A CA 1
ATOM 2857 C C . ALA A 1 364 ? -14.424 0.640 -23.299 1.00 94.00 364 ALA A C 1
ATOM 2859 O O . ALA A 1 364 ? -15.495 0.055 -23.156 1.00 94.00 364 ALA A O 1
ATOM 2860 N N . ASP A 1 365 ? -13.957 0.981 -24.504 1.00 95.38 365 ASP A N 1
ATOM 2861 C CA . ASP A 1 365 ? -14.637 0.663 -25.767 1.00 95.38 365 ASP A CA 1
ATOM 2862 C C . ASP A 1 365 ? -14.160 -0.646 -26.427 1.00 95.38 365 ASP A C 1
ATOM 2864 O O . ASP A 1 365 ? -14.695 -1.040 -27.465 1.00 95.38 365 ASP A O 1
ATOM 2868 N N . GLY A 1 366 ? -13.192 -1.339 -25.815 1.00 91.62 366 GLY A N 1
ATOM 2869 C CA . GLY A 1 366 ? -12.659 -2.620 -26.278 1.00 91.62 366 GLY A CA 1
ATOM 2870 C C . GLY A 1 366 ? -11.659 -2.534 -27.437 1.00 91.62 366 GLY A C 1
ATOM 2871 O O . GLY A 1 366 ? -11.267 -3.577 -27.967 1.00 91.62 366 GLY A O 1
ATOM 2872 N N . THR A 1 367 ? -11.228 -1.332 -27.836 1.00 94.44 367 THR A N 1
ATOM 2873 C CA . THR A 1 367 ? -10.197 -1.131 -28.874 1.00 94.44 367 THR A CA 1
ATOM 2874 C C . THR A 1 367 ? -8.833 -1.693 -28.458 1.00 94.44 367 THR A C 1
ATOM 2876 O O . THR A 1 367 ? -8.101 -2.235 -29.284 1.00 94.44 367 THR A O 1
ATOM 2879 N N . GLU A 1 368 ? -8.480 -1.559 -27.183 1.00 92.69 368 GLU A N 1
ATOM 2880 C CA . GLU A 1 368 ? -7.305 -2.148 -26.543 1.00 92.69 368 GLU A CA 1
ATOM 2881 C C . GLU A 1 368 ? -7.811 -3.136 -25.484 1.00 92.69 368 GLU A C 1
ATOM 2883 O O . GLU A 1 368 ? -8.729 -2.829 -24.727 1.00 92.69 368 GLU A O 1
ATOM 2888 N N . GLN A 1 369 ? -7.252 -4.343 -25.450 1.00 91.88 369 GLN A N 1
ATOM 2889 C CA . GLN A 1 369 ? -7.608 -5.339 -24.442 1.00 91.88 369 GLN A CA 1
ATOM 2890 C C . GLN A 1 369 ? -6.698 -5.170 -23.219 1.00 91.88 369 GLN A C 1
ATOM 2892 O O . GLN A 1 369 ? -5.528 -4.823 -23.371 1.00 91.88 369 GLN A O 1
ATOM 2897 N N . ALA A 1 370 ? -7.209 -5.445 -22.020 1.00 92.56 370 ALA A N 1
ATOM 2898 C CA . ALA A 1 370 ? -6.414 -5.574 -20.799 1.00 92.56 370 ALA A CA 1
ATOM 2899 C C . ALA A 1 370 ? -7.096 -6.556 -19.829 1.00 92.56 370 ALA A C 1
ATOM 2901 O O . ALA A 1 370 ? -8.328 -6.650 -19.848 1.00 92.56 370 ALA A O 1
ATOM 2902 N N . PRO A 1 371 ? -6.336 -7.264 -18.973 1.00 93.69 371 PRO A N 1
ATOM 2903 C CA . PRO A 1 371 ? -6.915 -8.022 -17.870 1.00 93.69 371 PRO A CA 1
ATOM 2904 C C . PRO A 1 371 ? -7.732 -7.094 -16.955 1.00 93.69 371 PRO A C 1
ATOM 2906 O O . PRO A 1 371 ? -7.335 -5.943 -16.745 1.00 93.69 371 PRO A O 1
ATOM 2909 N N . PRO A 1 372 ? -8.869 -7.546 -16.405 1.00 93.25 372 PRO A N 1
ATOM 2910 C CA . PRO A 1 372 ? -9.632 -6.735 -15.469 1.00 93.25 372 PRO A CA 1
ATOM 2911 C C . PRO A 1 372 ? -8.885 -6.600 -14.136 1.00 93.25 372 PRO A C 1
ATOM 2913 O O . PRO A 1 372 ? -8.202 -7.526 -13.694 1.00 93.25 372 PRO A O 1
ATOM 2916 N N . LEU A 1 373 ? -9.067 -5.452 -13.483 1.00 96.12 373 LEU A N 1
ATOM 2917 C CA . LEU A 1 373 ? -8.641 -5.208 -12.107 1.00 96.12 373 LEU A CA 1
ATOM 2918 C C . LEU A 1 373 ? -9.872 -5.218 -11.199 1.00 96.12 373 LEU A C 1
ATOM 2920 O O . LEU A 1 373 ? -10.771 -4.390 -11.358 1.00 96.12 373 LEU A O 1
ATOM 2924 N N . GLU A 1 374 ? -9.893 -6.135 -10.238 1.00 95.06 374 GLU A N 1
ATOM 2925 C CA . GLU A 1 374 ? -10.881 -6.178 -9.163 1.00 95.06 374 GLU A CA 1
ATOM 2926 C C . GLU A 1 374 ? -10.152 -5.982 -7.837 1.00 95.06 374 GLU A C 1
ATOM 2928 O O . GLU A 1 374 ? -9.163 -6.653 -7.579 1.00 95.06 374 GLU A O 1
ATOM 2933 N N . ILE A 1 375 ? -10.637 -5.058 -7.008 1.00 97.50 375 ILE A N 1
ATOM 2934 C CA . ILE A 1 375 ? -10.080 -4.811 -5.675 1.00 97.50 375 ILE A CA 1
ATOM 2935 C C . ILE A 1 375 ? -11.224 -4.989 -4.675 1.00 97.50 375 ILE A C 1
ATOM 2937 O O . ILE A 1 375 ? -12.025 -4.063 -4.494 1.00 97.50 375 ILE A O 1
ATOM 2941 N N . PRO A 1 376 ? -11.376 -6.180 -4.074 1.00 97.00 376 PRO A N 1
ATOM 2942 C CA . PRO A 1 376 ? -12.407 -6.413 -3.078 1.00 97.00 376 PRO A CA 1
ATOM 2943 C C . PRO A 1 376 ? -12.137 -5.608 -1.801 1.00 97.00 376 PRO A C 1
ATOM 2945 O O . PRO A 1 376 ? -10.997 -5.449 -1.360 1.00 97.00 376 PRO A O 1
ATOM 2948 N N . VAL A 1 377 ? -13.218 -5.125 -1.185 1.00 97.88 377 VAL A N 1
ATOM 2949 C CA . VAL A 1 377 ? -13.207 -4.583 0.178 1.00 97.88 377 VAL A CA 1
ATOM 2950 C C . VAL A 1 377 ? -13.782 -5.659 1.089 1.00 97.88 377 VAL A C 1
ATOM 2952 O O . VAL A 1 377 ? -14.945 -6.038 0.943 1.00 97.88 377 VAL A O 1
ATOM 2955 N N . ILE A 1 378 ? -12.952 -6.197 1.976 1.00 95.75 378 ILE A N 1
ATOM 2956 C CA . ILE A 1 378 ? -13.264 -7.384 2.773 1.00 95.75 378 ILE A CA 1
ATOM 2957 C C . ILE A 1 378 ? -13.403 -6.989 4.235 1.00 95.75 378 ILE A C 1
ATOM 2959 O O . ILE A 1 378 ? -12.522 -6.350 4.800 1.00 95.75 378 ILE A O 1
ATOM 2963 N N . ASP A 1 379 ? -14.487 -7.425 4.864 1.00 93.44 379 ASP A N 1
ATOM 2964 C CA . ASP A 1 379 ? -14.628 -7.371 6.314 1.00 93.44 379 ASP A CA 1
ATOM 2965 C C . ASP A 1 379 ? -13.904 -8.571 6.950 1.00 93.44 379 ASP A C 1
ATOM 2967 O O . ASP A 1 379 ? -14.358 -9.725 6.896 1.00 93.44 379 ASP A O 1
ATOM 2971 N N . GLY A 1 380 ? -12.752 -8.274 7.552 1.00 88.19 380 GLY A N 1
ATOM 2972 C CA . GLY A 1 380 ? -11.878 -9.225 8.231 1.00 88.19 380 GLY A CA 1
ATOM 2973 C C . GLY A 1 380 ? -12.444 -9.778 9.542 1.00 88.19 380 GLY A C 1
ATOM 2974 O O . GLY A 1 380 ? -11.884 -10.725 10.090 1.00 88.19 380 GLY A O 1
ATOM 2975 N N . THR A 1 381 ? -13.564 -9.242 10.034 1.00 82.88 381 THR A N 1
ATOM 2976 C CA . THR A 1 381 ? -14.219 -9.670 11.284 1.00 82.88 381 THR A CA 1
ATOM 2977 C C . THR A 1 381 ? -15.350 -10.678 11.058 1.00 82.88 381 THR A C 1
ATOM 2979 O O . THR A 1 381 ? -15.944 -11.209 12.002 1.00 82.88 381 THR A O 1
ATOM 2982 N N . THR A 1 382 ? -15.636 -11.006 9.796 1.00 83.12 382 THR A N 1
ATOM 2983 C CA . THR A 1 382 ? -16.669 -11.979 9.429 1.00 83.12 382 THR A CA 1
ATOM 2984 C C . THR A 1 382 ? -16.265 -13.423 9.739 1.00 83.12 382 THR A C 1
ATOM 2986 O O . THR A 1 382 ? -15.088 -13.778 9.821 1.00 83.12 382 THR A O 1
ATOM 2989 N N . TYR A 1 383 ? -17.261 -14.315 9.852 1.00 80.75 383 TYR A N 1
ATOM 2990 C CA . TYR A 1 383 ? -17.019 -15.750 10.070 1.00 80.75 383 TYR A CA 1
ATOM 2991 C C . TYR A 1 383 ? -16.064 -16.360 9.027 1.00 80.75 383 TYR A C 1
ATOM 2993 O O . TYR A 1 383 ? -15.143 -17.068 9.441 1.00 80.75 383 TYR A O 1
ATOM 3001 N N . PRO A 1 384 ? -16.243 -16.138 7.703 1.00 82.38 384 PRO A N 1
ATOM 3002 C CA . PRO A 1 384 ? -15.350 -16.710 6.699 1.00 82.38 384 PRO A CA 1
ATOM 3003 C C . PRO A 1 384 ? -13.912 -16.198 6.823 1.00 82.38 384 PRO A C 1
ATOM 3005 O O . PRO A 1 384 ? -12.993 -17.008 6.731 1.00 82.38 384 PRO A O 1
ATOM 3008 N N . ALA A 1 385 ? -13.723 -14.904 7.101 1.00 83.19 385 ALA A N 1
ATOM 3009 C CA . ALA A 1 385 ? -12.399 -14.307 7.274 1.00 83.19 385 ALA A CA 1
ATOM 3010 C C . ALA A 1 385 ? -11.676 -14.871 8.509 1.00 83.19 385 ALA A C 1
ATOM 3012 O O . ALA A 1 385 ? -10.563 -15.379 8.406 1.00 83.19 385 ALA A O 1
ATOM 3013 N N . ILE A 1 386 ? -12.349 -14.903 9.662 1.00 83.00 386 ILE A N 1
ATOM 3014 C CA . ILE A 1 386 ?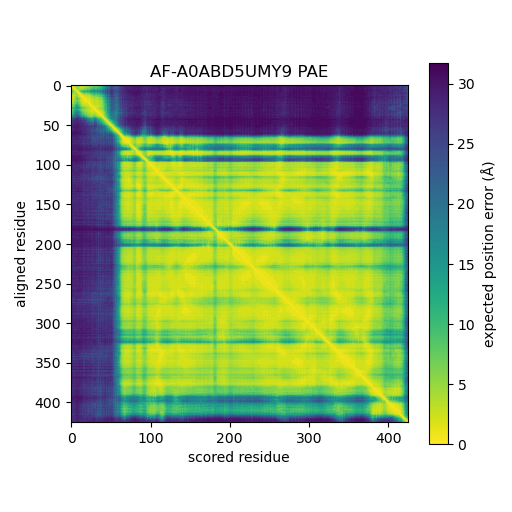 -11.801 -15.476 10.903 1.00 83.00 386 ILE A CA 1
ATOM 3015 C C . ILE A 1 386 ? -11.494 -16.970 10.738 1.00 83.00 386 ILE A C 1
ATOM 3017 O O . ILE A 1 386 ? -10.494 -17.477 11.249 1.00 83.00 386 ILE A O 1
ATOM 3021 N N . ARG A 1 387 ? -12.356 -17.703 10.026 1.00 83.94 387 ARG A N 1
ATOM 3022 C CA . ARG A 1 387 ? -12.122 -19.117 9.737 1.00 83.94 387 ARG A CA 1
ATOM 3023 C C . ARG A 1 387 ? -10.895 -19.326 8.860 1.00 83.94 387 ARG A C 1
ATOM 3025 O O . ARG A 1 387 ? -10.135 -20.233 9.178 1.00 83.94 387 ARG A O 1
ATOM 3032 N N . ARG A 1 388 ? -10.706 -18.520 7.809 1.00 86.69 388 ARG A N 1
ATOM 3033 C CA . ARG A 1 388 ? -9.520 -18.586 6.943 1.00 86.69 388 ARG A CA 1
ATOM 3034 C C . ARG A 1 388 ? -8.244 -18.490 7.778 1.00 86.69 388 ARG A C 1
ATOM 3036 O O . ARG A 1 388 ? -7.438 -19.410 7.745 1.00 86.69 388 ARG A O 1
ATOM 3043 N N . VAL A 1 389 ? -8.154 -17.465 8.626 1.00 84.19 389 VAL A N 1
ATOM 3044 C CA . VAL A 1 389 ? -7.020 -17.264 9.540 1.00 84.19 389 VAL A CA 1
ATOM 3045 C C . VAL A 1 389 ? -6.786 -18.486 10.439 1.00 84.19 389 VAL A C 1
ATOM 3047 O O . VAL A 1 389 ? -5.670 -18.986 10.552 1.00 84.19 389 VAL A O 1
ATOM 3050 N N . ILE A 1 390 ? -7.839 -19.024 11.062 1.00 82.69 390 ILE A N 1
ATOM 3051 C CA . ILE A 1 390 ? -7.721 -20.206 11.936 1.00 82.69 390 ILE A CA 1
ATOM 3052 C C . ILE A 1 390 ? -7.334 -21.471 11.158 1.00 82.69 390 ILE A C 1
ATOM 3054 O O . ILE A 1 390 ? -6.676 -22.347 11.716 1.00 82.69 390 ILE A O 1
ATOM 3058 N N . ASP A 1 391 ? -7.748 -21.605 9.900 1.00 81.12 391 ASP A N 1
ATOM 3059 C CA . ASP A 1 391 ? -7.377 -22.739 9.054 1.00 81.12 391 ASP A CA 1
ATOM 3060 C C . ASP A 1 391 ? -5.917 -22.633 8.551 1.00 81.12 391 ASP A C 1
ATOM 3062 O O . ASP A 1 391 ? -5.299 -23.674 8.319 1.00 81.12 391 ASP A O 1
ATOM 3066 N N . GLU A 1 392 ? -5.347 -21.424 8.468 1.00 76.50 392 GLU A N 1
ATOM 3067 C CA . GLU A 1 392 ? -3.949 -21.155 8.083 1.00 76.50 392 GLU A CA 1
ATOM 3068 C C . GLU A 1 392 ? -2.952 -21.316 9.248 1.00 76.50 392 GLU A C 1
ATOM 3070 O O . GLU A 1 392 ? -1.845 -21.812 9.046 1.00 76.50 392 GLU A O 1
ATOM 3075 N N . LEU A 1 393 ? -3.341 -20.996 10.488 1.00 72.38 393 LEU A N 1
ATOM 3076 C CA . LEU A 1 393 ? -2.452 -21.086 11.662 1.00 72.38 393 LEU A CA 1
ATOM 3077 C C . LEU A 1 393 ? -1.776 -22.463 11.871 1.00 72.38 393 LEU A C 1
ATOM 3079 O O . LEU A 1 393 ? -0.586 -22.466 12.182 1.00 72.38 393 LEU A O 1
ATOM 3083 N N . PRO A 1 394 ? -2.451 -23.621 11.684 1.00 61.47 394 PRO A N 1
ATOM 3084 C CA . PRO A 1 394 ? -1.828 -24.949 11.728 1.00 61.47 394 PRO A CA 1
ATOM 3085 C C . PRO A 1 394 ? -0.747 -25.205 10.670 1.00 61.47 394 PRO A C 1
ATOM 3087 O O . PRO A 1 394 ? 0.018 -26.154 10.809 1.00 61.47 394 PRO A O 1
ATOM 3090 N N . MET A 1 395 ? -0.722 -24.431 9.580 1.00 59.28 395 MET A N 1
ATOM 3091 C CA . MET A 1 395 ? 0.325 -24.536 8.555 1.00 59.28 395 MET A CA 1
ATOM 3092 C C . MET A 1 395 ? 1.586 -23.782 8.983 1.00 59.28 395 MET A C 1
ATOM 3094 O O . MET A 1 395 ? 2.694 -24.197 8.656 1.00 59.28 395 MET A O 1
ATOM 3098 N N . THR A 1 396 ? 1.413 -22.698 9.740 1.00 59.09 396 THR A N 1
ATOM 3099 C CA . THR A 1 396 ? 2.504 -21.839 10.222 1.00 59.09 396 THR A CA 1
ATOM 3100 C C . THR A 1 396 ? 3.060 -22.309 11.568 1.00 59.09 396 THR A C 1
ATOM 3102 O O . THR A 1 396 ? 4.250 -22.177 11.842 1.00 59.09 396 THR A O 1
ATOM 3105 N N . HIS A 1 397 ? 2.211 -22.898 12.408 1.00 60.88 397 HIS A N 1
ATOM 3106 C CA . HIS A 1 397 ? 2.548 -23.390 13.739 1.00 60.88 397 HIS A CA 1
ATOM 3107 C C . HIS A 1 397 ? 2.251 -24.889 13.802 1.00 60.88 397 HIS A C 1
ATOM 3109 O O . HIS A 1 397 ? 1.179 -25.302 13.373 1.00 60.88 397 HIS A O 1
ATOM 3115 N N . ASP A 1 398 ? 3.158 -25.699 14.365 1.00 64.00 398 ASP A N 1
ATOM 3116 C CA . ASP A 1 398 ? 3.005 -27.162 14.521 1.00 64.00 398 ASP A CA 1
ATOM 3117 C C . ASP A 1 398 ? 1.919 -27.513 15.560 1.00 64.00 398 ASP A C 1
ATOM 3119 O O . ASP A 1 398 ? 2.166 -28.002 16.663 1.00 64.00 398 ASP A O 1
ATOM 3123 N N . VAL A 1 399 ? 0.680 -27.154 15.234 1.00 69.75 399 VAL A N 1
ATOM 3124 C CA . VAL A 1 399 ? -0.493 -27.220 16.093 1.00 69.75 399 VAL A CA 1
ATOM 3125 C C . VAL A 1 399 ? -1.590 -27.928 15.319 1.00 69.75 399 VAL A C 1
ATOM 3127 O O . VAL A 1 399 ? -2.093 -27.435 14.313 1.00 69.75 399 VAL A O 1
ATOM 3130 N N . GLN A 1 400 ? -2.018 -29.090 15.808 1.00 72.06 400 GLN A N 1
ATOM 3131 C CA . GLN A 1 400 ? -3.122 -29.826 15.200 1.00 72.06 400 GLN A CA 1
ATOM 3132 C C . GLN A 1 400 ? -4.429 -29.578 15.949 1.00 72.06 400 GLN A C 1
ATOM 3134 O O . GLN A 1 400 ? -4.633 -30.081 17.051 1.00 72.06 400 GLN A O 1
ATOM 3139 N N . TRP A 1 401 ? -5.343 -28.838 15.320 1.00 78.75 401 TRP A N 1
ATOM 3140 C CA . TRP A 1 401 ? -6.720 -28.696 15.795 1.00 78.75 401 TRP A CA 1
ATOM 3141 C C . TRP A 1 401 ? -7.670 -29.609 15.035 1.00 78.75 401 TRP A C 1
ATOM 3143 O O . TRP A 1 401 ? -7.727 -29.592 13.799 1.00 78.75 401 TRP A O 1
ATOM 3153 N N . THR A 1 402 ? -8.498 -30.334 15.780 1.00 82.75 402 THR A N 1
ATOM 3154 C CA . THR A 1 402 ? -9.645 -31.056 15.231 1.00 82.75 402 THR A CA 1
ATOM 3155 C C . THR A 1 402 ? -10.653 -30.076 14.607 1.00 82.75 402 THR A C 1
ATOM 3157 O O . THR A 1 402 ? -10.761 -28.928 15.050 1.00 82.75 402 THR A O 1
ATOM 3160 N N . PRO A 1 403 ? -11.487 -30.505 13.637 1.00 82.06 403 PRO A N 1
ATOM 3161 C CA . PRO A 1 403 ? -12.521 -29.644 13.050 1.00 82.06 403 PRO A CA 1
ATOM 3162 C C . PRO A 1 403 ? -13.450 -28.990 14.089 1.00 82.06 403 PRO A C 1
ATOM 3164 O O . PRO A 1 403 ? -13.899 -27.856 13.918 1.00 82.06 403 PRO A O 1
ATOM 3167 N N . ARG A 1 404 ? -13.712 -29.689 15.203 1.00 78.56 404 ARG A N 1
ATOM 3168 C CA . ARG A 1 404 ? -14.542 -29.187 16.304 1.00 78.56 404 ARG A CA 1
ATOM 3169 C C . ARG A 1 404 ? -13.850 -28.075 17.095 1.00 78.56 404 ARG A C 1
ATOM 3171 O O . ARG A 1 404 ? -14.519 -27.126 17.502 1.00 78.56 404 ARG A O 1
ATOM 3178 N N . GLU A 1 405 ? -12.543 -28.182 17.318 1.00 83.00 405 GLU A N 1
ATOM 3179 C CA . GLU A 1 405 ? -11.748 -27.141 17.979 1.00 83.00 405 GLU A CA 1
ATOM 3180 C C . GLU A 1 405 ? -11.649 -25.895 17.107 1.00 83.00 405 GLU A C 1
ATOM 3182 O O . GLU A 1 405 ? -11.940 -24.807 17.598 1.00 83.00 405 GLU A O 1
ATOM 3187 N N . ARG A 1 406 ? -11.390 -26.054 15.802 1.00 81.44 406 ARG A N 1
ATOM 3188 C CA . ARG A 1 406 ? -11.390 -24.934 14.845 1.00 81.44 406 ARG A CA 1
ATOM 3189 C C . ARG A 1 406 ? -12.722 -24.192 14.848 1.00 81.44 406 ARG A C 1
ATOM 3191 O O . ARG A 1 406 ? -12.765 -22.982 15.039 1.00 81.44 406 ARG A O 1
ATOM 3198 N N . GLN A 1 407 ? -13.838 -24.918 14.748 1.00 78.31 407 GLN A N 1
ATOM 3199 C CA . GLN A 1 407 ? -15.167 -24.305 14.800 1.00 78.31 407 GLN A CA 1
ATOM 3200 C C . GLN A 1 407 ? -15.432 -23.583 16.132 1.00 78.31 407 GLN A C 1
ATOM 3202 O O . GLN A 1 407 ? -16.110 -22.553 16.156 1.00 78.31 407 GLN A O 1
ATOM 3207 N N . ARG A 1 408 ? -14.920 -24.115 17.250 1.00 80.25 408 ARG A N 1
ATOM 3208 C C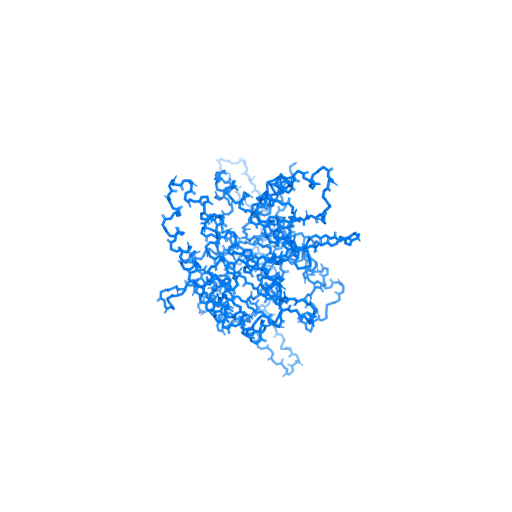A . ARG A 1 408 ? -15.048 -23.482 18.567 1.00 80.25 408 ARG A CA 1
ATOM 3209 C C . ARG A 1 408 ? -14.220 -22.201 18.658 1.00 80.25 408 ARG A C 1
ATOM 3211 O O . ARG A 1 408 ? -14.739 -21.226 19.190 1.00 80.25 408 ARG A O 1
ATOM 3218 N N . LEU A 1 409 ? -13.000 -22.193 18.121 1.00 83.12 409 LEU A N 1
ATOM 3219 C CA . LEU A 1 409 ? -12.142 -21.009 18.049 1.00 83.12 409 LEU A CA 1
ATOM 3220 C C . LEU A 1 409 ? -12.786 -19.910 17.200 1.00 83.12 409 LEU A C 1
ATOM 3222 O O . LEU A 1 409 ? -12.948 -18.803 17.696 1.00 83.12 409 LEU A O 1
ATOM 3226 N N . VAL A 1 410 ? -13.295 -20.234 16.004 1.00 80.19 410 VAL A N 1
ATOM 3227 C CA . VAL A 1 410 ? -13.987 -19.251 15.146 1.00 80.19 410 VAL A CA 1
ATOM 3228 C C . VAL A 1 410 ? -15.159 -18.603 15.886 1.00 80.19 410 VAL A C 1
ATOM 3230 O O . VAL A 1 410 ? -15.323 -17.388 15.869 1.00 80.19 410 VAL A O 1
ATOM 3233 N N . ARG A 1 411 ? -15.971 -19.405 16.589 1.00 74.31 411 ARG A N 1
ATOM 3234 C CA . ARG A 1 411 ? -17.104 -18.893 17.379 1.00 74.31 411 ARG A CA 1
ATOM 3235 C C . ARG A 1 411 ? -16.675 -18.053 18.580 1.00 74.31 411 ARG A C 1
ATOM 3237 O O . ARG A 1 411 ? -17.433 -17.175 18.975 1.00 74.31 411 ARG A O 1
ATOM 3244 N N . LEU A 1 412 ? -15.531 -18.351 19.195 1.00 80.50 412 LEU A N 1
ATOM 3245 C CA . LEU A 1 412 ? -14.974 -17.535 20.275 1.00 80.50 412 LEU A CA 1
ATOM 3246 C C . LEU A 1 412 ? -14.511 -16.187 19.724 1.00 80.50 412 LEU A C 1
ATOM 3248 O O . LEU A 1 412 ? -14.958 -15.163 20.225 1.00 80.50 412 LEU A O 1
ATOM 3252 N N . CYS A 1 413 ? -13.728 -16.192 18.645 1.00 79.12 413 CYS A N 1
ATOM 3253 C CA . CYS A 1 413 ? -13.278 -14.982 17.965 1.00 79.12 413 CYS A CA 1
ATOM 3254 C C . CYS A 1 413 ? -14.458 -14.106 17.528 1.00 79.12 413 CYS A C 1
ATOM 3256 O O . CYS A 1 413 ? -14.478 -12.927 17.839 1.00 79.12 413 CYS A O 1
ATOM 3258 N N . LEU A 1 414 ? -15.506 -14.673 16.929 1.00 72.69 414 LEU A N 1
ATOM 3259 C CA . LEU A 1 414 ? -16.699 -13.904 16.550 1.00 72.69 414 LEU A CA 1
ATOM 3260 C C . LEU A 1 414 ? -17.446 -13.279 17.727 1.00 72.69 414 LEU A C 1
ATOM 3262 O O . LEU A 1 414 ? -18.062 -12.237 17.571 1.00 72.69 414 LEU A O 1
ATOM 3266 N N . ARG A 1 415 ? -17.423 -13.901 18.907 1.00 66.50 415 ARG A N 1
ATOM 3267 C CA . ARG A 1 415 ? -18.035 -13.301 20.104 1.00 66.50 415 ARG A CA 1
ATOM 3268 C C . ARG A 1 415 ? -17.196 -12.167 20.679 1.00 66.50 415 ARG A C 1
ATOM 3270 O O . ARG A 1 415 ? -17.741 -11.332 21.388 1.00 66.50 415 ARG A O 1
ATOM 3277 N N . SER A 1 416 ? -15.891 -12.194 20.434 1.00 68.31 416 SER A N 1
ATOM 3278 C CA . SER A 1 416 ? -14.942 -11.197 20.924 1.00 68.31 416 SER A CA 1
ATOM 3279 C C . SER A 1 416 ? -14.754 -10.031 19.955 1.00 68.31 416 SER A C 1
ATOM 3281 O O . SER A 1 416 ? -14.528 -8.920 20.414 1.00 68.31 416 SER A O 1
ATOM 3283 N N . PHE A 1 417 ? -14.845 -10.290 18.649 1.00 64.56 417 PHE A N 1
ATOM 3284 C CA . PHE A 1 417 ? -14.449 -9.368 17.577 1.00 64.56 417 PHE A CA 1
ATOM 3285 C C . PHE A 1 417 ? -15.501 -9.215 16.475 1.00 64.56 417 PHE A C 1
ATOM 3287 O O . PHE A 1 417 ? -15.321 -8.407 15.576 1.00 64.56 417 PHE A O 1
ATOM 3294 N N . GLY A 1 418 ? -16.560 -10.030 16.481 1.00 53.66 418 GLY A N 1
ATOM 3295 C CA . GLY A 1 418 ? -17.611 -9.923 15.477 1.00 53.66 418 GLY A CA 1
ATOM 3296 C C . GLY A 1 418 ? -18.432 -8.646 15.671 1.00 53.66 418 GLY A C 1
ATOM 3297 O O . GLY A 1 418 ? -18.454 -8.099 16.780 1.00 53.66 418 GLY A O 1
ATOM 3298 N N . PRO A 1 419 ? -19.135 -8.192 14.618 1.00 52.47 419 PRO A N 1
ATOM 3299 C CA . PRO A 1 419 ? -19.985 -7.015 14.695 1.00 52.47 419 PRO A CA 1
ATOM 3300 C C . PRO A 1 419 ? -20.927 -7.166 15.887 1.00 52.47 419 PRO A C 1
ATOM 3302 O O . PRO A 1 419 ? -21.626 -8.174 16.021 1.00 52.47 419 PRO A O 1
ATOM 3305 N N . SER A 1 420 ? -20.895 -6.182 16.789 1.00 46.28 420 SER A N 1
ATOM 3306 C CA . SER A 1 420 ? -21.842 -6.124 17.898 1.00 46.28 420 SER A CA 1
ATOM 3307 C C . SER A 1 420 ? -23.231 -6.174 17.282 1.00 46.28 420 SER A C 1
ATOM 3309 O O . SER A 1 420 ? -23.523 -5.308 16.457 1.00 46.28 420 SER A O 1
ATOM 3311 N N . ASP A 1 421 ? -24.040 -7.185 17.625 1.00 37.81 421 ASP A N 1
ATOM 3312 C CA . ASP A 1 421 ? -25.435 -7.283 17.186 1.00 37.81 421 ASP A CA 1
ATOM 3313 C C . ASP A 1 421 ? -26.077 -5.910 17.410 1.00 37.81 421 ASP A C 1
ATOM 3315 O O . ASP A 1 421 ? -26.369 -5.507 18.540 1.00 37.81 421 ASP A O 1
ATOM 3319 N N . THR A 1 422 ? -26.235 -5.153 16.325 1.00 34.00 422 THR A N 1
ATOM 3320 C CA . THR A 1 422 ? -27.027 -3.939 16.334 1.00 34.00 422 THR A CA 1
ATOM 3321 C C . THR A 1 422 ? -28.438 -4.443 16.526 1.00 34.00 422 THR A C 1
ATOM 3323 O O . THR A 1 422 ? -28.972 -5.190 15.709 1.00 34.00 422 THR A O 1
ATOM 3326 N N . SER A 1 423 ? -28.971 -4.127 17.699 1.00 27.64 423 SER A N 1
ATOM 3327 C CA . SER A 1 423 ? -30.327 -4.402 18.142 1.00 27.64 423 SER A CA 1
ATOM 3328 C C . SER A 1 423 ? -31.308 -4.442 16.970 1.00 27.64 423 SER A C 1
ATOM 3330 O O . SER A 1 423 ? -31.594 -3.413 16.362 1.00 27.64 423 SER A O 1
ATOM 3332 N N . LEU A 1 424 ? -31.816 -5.643 16.685 1.00 26.95 424 LEU A N 1
ATOM 3333 C CA . LEU A 1 424 ? -33.094 -5.827 16.012 1.00 26.95 424 LEU A CA 1
ATOM 3334 C C . LEU A 1 424 ? -34.152 -5.098 16.853 1.00 26.95 424 LEU A C 1
ATOM 3336 O O . LEU A 1 424 ? -34.532 -5.592 17.917 1.00 26.95 424 LEU A O 1
ATOM 3340 N N . GLU A 1 425 ? -34.573 -3.920 16.398 1.00 29.30 425 GLU A N 1
ATOM 3341 C CA . GLU A 1 425 ? -35.903 -3.383 16.705 1.00 29.30 425 GLU A CA 1
ATOM 3342 C C . GLU A 1 425 ? -36.930 -3.920 15.706 1.00 29.30 425 GLU A C 1
ATOM 3344 O O . GLU A 1 425 ? -36.637 -3.918 14.485 1.00 29.30 425 GLU A O 1
#

pLDDT: mean 83.36, std 16.45, range [26.95, 98.5]

Organism: NCBI:txid2004704

Sequence (425 aa):
MVTIDRRSQHNTVQLTDLGRLAVQQCLDDNYELVHPDQRRLNRCLTGTPQESTSTVSPRRAGGETPTTDEWVAATGDPNADADYVQWLTGSENSPSHLHERFSTVAHDDAITLVDDPPHPFEDDRVTYLSQTNAETLVVLQWGDPLATLGRLGCALLSDKAFSNILTPSRIGCEFDALHDESDHDVARSLRRGHQVGWYSNSETTYGAWRERITTVRDHLLARVGKLMNSDDTTARSDLFNDLHDLIASATQLYHAAGIDFTTTSRVPDTDALVRNTTQLNKLCAFLAKTVPKQSVYGIHSGYRMLFEEWPGKLCRRLPYDIDPNTRMDLTMSWVLAGPTITALSDQIIATLTTELTRVRKPIADGTEQAPPLEIPVIDGTTYPAIRRVIDELPMTHDVQWTPRERQRLVRLCLRSFGPSDTSLE

Secondary structure (DSSP, 8-state):
-EEEE-SSSS-EEEE-HHHHHHHHHHB-TTS-B--HHHHGGGS--PPPS-SS--------SS--PPPHHHHHHH---HHHHS-SEEE----TTS---HHHHHHTT--TTSEEEEE--PPPPSSTT-EEEEE-SSEEEEEEE---HHHHHHHHHHHHTSHHHHHHTS-HHHH-TTSTTS-S-TTS-HHHIIIIII--TT--SS--SHHHHHHHHHHHHHHHHHHHHHHTT---HHHHHHHHHHHHHHHHHHHHHHHHTT-EEEEEEE-S-HHHHHH-HHHHHHHHHHHHHHSGGGEEETTEEHHHHHT---HHHHTTPPP--PPTT---EESSEEEEEETTGGGGHHHHHHHHHHHHT---HHHHTTSS--------EEETTSHHHHHHHHHHHHHHSS----HHHHHHHHHHHHHHHSPP-----